Protein AF-A0AAV9MGZ1-F1 (afdb_monomer_lite)

Sequence (471 aa):
MAKCEGEHLNLMSNDDVPIAHFVPKQVRSRLLKRSENQWVLSWMNVTMMVTRSIKRCLEEGFNMMISKKPRCSKGKSSCHVTPIDIPDNFPEVGIPKKGQKKRSSPRLKKQVKGSTSKLRSKRKRMLHDNIGKIGVRNRVAGGIDNSRDKGSQEIVGEGDFNANIEDNLDSRTKRMLNFTQRSVIRGRVTTGFGGAEMGELLSILHAQGWTDLFLQGNTRRKMGKDETRYRSWPSLDGLHSALDIVSKFVNNPTLEDYTRVDKGAMHPLHKLLFDVVHKIILPRKQKRTEANYLDLTLMELLLSRHPINLRRLMLCHIHCIGVENKKRHSLGYGFSLGEIFEYFKIPVKEKQVQTVKDVLGIINQVVVPTPRRGDNASMQRLRAQLDLKDDEIAALRVSHYAAVDQLHVSYRLEHASLVQENSRLKDDLVKEEAALETEKSTNLANLKGIFDIFKTTPPVASPVVANSQLS

pLDDT: mean 70.0, std 22.32, range [30.36, 98.62]

Secondary structure (DSSP, 8-state):
-------------TT-EEGGGTS-HHHHHHHHHH---HHHHHHHT-EE---HHHHHHHHHHHHHHHSPPP-------------------------------------------------------------------------------------------SSSSGGGS-HHHHHHHHHHT-SEETTEE--S--HHHHHHHHHHHHHTT-HHHHH--SS--------TT--SPPP-TTPPPHHHHHHHHHT-TT--S--PEEGGGS-HHHHHHHHHIIIIIS--SS-TTEE-HHHHHHHHHHHTT----HHHHHHHHHHHHHHH--S-PPPTTHHHHHHHHHHTT----------HHHHH------PPPP--TTTHHHHHHHHHHHHHHHHHHHHHHHHHHHHHHHHHHHHHHHHHHHHHHHHHHHHHHHHHHHHHHHHHHHHHHHHHHHHHHHHHS--------------

Structure (mmCIF, N/CA/C/O backbone):
data_AF-A0AAV9MGZ1-F1
#
_entry.id   AF-A0AAV9MGZ1-F1
#
loop_
_atom_site.group_PDB
_atom_site.id
_atom_site.type_symbol
_atom_site.label_atom_id
_atom_site.label_alt_id
_atom_site.label_comp_id
_atom_site.label_asym_id
_atom_site.label_entity_id
_atom_site.label_seq_id
_atom_site.pdbx_PDB_ins_code
_atom_site.Cartn_x
_atom_site.Cartn_y
_atom_site.Cartn_z
_atom_site.occupancy
_atom_site.B_iso_or_equiv
_atom_site.auth_seq_id
_atom_site.auth_comp_id
_atom_site.auth_asym_id
_atom_site.auth_atom_id
_atom_site.pdbx_PDB_model_num
ATOM 1 N N . MET A 1 1 ? -28.073 -7.765 39.804 1.00 48.03 1 MET A N 1
ATOM 2 C CA . MET A 1 1 ? -27.230 -8.771 39.123 1.00 48.03 1 MET A CA 1
ATOM 3 C C . MET A 1 1 ? -27.863 -9.121 37.783 1.00 48.03 1 MET A C 1
ATOM 5 O O . MET A 1 1 ? -28.865 -9.814 37.791 1.00 48.03 1 MET A O 1
ATOM 9 N N . ALA A 1 2 ? -27.316 -8.613 36.675 1.00 36.00 2 ALA A N 1
ATOM 10 C CA . ALA A 1 2 ? -27.204 -9.275 35.366 1.00 36.00 2 ALA A CA 1
ATOM 11 C C . ALA A 1 2 ? -26.469 -8.318 34.402 1.00 36.00 2 ALA A C 1
ATOM 13 O O . ALA A 1 2 ? -26.665 -7.110 34.466 1.00 36.00 2 ALA A O 1
ATOM 14 N N . LYS A 1 3 ? -25.554 -8.889 33.616 1.00 37.34 3 LYS A N 1
ATOM 15 C CA . LYS A 1 3 ? -24.451 -8.294 32.837 1.00 37.34 3 LYS A CA 1
ATOM 16 C C . LYS A 1 3 ? -24.851 -7.184 31.848 1.00 37.34 3 LYS A C 1
ATOM 18 O O . LYS A 1 3 ? -25.719 -7.403 31.014 1.00 37.34 3 LYS A O 1
ATOM 23 N N . CYS A 1 4 ? -24.101 -6.077 31.858 1.00 32.69 4 CYS A N 1
ATOM 24 C CA . CYS A 1 4 ? -23.923 -5.213 30.686 1.00 32.69 4 CYS A CA 1
ATOM 25 C C . CYS A 1 4 ? -22.753 -5.748 29.849 1.00 32.69 4 CYS A C 1
ATOM 27 O O . CYS A 1 4 ? -21.625 -5.822 30.338 1.00 32.69 4 CYS A O 1
ATOM 29 N N . GLU A 1 5 ? -23.025 -6.110 28.600 1.00 38.84 5 GLU A N 1
ATOM 30 C CA . GLU A 1 5 ? -22.007 -6.348 27.578 1.00 38.84 5 GLU A CA 1
ATOM 31 C C . GLU A 1 5 ? -21.588 -4.992 26.997 1.00 38.84 5 GLU A C 1
ATOM 33 O O . GLU A 1 5 ? -22.389 -4.280 26.397 1.00 38.84 5 GLU A O 1
ATOM 38 N N . GLY A 1 6 ? -20.340 -4.596 27.253 1.00 32.06 6 GLY A N 1
ATOM 39 C CA . GLY A 1 6 ? -19.726 -3.415 26.656 1.00 32.06 6 GLY A CA 1
ATOM 40 C C . GLY A 1 6 ? -19.052 -3.789 25.342 1.00 32.06 6 GLY A C 1
ATOM 41 O O . GLY A 1 6 ? -17.969 -4.373 25.346 1.00 32.06 6 GLY A O 1
ATOM 42 N N . GLU A 1 7 ? -19.681 -3.449 24.221 1.00 35.41 7 GLU A N 1
ATOM 43 C CA . GLU A 1 7 ? -19.047 -3.504 22.907 1.00 35.41 7 GLU A CA 1
ATOM 44 C C . GLU A 1 7 ? -17.999 -2.385 22.792 1.00 35.41 7 GLU A C 1
ATOM 46 O O . GLU A 1 7 ? -18.315 -1.195 22.750 1.00 35.41 7 GLU A O 1
ATOM 51 N N . HIS A 1 8 ? -16.721 -2.766 22.729 1.00 32.97 8 HIS A N 1
ATOM 52 C CA . HIS A 1 8 ? -15.629 -1.873 22.347 1.00 32.97 8 HIS A CA 1
ATOM 53 C C . HIS A 1 8 ? -15.763 -1.505 20.859 1.00 32.97 8 HIS A C 1
ATOM 55 O O . HIS A 1 8 ? -15.248 -2.195 19.976 1.00 32.97 8 HIS A O 1
ATOM 61 N N . LEU A 1 9 ? -16.437 -0.392 20.567 1.00 36.25 9 LEU A N 1
ATOM 62 C CA . LEU A 1 9 ? -16.365 0.243 19.254 1.00 36.25 9 LEU A CA 1
ATOM 63 C C . LEU A 1 9 ? -14.954 0.813 19.054 1.00 36.25 9 LEU A C 1
ATOM 65 O O . LEU A 1 9 ? -14.539 1.763 19.716 1.00 36.25 9 LEU A O 1
ATOM 69 N N . ASN A 1 10 ? -14.212 0.211 18.123 1.00 37.25 10 ASN A N 1
ATOM 70 C CA . ASN A 1 10 ? -12.964 0.754 17.596 1.00 37.25 10 ASN A CA 1
ATOM 71 C C . ASN A 1 10 ? -13.219 2.164 17.038 1.00 37.25 10 ASN A C 1
ATOM 73 O O . ASN A 1 10 ? -13.816 2.317 15.971 1.00 37.25 10 ASN A O 1
ATOM 77 N N . LEU A 1 11 ? -12.738 3.184 17.750 1.00 38.19 11 LEU A N 1
ATOM 78 C CA . LEU A 1 11 ? -12.604 4.552 17.257 1.00 38.19 11 LEU A CA 1
ATOM 79 C C . LEU A 1 11 ? -11.698 4.541 16.017 1.00 38.19 11 LEU A C 1
ATOM 81 O O . LEU A 1 11 ? -10.473 4.493 16.120 1.00 38.19 11 LEU A O 1
ATOM 85 N N . MET A 1 12 ? -12.304 4.554 14.827 1.00 36.72 12 MET A N 1
ATOM 86 C CA . MET A 1 12 ? -11.578 4.830 13.591 1.00 36.72 12 MET A CA 1
ATOM 87 C C . MET A 1 12 ? -11.041 6.264 13.645 1.00 36.72 12 MET A C 1
ATOM 89 O O . MET A 1 12 ? -11.784 7.205 13.920 1.00 36.72 12 MET A O 1
ATOM 93 N N . SER A 1 13 ? -9.745 6.430 13.382 1.00 45.97 13 SER A N 1
ATOM 94 C CA . SER A 1 13 ? -9.125 7.744 13.211 1.00 45.97 13 SER A CA 1
ATOM 95 C C . SER A 1 13 ? -9.762 8.473 12.020 1.00 45.97 13 SER A C 1
ATOM 97 O O . SER A 1 13 ? -9.961 7.876 10.961 1.00 45.97 13 SER A O 1
ATOM 99 N N . ASN A 1 14 ? -10.048 9.772 12.167 1.00 49.03 14 ASN A N 1
ATOM 100 C CA . ASN A 1 14 ? -10.691 10.615 11.143 1.00 49.03 14 ASN A CA 1
ATOM 101 C C . ASN A 1 14 ? -9.900 10.743 9.819 1.00 49.03 14 ASN A C 1
ATOM 103 O O . ASN A 1 14 ? -10.417 11.303 8.853 1.00 49.03 14 ASN A O 1
ATOM 107 N N . ASP A 1 15 ? -8.673 10.221 9.748 1.00 52.34 15 ASP A N 1
ATOM 108 C CA . ASP A 1 15 ? -7.814 10.286 8.559 1.00 52.34 15 ASP A CA 1
ATOM 109 C C . ASP A 1 15 ? -7.904 9.047 7.640 1.00 52.34 15 ASP A C 1
ATOM 111 O O . ASP A 1 15 ? -7.325 9.031 6.546 1.00 52.34 15 ASP A O 1
ATOM 115 N N . ASP A 1 16 ? -8.668 8.020 8.026 1.00 51.91 16 ASP A N 1
ATOM 116 C CA . ASP A 1 16 ? -8.827 6.789 7.247 1.00 51.91 16 ASP A CA 1
ATOM 117 C C . ASP A 1 16 ? -10.008 6.874 6.267 1.00 51.91 16 ASP A C 1
ATOM 119 O O . ASP A 1 16 ? -11.120 6.416 6.531 1.00 51.91 16 ASP A O 1
ATOM 123 N N . VAL A 1 17 ? -9.760 7.425 5.075 1.00 67.31 17 VAL A N 1
ATOM 124 C CA . VAL A 1 17 ? -10.775 7.521 4.014 1.00 67.31 17 VAL A CA 1
ATOM 125 C C . VAL A 1 17 ? -10.644 6.346 3.023 1.00 67.31 17 VAL A C 1
ATOM 127 O O . VAL A 1 17 ? -9.566 6.124 2.461 1.00 67.31 17 VAL A O 1
ATOM 130 N N . PRO A 1 18 ? -11.719 5.574 2.752 1.00 71.75 18 PRO A N 1
ATOM 131 C CA . PRO A 1 18 ? -11.696 4.509 1.746 1.00 71.75 18 PRO A CA 1
ATOM 132 C C . PRO A 1 18 ? -11.372 5.044 0.346 1.00 71.75 18 PRO A C 1
ATOM 134 O O . PRO A 1 18 ? -11.913 6.075 -0.058 1.00 71.75 18 PRO A O 1
ATOM 137 N N . ILE A 1 19 ? -10.578 4.306 -0.445 1.00 62.72 19 ILE A N 1
ATOM 138 C CA . ILE A 1 19 ? -10.239 4.657 -1.841 1.00 62.72 19 ILE A CA 1
ATOM 139 C C . ILE A 1 19 ? -11.487 5.023 -2.656 1.00 62.72 19 ILE A C 1
ATOM 141 O O . ILE A 1 19 ? -11.464 5.930 -3.488 1.00 62.72 19 ILE A O 1
ATOM 145 N N . ALA A 1 20 ? -12.602 4.343 -2.389 1.00 71.75 20 ALA A N 1
ATOM 146 C CA . ALA A 1 20 ? -13.877 4.550 -3.054 1.00 71.75 20 ALA A CA 1
ATOM 147 C C . ALA A 1 20 ? -14.435 5.979 -2.943 1.00 71.75 20 ALA A C 1
ATOM 149 O O . ALA A 1 20 ? -15.252 6.361 -3.780 1.00 71.75 20 ALA A O 1
ATOM 150 N N . HIS A 1 21 ? -14.028 6.750 -1.930 1.00 71.69 21 HIS A N 1
ATOM 151 C CA . HIS A 1 21 ? -14.416 8.154 -1.771 1.00 71.69 21 HIS A CA 1
ATOM 152 C C . HIS A 1 21 ? -13.643 9.094 -2.700 1.00 71.69 21 HIS A C 1
ATOM 154 O O . HIS A 1 21 ? -14.134 10.178 -2.996 1.00 71.69 21 HIS A O 1
ATOM 160 N N . PHE A 1 22 ? -12.485 8.670 -3.215 1.00 66.44 22 PHE A N 1
ATOM 161 C CA . PHE A 1 22 ? -11.709 9.429 -4.202 1.00 66.44 22 PHE A CA 1
ATOM 162 C C . PHE A 1 22 ? -12.097 9.097 -5.647 1.00 66.44 22 PHE A C 1
ATOM 164 O O . PHE A 1 22 ? -11.653 9.760 -6.581 1.00 66.44 22 PHE A O 1
ATOM 171 N N . VAL A 1 23 ? -12.929 8.070 -5.853 1.00 64.94 23 VAL A N 1
ATOM 172 C CA . VAL A 1 23 ? -13.431 7.699 -7.177 1.00 64.94 23 VAL A CA 1
ATOM 173 C C . VAL A 1 23 ? -14.757 8.421 -7.425 1.00 64.94 23 VAL A C 1
ATOM 175 O O . VAL A 1 23 ? -15.722 8.168 -6.697 1.00 64.94 23 VAL A O 1
ATOM 178 N N . PRO A 1 24 ? -14.872 9.275 -8.462 1.00 74.62 24 PRO A N 1
ATOM 179 C CA . PRO A 1 24 ? -16.102 10.011 -8.731 1.00 74.62 24 PRO A CA 1
ATOM 180 C C . PRO A 1 24 ? -17.312 9.085 -8.829 1.00 74.62 24 PRO A C 1
ATOM 182 O O . PRO A 1 24 ? -17.236 8.019 -9.447 1.00 74.62 24 PRO A O 1
ATOM 185 N N . LYS A 1 25 ? -18.454 9.506 -8.267 1.00 72.31 25 LYS A N 1
ATOM 186 C CA . LYS A 1 25 ? -19.683 8.691 -8.174 1.00 72.31 25 LYS A CA 1
ATOM 187 C C . LYS A 1 25 ? -20.073 8.041 -9.510 1.00 72.31 25 LYS A C 1
ATOM 189 O O . LYS A 1 25 ? -20.492 6.889 -9.536 1.00 72.31 25 LYS A O 1
ATOM 194 N N . GLN A 1 26 ? -19.867 8.734 -10.632 1.00 66.69 26 GLN A N 1
ATOM 195 C CA . GLN A 1 26 ? -20.134 8.204 -11.973 1.00 66.69 26 GLN A CA 1
ATOM 196 C C . GLN A 1 26 ? -19.186 7.061 -12.365 1.00 66.69 26 GLN A C 1
ATOM 198 O O . GLN A 1 26 ? -19.647 6.044 -12.882 1.00 66.69 26 GLN A O 1
ATOM 203 N N . VAL A 1 27 ? -17.887 7.188 -12.077 1.00 65.38 27 VAL A N 1
ATOM 204 C CA . VAL A 1 27 ? -16.885 6.130 -12.293 1.00 65.38 27 VAL A CA 1
ATOM 205 C C . VAL A 1 27 ? -17.157 4.958 -11.355 1.00 65.38 27 VAL A C 1
ATOM 207 O O . VAL A 1 27 ? -17.171 3.818 -11.807 1.00 65.38 27 VAL A O 1
ATOM 210 N N . ARG A 1 28 ? -17.495 5.229 -10.088 1.00 72.00 28 ARG A N 1
ATOM 211 C CA . ARG A 1 28 ? -17.894 4.215 -9.104 1.00 72.00 28 ARG A CA 1
ATOM 212 C C . ARG A 1 28 ? -19.135 3.444 -9.556 1.00 72.00 28 ARG A C 1
ATOM 214 O O . ARG A 1 28 ? -19.106 2.221 -9.557 1.00 72.00 28 ARG A O 1
ATOM 221 N N . SER A 1 29 ? -20.175 4.130 -10.039 1.00 71.06 29 SER A N 1
ATOM 222 C CA . SER A 1 29 ? -21.392 3.489 -10.564 1.00 71.06 29 SER A CA 1
ATOM 223 C C . SER A 1 29 ? -21.124 2.650 -11.816 1.00 71.06 29 SER A C 1
ATOM 225 O O . SER A 1 29 ? -21.709 1.583 -11.974 1.00 71.06 29 SER A O 1
ATOM 227 N N . ARG A 1 30 ? -20.210 3.093 -12.694 1.00 68.06 30 ARG A N 1
ATOM 228 C CA . ARG A 1 30 ? -19.798 2.338 -13.885 1.00 68.06 30 ARG A CA 1
ATOM 229 C C . ARG A 1 30 ? -18.965 1.120 -13.515 1.00 68.06 30 ARG A C 1
ATOM 231 O O . ARG A 1 30 ? -19.157 0.080 -14.130 1.00 68.06 30 ARG A O 1
ATOM 238 N N . LEU A 1 31 ? -18.079 1.240 -12.527 1.00 63.84 31 LEU A N 1
ATOM 239 C CA . LEU A 1 31 ? -17.303 0.123 -11.992 1.00 63.84 31 LEU A CA 1
ATOM 240 C C . LEU A 1 31 ? -18.232 -0.903 -11.338 1.00 63.84 31 LEU A C 1
ATOM 242 O O . LEU A 1 31 ? -18.186 -2.057 -11.736 1.00 63.84 31 LEU A O 1
ATOM 246 N N . LEU A 1 32 ? -19.151 -0.476 -10.466 1.00 70.88 32 LEU A N 1
ATOM 247 C CA . LEU A 1 32 ? -20.171 -1.336 -9.852 1.00 70.88 32 LEU A CA 1
ATOM 248 C C . LEU A 1 32 ? -21.083 -2.013 -10.888 1.00 70.88 32 LEU A C 1
ATOM 250 O O . LEU A 1 32 ? -21.356 -3.199 -10.761 1.00 70.88 32 LEU A O 1
ATOM 254 N N . LYS A 1 33 ? -21.514 -1.299 -11.941 1.00 69.81 33 LYS A N 1
ATOM 255 C CA . LYS A 1 33 ? -22.376 -1.861 -13.001 1.00 69.81 33 LYS A CA 1
ATOM 256 C C . LYS A 1 33 ? -21.657 -2.799 -13.973 1.00 69.81 33 LYS A C 1
ATOM 258 O O . LYS A 1 33 ? -22.315 -3.629 -14.584 1.00 69.81 33 LYS A O 1
ATOM 263 N N . ARG A 1 34 ? -20.344 -2.643 -14.184 1.00 54.03 34 ARG A N 1
ATOM 264 C CA . ARG A 1 34 ? -19.562 -3.492 -15.109 1.00 54.03 34 ARG A CA 1
ATOM 265 C C . ARG A 1 34 ? -18.754 -4.580 -14.417 1.00 54.03 34 ARG A C 1
ATOM 267 O O . ARG A 1 34 ? -18.257 -5.470 -15.103 1.00 54.03 34 ARG A O 1
ATOM 274 N N . SER A 1 35 ? -18.538 -4.497 -13.108 1.00 46.78 35 SER A N 1
ATOM 275 C CA . SER A 1 35 ? -17.690 -5.459 -12.418 1.00 46.78 35 SER A CA 1
ATOM 276 C C . SER A 1 35 ? -18.515 -6.611 -11.847 1.00 46.78 35 SER A C 1
ATOM 278 O O . SER A 1 35 ? -18.979 -6.545 -10.718 1.00 46.78 35 SER A O 1
ATOM 280 N N . GLU A 1 36 ? -18.522 -7.743 -12.549 1.00 48.66 36 GLU A N 1
ATOM 281 C CA . GLU A 1 36 ? -18.621 -9.066 -11.895 1.00 48.66 36 GLU A CA 1
ATOM 282 C C . GLU A 1 36 ? -17.356 -9.368 -11.053 1.00 48.66 36 GLU A C 1
ATOM 284 O O . GLU A 1 36 ? -17.251 -10.342 -10.310 1.00 48.66 36 GLU A O 1
ATOM 289 N N . ASN A 1 37 ? -16.341 -8.507 -11.169 1.00 47.19 37 ASN A N 1
ATOM 290 C CA . ASN A 1 37 ? -15.034 -8.660 -10.558 1.00 47.19 37 ASN A CA 1
ATOM 291 C C . ASN A 1 37 ? -14.991 -8.041 -9.150 1.00 47.19 37 ASN A C 1
ATOM 293 O O . ASN A 1 37 ? -14.575 -6.899 -8.965 1.00 47.19 37 ASN A O 1
ATOM 297 N N . GLN A 1 38 ? -15.347 -8.848 -8.151 1.00 54.94 38 GLN A N 1
ATOM 298 C CA . GLN A 1 38 ? -15.349 -8.531 -6.711 1.00 54.94 38 GLN A CA 1
ATOM 299 C C . GLN A 1 38 ? -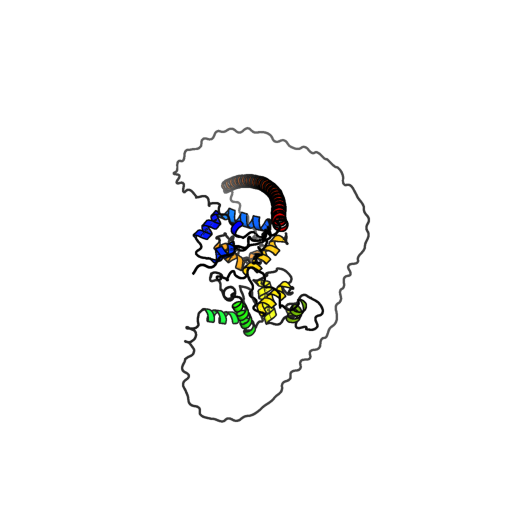14.035 -7.912 -6.174 1.00 54.94 38 GLN A C 1
ATOM 301 O O . GLN A 1 38 ? -14.054 -7.179 -5.187 1.00 54.94 38 GLN A O 1
ATOM 306 N N . TRP A 1 39 ? -12.892 -8.138 -6.839 1.00 57.19 39 TRP A N 1
ATOM 307 C CA . TRP A 1 39 ? -11.606 -7.549 -6.444 1.00 57.19 39 TRP A CA 1
ATOM 308 C C . TRP A 1 39 ? -11.543 -6.025 -6.652 1.00 57.19 39 TRP A C 1
ATOM 310 O O . TRP A 1 39 ? -10.832 -5.347 -5.920 1.00 57.19 39 TRP A O 1
ATOM 320 N N . VAL A 1 40 ? -12.301 -5.467 -7.604 1.00 55.28 40 VAL A N 1
ATOM 321 C CA . VAL A 1 40 ? -12.390 -4.008 -7.813 1.00 55.28 40 VAL A CA 1
ATOM 322 C C . VAL A 1 40 ? -13.093 -3.353 -6.628 1.00 55.28 40 VAL A C 1
ATOM 324 O O . VAL A 1 40 ? -12.645 -2.323 -6.133 1.00 55.28 40 VAL A O 1
ATOM 327 N N . LEU A 1 41 ? -14.157 -3.990 -6.133 1.00 59.94 41 LEU A N 1
ATOM 328 C CA . LEU A 1 41 ? -14.905 -3.543 -4.956 1.00 59.94 41 LEU A CA 1
ATOM 329 C C . LEU A 1 41 ? -14.056 -3.651 -3.685 1.00 59.94 41 LEU A C 1
ATOM 331 O O . LEU A 1 41 ? -14.019 -2.728 -2.878 1.00 59.94 41 LEU A O 1
ATOM 335 N N . SER A 1 42 ? -13.307 -4.746 -3.554 1.00 58.72 42 SER A N 1
ATOM 336 C CA . SER A 1 42 ? -12.291 -4.927 -2.516 1.00 58.72 42 SER A CA 1
ATOM 337 C C . SER A 1 42 ? -11.245 -3.808 -2.529 1.00 58.72 42 SER A C 1
ATOM 339 O O . SER A 1 42 ? -10.958 -3.235 -1.481 1.00 58.72 42 SER A O 1
ATOM 341 N N . TRP A 1 43 ? -10.711 -3.468 -3.705 1.00 60.59 43 TRP A N 1
ATOM 342 C CA . TRP A 1 43 ? -9.694 -2.429 -3.858 1.00 60.59 43 TRP A CA 1
ATOM 343 C C . TRP A 1 43 ? -10.243 -1.045 -3.507 1.00 60.59 43 TRP A C 1
ATOM 345 O O . TRP A 1 43 ? -9.583 -0.264 -2.832 1.00 60.59 43 TRP A O 1
ATOM 355 N N . MET A 1 44 ? -11.490 -0.764 -3.890 1.00 60.22 44 MET A N 1
ATOM 356 C CA . MET A 1 44 ? -12.191 0.465 -3.518 1.00 60.22 44 MET A CA 1
ATOM 357 C C . MET A 1 44 ? -12.419 0.582 -2.003 1.00 60.22 44 MET A C 1
ATOM 359 O O . MET A 1 44 ? -12.384 1.686 -1.466 1.00 60.22 44 MET A O 1
ATOM 363 N N . ASN A 1 45 ? -12.601 -0.534 -1.301 1.00 62.12 45 ASN A N 1
ATOM 364 C CA . ASN A 1 45 ? -12.830 -0.546 0.145 1.00 62.12 45 ASN A CA 1
ATOM 365 C C . ASN A 1 45 ? -11.541 -0.503 0.983 1.00 62.12 45 ASN A C 1
ATOM 367 O O . ASN A 1 45 ? -11.624 -0.517 2.210 1.00 62.12 45 ASN A O 1
ATOM 371 N N . VAL A 1 46 ? -10.359 -0.444 0.359 1.00 58.44 46 VAL A N 1
ATOM 372 C CA . VAL A 1 46 ? -9.106 -0.219 1.087 1.00 58.44 46 VAL A CA 1
ATOM 373 C C . VAL A 1 46 ? -9.108 1.215 1.614 1.00 58.44 46 VAL A C 1
ATOM 375 O O . VAL A 1 46 ? -9.128 2.168 0.837 1.00 58.44 46 VAL A O 1
ATOM 378 N N . THR A 1 47 ? -9.097 1.375 2.935 1.00 50.44 47 THR A N 1
ATOM 379 C CA . THR A 1 47 ? -8.796 2.645 3.600 1.00 50.44 47 THR A CA 1
ATOM 380 C C . THR A 1 47 ? -7.319 2.962 3.410 1.00 50.44 47 THR A C 1
ATOM 382 O O . THR A 1 47 ? -6.441 2.160 3.734 1.00 50.44 47 THR A O 1
ATOM 385 N N . MET A 1 48 ? -7.043 4.114 2.805 1.00 52.12 48 MET A N 1
ATOM 386 C CA . MET A 1 48 ? -5.692 4.639 2.653 1.00 52.12 48 MET A CA 1
ATOM 387 C C . MET A 1 48 ? -5.649 6.024 3.279 1.00 52.12 48 MET A C 1
ATOM 389 O O . MET A 1 48 ? -6.473 6.873 2.948 1.00 52.12 48 MET A O 1
ATOM 393 N N . MET A 1 49 ? -4.628 6.288 4.091 1.00 44.84 49 MET A N 1
ATOM 394 C CA . MET A 1 49 ? -4.264 7.662 4.414 1.00 44.84 49 MET A CA 1
ATOM 395 C C . MET A 1 49 ? -3.710 8.312 3.149 1.00 44.84 49 MET A C 1
ATOM 397 O O . MET A 1 49 ? -2.568 8.079 2.756 1.00 44.84 49 MET A O 1
ATOM 401 N N . VAL A 1 50 ? -4.530 9.092 2.453 1.00 46.06 50 VAL A N 1
ATOM 402 C CA . VAL A 1 50 ? -4.138 9.756 1.208 1.00 46.06 50 VAL A CA 1
ATOM 403 C C . VAL A 1 50 ? -3.780 11.202 1.521 1.00 46.06 50 VAL A C 1
ATOM 405 O O . VAL A 1 50 ? -4.623 11.987 1.946 1.00 46.06 50 VAL A O 1
ATOM 408 N N . THR A 1 51 ? -2.528 11.597 1.283 1.00 47.94 51 THR A N 1
ATOM 409 C CA . THR A 1 51 ? -2.168 13.013 1.419 1.00 47.94 51 THR A CA 1
ATOM 410 C C . THR A 1 51 ? -2.859 13.860 0.359 1.00 47.94 51 THR A C 1
ATOM 412 O O . THR A 1 51 ? -3.165 13.393 -0.741 1.00 47.94 51 THR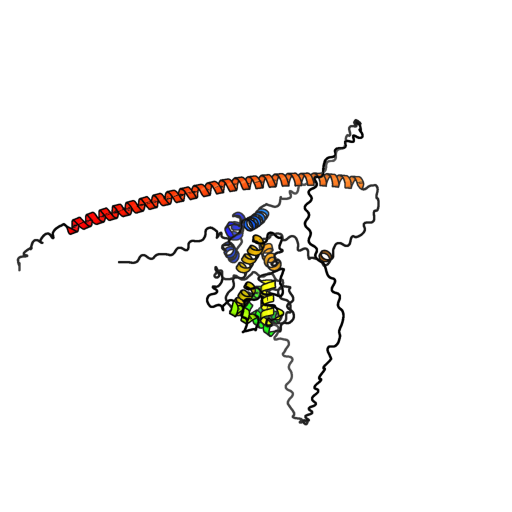 A O 1
ATOM 415 N N . ARG A 1 52 ? -3.039 15.154 0.650 1.00 50.16 52 ARG A N 1
ATOM 416 C CA . ARG A 1 52 ? -3.681 16.118 -0.265 1.00 50.16 52 ARG A CA 1
ATOM 417 C C . ARG A 1 52 ? -3.095 16.103 -1.688 1.00 50.16 52 ARG A C 1
ATOM 419 O O . ARG A 1 52 ? -3.830 16.333 -2.640 1.00 50.16 52 ARG A O 1
ATOM 426 N N . SER A 1 53 ? -1.801 15.806 -1.834 1.00 42.12 53 SER A N 1
ATOM 427 C CA . SER A 1 53 ? -1.100 15.672 -3.123 1.00 42.12 53 SER A CA 1
ATOM 428 C C . SER A 1 53 ? -1.597 14.476 -3.949 1.00 42.12 53 SER A C 1
ATOM 430 O O . SER A 1 53 ? -1.978 14.633 -5.108 1.00 42.12 53 SER A O 1
ATOM 432 N N . ILE A 1 54 ? -1.658 13.287 -3.341 1.00 47.59 54 ILE A N 1
ATOM 433 C CA . ILE A 1 54 ? -2.103 12.058 -4.016 1.00 47.59 54 ILE A CA 1
ATOM 434 C C . ILE A 1 54 ? -3.608 12.109 -4.273 1.00 47.59 54 ILE A C 1
ATOM 436 O O . ILE A 1 54 ? -4.048 11.712 -5.349 1.00 47.59 54 ILE A O 1
ATOM 440 N N . LYS A 1 55 ? -4.378 12.673 -3.333 1.00 60.31 55 LYS A N 1
ATOM 441 C CA . LYS A 1 55 ? -5.810 12.942 -3.505 1.00 60.31 55 LYS A CA 1
ATOM 442 C C . LYS A 1 55 ? -6.044 13.762 -4.774 1.00 60.31 55 LYS A C 1
ATOM 444 O O . LYS A 1 55 ? -6.787 13.327 -5.645 1.00 60.31 55 LYS A O 1
ATOM 449 N N . ARG A 1 56 ? -5.318 14.876 -4.923 1.00 52.88 56 ARG A N 1
ATOM 450 C CA . ARG A 1 56 ? -5.406 15.754 -6.096 1.00 52.88 56 ARG A CA 1
ATOM 451 C C . ARG A 1 56 ? -5.010 15.040 -7.393 1.00 52.88 56 ARG A C 1
ATOM 453 O O . ARG A 1 56 ? -5.731 15.136 -8.375 1.00 52.88 56 ARG A O 1
ATOM 460 N N . CYS A 1 57 ? -3.918 14.273 -7.391 1.00 49.09 57 CYS A N 1
ATOM 461 C CA . CYS A 1 57 ? -3.474 13.515 -8.569 1.00 49.09 57 CYS A CA 1
ATOM 462 C C . CYS A 1 57 ? -4.488 12.441 -9.010 1.00 49.09 57 CYS A C 1
ATOM 464 O O . CYS A 1 57 ? -4.710 12.248 -10.206 1.00 49.09 57 CYS A O 1
ATOM 466 N N . LEU A 1 58 ? -5.113 11.744 -8.055 1.00 53.88 58 LEU A N 1
ATOM 467 C CA . LEU A 1 58 ? -6.163 10.765 -8.339 1.00 53.88 58 LEU A CA 1
ATOM 468 C C . LEU A 1 58 ? -7.429 11.453 -8.861 1.00 53.88 58 LEU A C 1
ATOM 470 O O . LEU A 1 58 ? -7.967 11.025 -9.879 1.00 53.88 58 LEU A O 1
ATOM 474 N N . GLU A 1 59 ? -7.869 12.537 -8.222 1.00 59.25 59 GLU A N 1
ATOM 475 C CA . GLU A 1 59 ? -9.037 13.321 -8.643 1.00 59.25 59 GLU A CA 1
ATOM 476 C C . GLU A 1 59 ? -8.859 13.908 -10.051 1.00 59.25 59 GLU A C 1
ATOM 478 O O . GLU A 1 59 ? -9.752 13.768 -10.885 1.00 59.25 59 GLU A O 1
ATOM 483 N N . GLU A 1 60 ? -7.697 14.487 -10.364 1.00 56.16 60 GLU A N 1
ATOM 484 C CA . GLU A 1 60 ? -7.359 14.986 -11.705 1.00 56.16 60 GLU A CA 1
ATOM 485 C C . GLU A 1 60 ? -7.379 13.858 -12.747 1.00 56.16 60 GLU A C 1
ATOM 487 O O . GLU A 1 60 ? -8.003 13.996 -13.804 1.00 56.16 60 GLU A O 1
ATOM 492 N N . GLY A 1 61 ? -6.776 12.707 -12.428 1.00 51.59 61 GLY A N 1
ATOM 493 C CA . GLY A 1 61 ? -6.796 11.524 -13.289 1.00 51.59 61 GLY A CA 1
ATOM 494 C C . GLY A 1 61 ? -8.210 10.992 -13.542 1.00 51.59 61 GLY A C 1
ATOM 495 O O . GLY A 1 61 ? -8.546 10.646 -14.677 1.00 51.59 61 GLY A O 1
ATOM 496 N N . PHE A 1 62 ? -9.070 10.969 -12.518 1.00 55.91 62 PHE A N 1
ATOM 497 C CA . PHE A 1 62 ? -10.466 10.558 -12.669 1.00 55.91 62 PHE A CA 1
ATOM 498 C C . PHE A 1 62 ? -11.312 11.588 -13.428 1.00 55.91 62 PHE A C 1
ATOM 500 O O . PHE A 1 62 ? -12.128 11.196 -14.263 1.00 55.91 62 PHE A O 1
ATOM 507 N N . ASN A 1 63 ? -11.098 12.886 -13.213 1.00 55.56 63 ASN A N 1
ATOM 508 C CA . ASN A 1 63 ? -11.815 13.953 -13.912 1.00 55.56 63 ASN A CA 1
ATOM 509 C C . ASN A 1 63 ? -11.485 13.979 -15.412 1.00 55.56 63 ASN A C 1
ATOM 511 O O . ASN A 1 63 ? -12.387 14.133 -16.239 1.00 55.56 63 ASN A O 1
ATOM 515 N N . MET A 1 64 ? -10.229 13.706 -15.782 1.00 53.16 64 MET A N 1
ATOM 516 C CA . MET A 1 64 ? -9.827 13.523 -17.182 1.00 53.16 64 MET A CA 1
ATOM 517 C C . MET A 1 64 ? -10.518 12.333 -17.873 1.00 53.16 64 MET A C 1
ATOM 519 O O . MET A 1 64 ? -10.622 12.320 -19.096 1.00 53.16 64 MET A O 1
ATOM 523 N N . MET A 1 65 ? -11.007 11.338 -17.124 1.00 48.38 65 MET A N 1
ATOM 524 C CA . MET A 1 65 ? -11.742 10.189 -17.678 1.00 48.38 65 MET A CA 1
ATOM 525 C C . MET A 1 65 ? -13.244 10.451 -17.868 1.00 48.38 65 MET A C 1
ATOM 527 O O . MET A 1 65 ? -13.919 9.697 -18.576 1.00 48.38 65 MET A O 1
ATOM 531 N N . ILE A 1 66 ? -13.788 11.487 -17.227 1.00 49.81 66 ILE A N 1
ATOM 532 C CA . ILE A 1 66 ? -15.222 11.813 -17.265 1.00 49.81 66 ILE A CA 1
ATOM 533 C C . ILE A 1 66 ? -15.525 12.836 -18.364 1.00 49.81 66 ILE A C 1
ATOM 535 O O . ILE A 1 66 ? -16.644 12.846 -18.890 1.00 49.81 66 ILE A O 1
ATOM 539 N N . SER A 1 67 ? -14.542 13.646 -18.774 1.00 49.66 67 SER A N 1
ATOM 540 C CA . SER A 1 67 ? -14.706 14.554 -19.906 1.00 49.66 67 SER A CA 1
ATOM 541 C C . SER A 1 67 ? -14.934 13.747 -21.190 1.00 49.66 67 SER A C 1
ATOM 543 O O . SER A 1 67 ? -14.087 13.007 -21.693 1.00 49.66 67 SER A O 1
ATOM 545 N N . LYS A 1 68 ? -16.164 13.826 -21.709 1.00 44.28 68 LYS A N 1
ATOM 546 C CA . LYS A 1 68 ? -16.539 13.191 -22.974 1.00 44.28 68 LYS A CA 1
ATOM 547 C C . LYS A 1 68 ? -15.639 13.761 -24.074 1.00 44.28 68 LYS A C 1
ATOM 549 O O . LYS A 1 68 ? -15.598 14.975 -24.249 1.00 44.28 68 LYS A O 1
ATOM 554 N N . LYS A 1 69 ? -14.972 12.890 -24.845 1.00 46.50 69 LYS A N 1
ATOM 555 C CA . LYS A 1 69 ? -14.355 13.280 -26.124 1.00 46.50 69 LYS A CA 1
ATOM 556 C C . LYS A 1 69 ? -15.376 14.100 -26.929 1.00 46.50 69 LYS A C 1
ATOM 558 O O . LYS A 1 69 ? -16.519 13.638 -27.043 1.00 46.50 69 LYS A O 1
ATOM 563 N N . PRO A 1 70 ? -15.002 15.262 -27.493 1.00 36.16 70 PRO A N 1
ATOM 564 C CA . PRO A 1 70 ? -15.899 15.998 -28.367 1.00 36.16 70 PRO A CA 1
ATOM 565 C C . PRO A 1 70 ? -16.297 15.082 -29.524 1.00 36.16 70 PRO A C 1
ATOM 567 O O . PRO A 1 70 ? -15.451 14.466 -30.179 1.00 36.16 70 PRO A O 1
ATOM 570 N N . ARG A 1 71 ? -17.609 14.923 -29.724 1.00 35.91 71 ARG A N 1
ATOM 571 C CA . ARG A 1 71 ? -18.139 14.218 -30.890 1.00 35.91 71 ARG A CA 1
ATOM 572 C C . ARG A 1 71 ? -17.755 15.045 -32.109 1.00 35.91 71 ARG A C 1
ATOM 574 O O . ARG A 1 71 ? -18.238 16.158 -32.267 1.00 35.91 71 ARG A O 1
ATOM 581 N N . CYS A 1 72 ? -16.882 14.493 -32.942 1.00 37.19 72 CYS A N 1
ATOM 582 C CA . CYS A 1 72 ? -16.582 15.042 -34.254 1.00 37.19 72 CYS A CA 1
ATOM 583 C C . CYS A 1 72 ? -17.866 14.929 -35.091 1.00 37.19 72 CYS A C 1
ATOM 585 O O . CYS A 1 72 ? -18.253 13.831 -35.503 1.00 37.19 72 CYS A O 1
ATOM 587 N N . SER A 1 73 ? -18.593 16.036 -35.243 1.00 37.22 73 SER A N 1
ATOM 588 C CA . SER A 1 73 ? -19.729 16.121 -36.151 1.00 37.22 73 SER A CA 1
ATOM 589 C C . SER A 1 73 ? -19.197 16.014 -37.577 1.00 37.22 73 SER A C 1
ATOM 591 O O . SER A 1 73 ? -18.403 16.830 -38.036 1.00 37.22 73 SER A O 1
ATOM 593 N N . LYS A 1 74 ? -19.623 14.968 -38.288 1.00 47.12 74 LYS A N 1
ATOM 594 C CA . LYS A 1 74 ? -19.435 14.853 -39.735 1.00 47.12 74 LYS A CA 1
ATOM 595 C C . LYS A 1 74 ? -20.320 15.900 -40.416 1.00 47.12 74 LYS A C 1
ATOM 597 O O . LYS A 1 74 ? -21.474 15.621 -40.727 1.00 47.12 74 LYS A O 1
ATOM 602 N N . GLY A 1 75 ? -19.791 17.104 -40.608 1.00 36.06 75 GLY A N 1
ATOM 603 C CA . GLY A 1 75 ? -20.387 18.113 -41.476 1.00 36.06 75 GLY A CA 1
ATOM 604 C C . GLY A 1 75 ? -20.019 17.826 -42.929 1.00 36.06 75 GLY A C 1
ATOM 605 O O . GLY A 1 75 ? -18.855 17.927 -43.301 1.00 36.06 75 GLY A O 1
ATOM 606 N N . LYS A 1 76 ? -21.008 17.448 -43.743 1.00 47.72 76 LYS A N 1
ATOM 607 C CA . LYS A 1 76 ? -20.935 17.568 -45.203 1.00 47.72 76 LYS A CA 1
ATOM 608 C C . LYS A 1 76 ? -21.121 19.052 -45.532 1.00 47.72 76 LYS A C 1
ATOM 610 O O . LYS A 1 76 ? -22.186 19.580 -45.228 1.00 47.72 76 LYS A O 1
ATOM 615 N N . SER A 1 77 ? -20.145 19.716 -46.148 1.00 36.47 77 SER A N 1
ATOM 616 C CA . SER A 1 77 ? -20.369 21.029 -46.767 1.00 36.47 77 SER A CA 1
ATOM 617 C C . SER A 1 77 ? -19.966 20.987 -48.235 1.00 36.47 77 SER A C 1
ATOM 619 O O . SER A 1 77 ? -18.799 20.796 -48.573 1.00 36.47 77 SER A O 1
ATOM 621 N N . SER A 1 78 ? -20.992 21.131 -49.069 1.00 34.75 78 SER A N 1
ATOM 622 C CA . SER A 1 78 ? -20.950 21.336 -50.510 1.00 34.75 78 SER A CA 1
ATOM 623 C C . SER A 1 78 ? -20.318 22.683 -50.859 1.00 34.75 78 SER A C 1
ATOM 625 O O . SER A 1 78 ? -20.428 23.652 -50.112 1.00 34.75 78 SER A O 1
ATOM 627 N N . CYS A 1 79 ? -19.677 22.710 -52.019 1.00 41.19 79 CYS A N 1
ATOM 628 C CA . CYS A 1 79 ? -18.997 23.829 -52.647 1.00 41.19 79 CYS A CA 1
ATOM 629 C C . CYS A 1 79 ? -19.976 24.961 -53.005 1.00 41.19 79 CYS A C 1
ATOM 631 O O . CYS A 1 79 ? -21.034 24.686 -53.564 1.00 41.19 79 CYS A O 1
ATOM 633 N N . HIS A 1 80 ? -19.568 26.215 -52.807 1.00 30.36 80 HIS A N 1
ATOM 634 C CA . HIS A 1 80 ? -19.854 27.287 -53.761 1.00 30.36 80 HIS A CA 1
ATOM 635 C C . HIS A 1 80 ? -18.756 28.350 -53.667 1.00 30.36 80 HIS A C 1
ATOM 637 O O . HIS A 1 80 ? -18.511 28.929 -52.613 1.00 30.36 80 HIS A O 1
ATOM 643 N N . VAL A 1 81 ? -18.055 28.530 -54.784 1.00 40.22 81 VAL A N 1
ATOM 644 C CA . VAL A 1 81 ? -17.068 29.583 -55.023 1.00 40.22 81 VAL A CA 1
ATOM 645 C C . VAL A 1 81 ? -17.815 30.777 -55.608 1.00 40.22 81 VAL A C 1
ATOM 647 O O . VAL A 1 81 ? -18.552 30.606 -56.578 1.00 40.22 81 VAL A O 1
ATOM 650 N N . THR A 1 82 ? -17.589 31.968 -55.062 1.00 42.50 82 THR A N 1
ATOM 651 C CA . THR A 1 82 ? -17.849 33.244 -55.743 1.00 42.50 82 THR A CA 1
ATOM 652 C C . THR A 1 82 ? -16.642 34.174 -55.585 1.00 42.50 82 THR A C 1
ATOM 654 O O . THR A 1 82 ? -15.887 34.015 -54.621 1.00 42.50 82 THR A O 1
ATOM 657 N N . PRO A 1 83 ? -16.407 35.082 -56.550 1.00 38.50 83 PRO A N 1
ATOM 658 C CA . PRO A 1 83 ? -15.123 35.744 -56.741 1.00 38.50 83 PRO A CA 1
ATOM 659 C C . PRO A 1 83 ? -14.883 36.905 -55.776 1.00 38.50 83 PRO A C 1
ATOM 661 O O . PRO A 1 83 ? -15.800 37.472 -55.192 1.00 38.50 83 PRO A O 1
ATOM 664 N N . ILE A 1 84 ? -13.597 37.209 -55.651 1.00 35.94 84 ILE A N 1
ATOM 665 C CA . ILE A 1 84 ? -12.972 38.275 -54.874 1.00 35.94 84 ILE A CA 1
ATOM 666 C C . ILE A 1 84 ? -13.210 39.626 -55.558 1.00 35.94 84 ILE A C 1
ATOM 668 O O . ILE A 1 84 ? -12.876 39.750 -56.732 1.00 35.94 84 ILE A O 1
ATOM 672 N N . ASP A 1 85 ? -13.634 40.629 -54.788 1.00 36.38 85 ASP A N 1
ATOM 673 C CA . ASP A 1 85 ? -13.439 42.044 -55.114 1.00 36.38 85 ASP A CA 1
ATOM 674 C C . ASP A 1 85 ? -12.508 42.681 -54.073 1.00 36.38 85 ASP A C 1
ATOM 676 O O . ASP A 1 85 ? -12.738 42.619 -52.862 1.00 36.38 85 ASP A O 1
ATOM 680 N N . ILE A 1 86 ? -11.412 43.250 -54.576 1.00 43.00 86 ILE A N 1
ATOM 681 C CA . ILE A 1 86 ? -10.407 44.028 -53.848 1.00 43.00 86 ILE A CA 1
ATOM 682 C C . ILE A 1 86 ? -10.828 45.498 -53.914 1.00 43.00 86 ILE A C 1
ATOM 684 O O . ILE A 1 86 ? -11.063 45.990 -55.017 1.00 43.00 86 ILE A O 1
ATOM 688 N N . PRO A 1 87 ? -10.810 46.240 -52.797 1.00 48.19 87 PRO A N 1
ATOM 689 C CA . PRO A 1 87 ? -10.583 47.670 -52.858 1.00 48.19 87 PRO A CA 1
ATOM 690 C C . PRO A 1 87 ? -9.159 48.014 -52.412 1.00 48.19 87 PRO A C 1
ATOM 692 O O . PRO A 1 87 ? -8.734 47.720 -51.291 1.00 48.19 87 PRO A O 1
ATOM 695 N N . ASP A 1 88 ? -8.451 48.666 -53.332 1.00 45.81 88 ASP A N 1
ATOM 696 C CA . ASP A 1 88 ? -7.267 49.479 -53.091 1.00 45.81 88 ASP A CA 1
ATOM 697 C C . ASP A 1 88 ? -7.560 50.543 -52.029 1.00 45.81 88 ASP A C 1
ATOM 699 O O . ASP A 1 88 ? -8.557 51.256 -52.134 1.00 45.81 88 ASP A O 1
ATOM 703 N N . ASN A 1 89 ? -6.692 50.651 -51.017 1.00 41.00 89 ASN A N 1
ATOM 704 C CA . ASN A 1 89 ? -6.227 51.924 -50.451 1.00 41.00 89 ASN A CA 1
ATOM 705 C C . ASN A 1 89 ? -5.256 51.674 -49.287 1.00 41.00 89 ASN A C 1
ATOM 707 O O . ASN A 1 89 ? -5.645 51.318 -48.175 1.00 41.00 89 ASN A O 1
ATOM 711 N N . PHE A 1 90 ? -3.972 51.911 -49.551 1.00 42.47 90 PHE A N 1
ATOM 712 C CA . PHE A 1 90 ? -2.950 52.137 -48.530 1.00 42.47 90 PHE A CA 1
ATOM 713 C C . PHE A 1 90 ? -2.917 53.623 -48.157 1.00 42.47 90 PHE A C 1
ATOM 715 O O . PHE A 1 90 ? -2.960 54.467 -49.051 1.00 42.47 90 PHE A O 1
ATOM 722 N N . PRO A 1 91 ? -2.671 53.947 -46.879 1.00 50.66 91 PRO A N 1
ATOM 723 C CA . PRO A 1 91 ? -1.888 55.124 -46.550 1.00 50.66 91 PRO A CA 1
ATOM 724 C C . PRO A 1 91 ? -0.546 54.736 -45.918 1.00 50.66 91 PRO A C 1
ATOM 726 O O . PRO A 1 91 ? -0.466 54.000 -44.932 1.00 50.66 91 PRO A O 1
ATOM 729 N N . GLU A 1 92 ? 0.514 55.278 -46.515 1.00 44.41 92 GLU A N 1
ATOM 730 C CA . GLU A 1 92 ? 1.854 55.406 -45.949 1.00 44.41 92 GLU A CA 1
ATOM 731 C C . GLU A 1 92 ? 1.819 56.177 -44.626 1.00 44.41 92 GLU A C 1
ATOM 733 O O . GLU A 1 92 ? 1.304 57.291 -44.593 1.00 44.41 92 GLU A O 1
ATOM 738 N N . VAL A 1 93 ? 2.471 55.669 -43.572 1.00 39.34 93 VAL A N 1
ATOM 739 C CA . VAL A 1 93 ? 2.972 56.524 -42.481 1.00 39.34 93 VAL A CA 1
ATOM 740 C C . VAL A 1 93 ? 4.281 55.967 -41.903 1.00 39.34 93 VAL A C 1
ATOM 742 O O . VAL A 1 93 ? 4.303 54.985 -41.168 1.00 39.34 93 VAL A O 1
ATOM 745 N N . GLY A 1 94 ? 5.377 56.656 -42.229 1.00 35.25 94 GLY A N 1
ATOM 746 C CA . GLY A 1 94 ? 6.243 57.313 -41.242 1.00 35.25 94 GLY A CA 1
ATOM 747 C C . GLY A 1 94 ? 7.067 56.457 -40.274 1.00 35.25 94 GLY A C 1
ATOM 748 O O . GLY A 1 94 ? 6.645 56.148 -39.165 1.00 35.25 94 GLY A O 1
ATOM 749 N N . ILE A 1 95 ? 8.335 56.245 -40.626 1.00 45.44 95 ILE A N 1
ATOM 750 C CA . ILE A 1 95 ? 9.423 55.939 -39.682 1.00 45.44 95 ILE A CA 1
ATOM 751 C C . ILE A 1 95 ? 9.745 57.197 -38.852 1.00 45.44 95 ILE A C 1
ATOM 753 O O . ILE A 1 95 ? 9.899 58.270 -39.440 1.00 45.44 95 ILE A O 1
ATOM 757 N N . PRO A 1 96 ? 10.047 57.064 -37.543 1.00 50.28 96 PRO A N 1
ATOM 758 C CA . PRO A 1 96 ? 11.143 57.868 -37.004 1.00 50.28 96 PRO A CA 1
ATOM 759 C C . PRO A 1 96 ? 12.186 57.070 -36.209 1.00 50.28 96 PRO A C 1
ATOM 761 O O . PRO A 1 96 ? 11.915 56.133 -35.459 1.00 50.28 96 PRO A O 1
ATOM 764 N N . LYS A 1 97 ? 13.436 57.504 -36.400 1.00 44.56 97 LYS A N 1
ATOM 765 C CA . LYS A 1 97 ? 14.666 57.032 -35.762 1.00 44.56 97 LYS A CA 1
ATOM 766 C C . LYS A 1 97 ? 14.901 57.710 -34.402 1.00 44.56 97 LYS A C 1
ATOM 768 O O . LYS A 1 97 ? 14.721 58.911 -34.275 1.00 44.56 97 LYS A O 1
ATOM 773 N N . LYS A 1 98 ? 15.519 56.928 -33.505 1.00 42.81 98 LYS A N 1
ATOM 774 C CA . LYS A 1 98 ? 16.529 57.274 -32.475 1.00 42.81 98 LYS A CA 1
ATOM 775 C C . LYS A 1 98 ? 16.171 58.283 -31.368 1.00 42.81 98 LYS A C 1
ATOM 777 O O . LYS A 1 98 ? 16.058 59.478 -31.591 1.00 42.81 98 LYS A O 1
ATOM 782 N N . GLY A 1 99 ? 16.295 57.803 -30.127 1.00 36.75 99 GLY A N 1
ATOM 783 C CA . GLY A 1 99 ? 16.562 58.620 -28.943 1.00 36.75 99 GLY A CA 1
ATOM 784 C C . GLY A 1 99 ? 17.399 57.851 -27.918 1.00 36.75 99 GLY A C 1
ATOM 785 O O . GLY A 1 99 ? 16.902 56.949 -27.254 1.00 36.75 99 GLY A O 1
ATOM 786 N N . GLN A 1 100 ? 18.683 58.196 -27.805 1.00 41.88 100 GLN A N 1
ATOM 787 C CA . GLN A 1 100 ? 19.569 57.783 -26.714 1.00 41.88 100 GLN A CA 1
ATOM 788 C C . GLN A 1 100 ? 19.074 58.369 -25.384 1.00 41.88 100 GLN A C 1
ATOM 790 O O . GLN A 1 100 ? 18.765 59.556 -25.330 1.00 41.88 100 GLN A O 1
ATOM 795 N N . LYS A 1 101 ? 19.131 57.605 -24.285 1.00 39.44 101 LYS A N 1
ATOM 796 C CA . LYS A 1 101 ? 19.287 58.185 -22.941 1.00 39.44 101 LYS A CA 1
ATOM 797 C C . LYS A 1 101 ? 20.022 57.232 -21.997 1.00 39.44 101 LYS A C 1
ATOM 799 O O . LYS A 1 101 ? 19.541 56.164 -21.637 1.00 39.44 101 LYS A O 1
ATOM 804 N N . LYS A 1 102 ? 21.221 57.678 -21.618 1.00 42.88 102 LYS A N 1
ATOM 805 C CA . LYS A 1 102 ? 22.040 57.215 -20.494 1.00 42.88 102 LYS A CA 1
ATOM 806 C C . LYS A 1 102 ? 21.223 57.258 -19.200 1.00 42.88 102 LYS A C 1
ATOM 808 O O . LYS A 1 102 ? 20.579 58.273 -18.946 1.00 42.88 102 LYS A O 1
ATOM 813 N N . ARG A 1 103 ? 21.361 56.250 -18.335 1.00 37.81 103 ARG A N 1
ATOM 814 C CA . ARG A 1 103 ? 21.231 56.427 -16.881 1.00 37.81 103 ARG A CA 1
ATOM 815 C C . ARG A 1 103 ? 22.035 55.368 -16.127 1.00 37.81 103 ARG A C 1
ATOM 817 O O . ARG A 1 103 ? 21.725 54.185 -16.127 1.00 37.81 103 ARG A O 1
ATOM 824 N N . SER A 1 104 ? 23.112 55.858 -15.533 1.00 39.97 104 SER A N 1
ATOM 825 C CA . SER A 1 104 ? 23.952 55.267 -14.499 1.00 39.97 104 SER A CA 1
ATOM 826 C C . SER A 1 104 ? 23.258 55.299 -13.134 1.00 39.97 104 SER A C 1
ATOM 828 O O . SER A 1 104 ? 22.514 56.246 -12.878 1.00 39.97 104 SER A O 1
ATOM 830 N N . SER A 1 105 ? 23.565 54.327 -12.258 1.00 36.03 105 SER A N 1
ATOM 831 C CA . SER A 1 105 ? 23.852 54.428 -10.796 1.00 36.03 105 SER A CA 1
ATOM 832 C C . SER A 1 105 ? 23.653 53.048 -10.108 1.00 36.03 105 SER A C 1
ATOM 834 O O . SER A 1 105 ? 23.206 52.116 -10.770 1.00 36.03 105 SER A O 1
ATOM 836 N N . PRO A 1 106 ? 24.065 52.827 -8.842 1.00 50.25 106 PRO A N 1
ATOM 837 C CA . PRO A 1 106 ? 25.441 52.490 -8.494 1.00 50.25 106 PRO A CA 1
ATOM 838 C C . PRO A 1 106 ? 25.568 51.158 -7.724 1.00 50.25 106 PRO A C 1
ATOM 840 O O . PRO A 1 106 ? 24.665 50.688 -7.035 1.00 50.25 106 PRO A O 1
ATOM 843 N N . ARG A 1 107 ? 26.760 50.565 -7.815 1.00 35.03 107 ARG A N 1
ATOM 844 C CA . ARG A 1 107 ? 27.150 49.304 -7.175 1.00 35.03 107 ARG A CA 1
ATOM 845 C C . ARG A 1 107 ? 27.709 49.589 -5.775 1.00 35.03 107 ARG A C 1
ATOM 847 O O . ARG A 1 107 ? 28.820 50.103 -5.650 1.00 35.03 107 ARG A O 1
ATOM 854 N N . LEU A 1 108 ? 26.953 49.251 -4.731 1.00 41.72 108 LEU A N 1
ATOM 855 C CA . LEU A 1 108 ? 27.413 49.307 -3.340 1.00 41.72 108 LEU A CA 1
ATOM 856 C C . LEU A 1 108 ? 28.398 48.165 -3.052 1.00 41.72 108 LEU A C 1
ATOM 858 O O . LEU A 1 108 ? 28.081 46.982 -3.178 1.00 41.72 108 LEU A O 1
ATOM 862 N N . LYS A 1 109 ? 29.613 48.558 -2.665 1.00 37.34 109 LYS A N 1
ATOM 863 C CA . LYS A 1 109 ? 30.661 47.707 -2.099 1.00 37.34 109 LYS A CA 1
ATOM 864 C C . LYS A 1 109 ? 30.281 47.345 -0.659 1.00 37.34 109 LYS A C 1
ATOM 866 O O . LYS A 1 109 ? 30.021 48.238 0.140 1.00 37.34 109 LYS A O 1
ATOM 871 N N . LYS A 1 110 ? 30.363 46.064 -0.295 1.00 42.41 110 LYS A N 1
ATOM 872 C CA . LYS A 1 110 ? 30.597 45.654 1.097 1.00 42.41 110 LYS A CA 1
ATOM 873 C C . LYS A 1 110 ? 31.714 44.616 1.122 1.00 42.41 110 LYS A C 1
ATOM 875 O O . LYS A 1 110 ? 31.554 43.492 0.660 1.00 42.41 110 LYS A O 1
ATOM 880 N N . GLN A 1 111 ? 32.870 45.068 1.603 1.00 36.66 111 GLN A N 1
ATOM 881 C CA . GLN A 1 111 ? 33.984 44.240 2.047 1.00 36.66 111 GLN A CA 1
ATOM 882 C C . GLN A 1 111 ? 33.566 43.507 3.322 1.00 36.66 111 GLN A C 1
ATOM 884 O O . GLN A 1 111 ? 33.169 44.154 4.286 1.00 36.66 111 GLN A O 1
ATOM 889 N N . VAL A 1 112 ? 33.747 42.189 3.360 1.00 41.53 112 VAL A N 1
ATOM 890 C CA . VAL A 1 112 ? 34.036 41.471 4.605 1.00 41.53 112 VAL A CA 1
ATOM 891 C C . VAL A 1 112 ? 35.212 40.549 4.310 1.00 41.53 112 VAL A C 1
ATOM 893 O O . VAL A 1 112 ? 35.140 39.670 3.453 1.00 41.53 112 VAL A O 1
ATOM 896 N N . LYS A 1 113 ? 36.330 40.840 4.978 1.00 38.19 113 LYS A N 1
ATOM 897 C CA . LYS A 1 113 ? 37.546 40.029 5.017 1.00 38.19 113 LYS A CA 1
ATOM 898 C C . LYS A 1 113 ? 37.252 38.770 5.835 1.00 38.19 113 LYS A C 1
ATOM 900 O O . LYS A 1 113 ? 36.695 38.866 6.921 1.00 38.19 113 LYS A O 1
ATOM 905 N N . GLY A 1 114 ? 37.655 37.614 5.322 1.00 34.41 114 GLY A N 1
ATOM 906 C CA . GLY A 1 114 ? 37.504 36.324 5.990 1.00 34.41 114 GLY A CA 1
ATOM 907 C C . GLY A 1 114 ? 38.446 35.302 5.374 1.00 34.41 114 GLY A C 1
ATOM 908 O O . GLY A 1 114 ? 38.055 34.483 4.552 1.00 34.41 114 GLY A O 1
ATOM 909 N N . SER A 1 115 ? 39.716 35.426 5.731 1.00 38.09 115 SER A N 1
ATOM 910 C CA . SER A 1 115 ? 40.808 34.499 5.463 1.00 38.09 115 SER A CA 1
ATOM 911 C C . SER A 1 115 ? 40.534 33.111 6.042 1.00 38.09 115 SER A C 1
ATOM 913 O O . SER A 1 115 ? 40.374 32.997 7.249 1.00 38.09 115 SER A O 1
ATOM 915 N N . THR A 1 116 ? 40.593 32.060 5.224 1.00 38.66 116 THR A N 1
ATOM 916 C CA . THR A 1 116 ? 41.201 30.778 5.621 1.00 38.66 116 THR A CA 1
ATOM 917 C C . THR A 1 116 ? 41.726 30.046 4.388 1.00 38.66 116 THR A C 1
ATOM 919 O O . THR A 1 116 ? 41.016 29.738 3.434 1.00 38.66 116 THR A O 1
ATOM 922 N N . SER A 1 117 ? 43.029 29.809 4.418 1.00 40.88 117 SER A N 1
ATOM 923 C CA . SER A 1 117 ? 43.789 28.933 3.545 1.00 40.88 117 SER A CA 1
ATOM 924 C C . SER A 1 117 ? 43.392 27.474 3.786 1.00 40.88 117 SER A C 1
ATOM 926 O O . SER A 1 117 ? 43.276 27.039 4.929 1.00 40.88 117 SER A O 1
ATOM 928 N N . LYS A 1 118 ? 43.250 26.679 2.720 1.00 41.62 118 LYS A N 1
ATOM 929 C CA . LYS A 1 118 ? 43.439 25.224 2.812 1.00 41.62 118 LYS A CA 1
ATOM 930 C C . LYS A 1 118 ? 43.999 24.663 1.510 1.00 41.62 118 LYS A C 1
ATOM 932 O O . LYS A 1 118 ? 43.337 24.613 0.477 1.00 41.62 118 LYS A O 1
ATOM 937 N N . LEU A 1 119 ? 45.270 24.276 1.622 1.00 37.28 119 LEU A N 1
ATOM 938 C CA . LEU A 1 119 ? 46.058 23.482 0.693 1.00 37.28 119 LEU A CA 1
ATOM 939 C C . LEU A 1 119 ? 45.249 22.298 0.152 1.00 37.28 119 LEU A C 1
ATOM 941 O O . LEU A 1 119 ? 44.746 21.479 0.921 1.00 37.28 119 LEU A O 1
ATOM 945 N N . ARG A 1 120 ? 45.218 22.143 -1.172 1.00 36.97 120 ARG A N 1
ATOM 946 C CA . ARG A 1 120 ? 44.808 20.894 -1.817 1.00 36.97 120 ARG A CA 1
ATOM 947 C C . ARG A 1 120 ? 46.062 20.183 -2.318 1.00 36.97 120 ARG A C 1
ATOM 949 O O . ARG A 1 120 ? 46.523 20.407 -3.434 1.00 36.97 120 ARG A O 1
ATOM 956 N N . SER A 1 121 ? 46.637 19.358 -1.447 1.00 39.94 121 SER A N 1
ATOM 957 C CA . SER A 1 121 ? 47.787 18.511 -1.758 1.00 39.94 121 SER A CA 1
ATOM 958 C C . SER A 1 121 ? 47.428 17.479 -2.826 1.00 39.94 121 SER A C 1
ATOM 960 O O . SER A 1 121 ? 46.616 16.581 -2.607 1.00 39.94 121 SER A O 1
ATOM 962 N N . LYS A 1 122 ? 48.093 17.593 -3.979 1.00 45.91 122 LYS A N 1
ATOM 963 C CA . LYS A 1 122 ? 48.336 16.491 -4.914 1.00 45.91 122 LYS A CA 1
ATOM 964 C C . LYS A 1 122 ? 49.077 15.384 -4.161 1.00 45.91 122 LYS A C 1
ATOM 966 O O . LYS A 1 122 ? 50.223 15.583 -3.768 1.00 45.91 122 LYS A O 1
ATOM 971 N N . ARG A 1 123 ? 48.469 14.206 -4.002 1.00 39.78 123 ARG A N 1
ATOM 972 C CA . ARG A 1 123 ? 49.200 12.985 -3.640 1.00 39.78 123 ARG A CA 1
ATOM 973 C C . ARG A 1 123 ? 49.236 12.057 -4.846 1.00 39.78 123 ARG A C 1
ATOM 975 O O . ARG A 1 123 ? 48.293 11.339 -5.146 1.00 39.78 123 ARG A O 1
ATOM 982 N N . LYS A 1 124 ? 50.362 12.157 -5.546 1.00 44.66 124 LYS A N 1
ATOM 983 C CA . LYS A 1 124 ? 50.905 11.198 -6.501 1.00 44.66 124 LYS A CA 1
ATOM 984 C C . LYS A 1 124 ? 51.764 10.243 -5.665 1.00 44.66 124 LYS A C 1
ATOM 986 O O . LYS A 1 124 ? 52.682 10.720 -5.002 1.00 44.66 124 LYS A O 1
ATOM 991 N N . ARG A 1 125 ? 51.471 8.943 -5.652 1.00 41.91 125 ARG A N 1
ATOM 992 C CA . ARG A 1 125 ? 52.454 7.903 -5.312 1.00 41.91 125 ARG A CA 1
ATOM 993 C C . ARG A 1 125 ? 52.221 6.693 -6.204 1.00 41.91 125 ARG A C 1
ATOM 995 O O . ARG A 1 125 ? 51.135 6.128 -6.216 1.00 41.91 125 ARG A O 1
ATOM 1002 N N . MET A 1 126 ? 53.261 6.401 -6.972 1.00 41.91 126 MET A N 1
ATOM 1003 C CA . MET A 1 126 ? 53.530 5.130 -7.627 1.00 41.91 126 MET A CA 1
ATOM 1004 C C . MET A 1 126 ? 54.385 4.256 -6.694 1.00 41.91 126 MET A C 1
ATOM 1006 O O . MET A 1 126 ? 55.002 4.807 -5.778 1.00 41.91 126 MET A O 1
ATOM 1010 N N . LEU A 1 127 ? 54.469 2.965 -7.057 1.00 42.16 127 LEU A N 1
ATOM 1011 C CA . LEU A 1 127 ? 55.396 1.899 -6.616 1.00 42.16 127 LEU A CA 1
ATOM 1012 C C . LEU A 1 127 ? 55.079 1.288 -5.228 1.00 42.16 127 LEU A C 1
ATOM 1014 O O . LEU A 1 127 ? 54.791 2.024 -4.293 1.00 42.16 127 LEU A O 1
ATOM 1018 N N . HIS A 1 128 ? 55.043 -0.038 -5.019 1.00 38.34 128 HIS A N 1
ATOM 1019 C CA . HIS A 1 128 ? 55.788 -1.143 -5.648 1.00 38.34 128 HIS A CA 1
ATOM 1020 C C . HIS A 1 128 ? 54.998 -2.471 -5.755 1.00 38.34 128 HIS A C 1
ATOM 1022 O O . HIS A 1 128 ? 54.198 -2.806 -4.888 1.00 38.34 128 HIS A O 1
ATOM 1028 N N . ASP A 1 129 ? 55.293 -3.183 -6.844 1.00 37.94 129 ASP A N 1
ATOM 1029 C CA . ASP A 1 129 ? 55.529 -4.619 -7.086 1.00 37.94 129 ASP A CA 1
ATOM 1030 C C . ASP A 1 129 ? 55.234 -5.738 -6.060 1.00 37.94 129 ASP A C 1
ATOM 1032 O O . ASP A 1 129 ? 55.457 -5.634 -4.858 1.00 37.94 129 ASP A O 1
ATOM 1036 N N . ASN A 1 130 ? 54.955 -6.898 -6.679 1.00 37.59 130 ASN A N 1
ATOM 1037 C CA . ASN A 1 130 ? 55.249 -8.280 -6.272 1.00 37.59 130 ASN A CA 1
ATOM 1038 C C . ASN A 1 130 ? 54.328 -8.973 -5.256 1.00 37.59 130 ASN A C 1
ATOM 1040 O O . ASN A 1 130 ? 54.673 -9.170 -4.095 1.00 37.59 130 ASN A O 1
ATOM 1044 N N . ILE A 1 131 ? 53.219 -9.527 -5.765 1.00 40.75 131 ILE A N 1
ATOM 1045 C CA . ILE A 1 131 ? 52.593 -10.723 -5.181 1.00 40.75 131 ILE A CA 1
ATOM 1046 C C . ILE A 1 131 ? 52.967 -11.925 -6.050 1.00 40.75 131 ILE A C 1
ATOM 1048 O O . ILE A 1 131 ? 52.603 -12.017 -7.225 1.00 40.75 131 ILE A O 1
ATOM 1052 N N . GLY A 1 132 ? 53.748 -12.818 -5.445 1.00 37.97 132 GLY A N 1
ATOM 1053 C CA . GLY A 1 132 ? 54.222 -14.059 -6.031 1.00 37.97 132 GLY A CA 1
ATOM 1054 C C . GLY A 1 132 ? 53.084 -15.008 -6.400 1.00 37.97 132 GLY A C 1
ATOM 1055 O O . GLY A 1 132 ? 52.132 -15.221 -5.652 1.00 37.97 132 GLY A O 1
ATOM 1056 N N . LYS A 1 133 ? 53.235 -15.610 -7.579 1.00 43.84 133 LYS A N 1
ATOM 1057 C CA . LYS A 1 133 ? 52.526 -16.810 -8.012 1.00 43.84 133 LYS A CA 1
ATOM 1058 C C . LYS A 1 133 ? 52.938 -17.978 -7.114 1.00 43.84 133 LYS A C 1
ATOM 1060 O O . LYS A 1 133 ? 54.071 -18.437 -7.206 1.00 43.84 133 LYS A O 1
ATOM 1065 N N . ILE A 1 134 ? 52.006 -18.511 -6.333 1.00 37.34 134 ILE A N 1
ATOM 1066 C CA . ILE A 1 134 ? 52.092 -19.881 -5.816 1.00 37.34 134 ILE A CA 1
ATOM 1067 C C . ILE A 1 134 ? 50.989 -20.674 -6.510 1.00 37.34 134 ILE A C 1
ATOM 1069 O O . ILE A 1 134 ? 49.827 -20.656 -6.118 1.00 37.34 134 ILE A O 1
ATOM 1073 N N . GLY A 1 135 ? 51.362 -21.311 -7.618 1.00 35.19 135 GLY A N 1
ATOM 1074 C CA . GLY A 1 135 ? 50.568 -22.346 -8.261 1.00 35.19 135 GLY A CA 1
ATOM 1075 C C . GLY A 1 135 ? 51.044 -23.701 -7.761 1.00 35.19 135 GLY A C 1
ATOM 1076 O O . GLY A 1 135 ? 52.046 -24.208 -8.255 1.00 35.19 135 GLY A O 1
ATOM 1077 N N . VAL A 1 136 ? 50.329 -24.290 -6.805 1.00 37.12 136 VAL A N 1
ATOM 1078 C CA . VAL A 1 136 ? 50.517 -25.697 -6.432 1.00 37.12 136 VAL A CA 1
ATOM 1079 C C . VAL A 1 136 ? 49.501 -26.519 -7.216 1.00 37.12 136 VAL A C 1
ATOM 1081 O O . VAL A 1 136 ? 48.314 -26.562 -6.904 1.00 37.12 136 VAL A O 1
ATOM 1084 N N . ARG A 1 137 ? 49.986 -27.139 -8.295 1.00 36.81 137 ARG A N 1
ATOM 1085 C CA . ARG A 1 137 ? 49.325 -28.252 -8.979 1.00 36.81 137 ARG A CA 1
ATOM 1086 C C . ARG A 1 137 ? 49.598 -29.517 -8.171 1.00 36.81 137 ARG A C 1
ATOM 1088 O O . ARG A 1 137 ? 50.700 -30.046 -8.261 1.00 36.81 137 ARG A O 1
ATOM 1095 N N . ASN A 1 138 ? 48.594 -30.045 -7.480 1.00 35.72 138 ASN A N 1
ATOM 1096 C CA . ASN A 1 138 ? 48.610 -31.444 -7.060 1.00 35.72 138 ASN A CA 1
ATOM 1097 C C . ASN A 1 138 ? 47.964 -32.290 -8.160 1.00 35.72 138 ASN A C 1
ATOM 1099 O O . ASN A 1 138 ? 46.746 -32.375 -8.278 1.00 35.72 138 ASN A O 1
ATOM 1103 N N . ARG A 1 139 ? 48.821 -32.883 -8.998 1.00 39.09 139 ARG A N 1
ATOM 1104 C CA . ARG A 1 139 ? 48.510 -34.087 -9.773 1.00 39.09 139 ARG A CA 1
ATOM 1105 C C . ARG A 1 139 ? 48.871 -35.268 -8.878 1.00 39.09 139 ARG A C 1
ATOM 1107 O O . ARG A 1 139 ? 50.053 -35.528 -8.685 1.00 39.09 139 ARG A O 1
ATOM 1114 N N . VAL A 1 140 ? 47.870 -35.954 -8.335 1.00 40.81 140 VAL A N 1
ATOM 1115 C CA . VAL A 1 140 ? 48.062 -37.285 -7.754 1.00 40.81 140 VAL A CA 1
ATOM 1116 C C . VAL A 1 140 ? 47.685 -38.289 -8.830 1.00 40.81 140 VAL A C 1
ATOM 1118 O O . VAL A 1 140 ? 46.539 -38.359 -9.269 1.00 40.81 140 VAL A O 1
ATOM 1121 N N . ALA A 1 141 ? 48.709 -38.996 -9.295 1.00 42.56 141 ALA A N 1
ATOM 1122 C CA . ALA A 1 141 ? 48.586 -40.228 -10.041 1.00 42.56 141 ALA A CA 1
ATOM 1123 C C . ALA A 1 141 ? 48.063 -41.316 -9.095 1.00 42.56 141 ALA A C 1
ATOM 1125 O O . ALA A 1 141 ? 48.594 -41.499 -8.002 1.00 42.56 141 ALA A O 1
ATOM 1126 N N . GLY A 1 142 ? 47.030 -42.023 -9.530 1.00 36.44 142 GLY A N 1
ATOM 1127 C CA . GLY A 1 142 ? 46.506 -43.209 -8.872 1.00 36.44 142 GLY A CA 1
ATOM 1128 C C . GLY A 1 142 ? 45.952 -44.120 -9.949 1.00 36.44 142 GLY A C 1
ATOM 1129 O O . GLY A 1 142 ? 44.778 -44.031 -10.290 1.00 36.44 142 GLY A O 1
ATOM 1130 N N . GLY A 1 143 ? 46.841 -44.912 -10.548 1.00 41.19 143 GLY A N 1
ATOM 1131 C CA . GLY A 1 143 ? 46.454 -46.047 -11.369 1.00 41.19 143 GLY A CA 1
ATOM 1132 C C . GLY A 1 143 ? 45.907 -47.143 -10.465 1.00 41.19 143 GLY A C 1
ATOM 1133 O O . GLY A 1 143 ? 46.546 -47.502 -9.479 1.00 41.19 143 GLY A O 1
ATOM 1134 N N . ILE A 1 144 ? 44.723 -47.642 -10.803 1.00 44.50 144 ILE A N 1
ATOM 1135 C CA . ILE A 1 144 ? 44.232 -48.937 -10.349 1.00 44.50 144 ILE A CA 1
ATOM 1136 C C . ILE A 1 144 ? 43.707 -49.635 -11.598 1.00 44.50 144 ILE A C 1
ATOM 1138 O O . ILE A 1 144 ? 42.678 -49.257 -12.161 1.00 44.50 144 ILE A O 1
ATOM 1142 N N . ASP A 1 145 ? 44.491 -50.613 -12.039 1.00 45.88 145 ASP A N 1
ATOM 1143 C CA . ASP A 1 145 ? 44.087 -51.672 -12.946 1.00 45.88 145 ASP A CA 1
ATOM 1144 C C . ASP A 1 145 ? 42.894 -52.418 -12.350 1.00 45.88 145 ASP A C 1
ATOM 1146 O O . ASP A 1 145 ? 42.936 -52.799 -11.185 1.00 45.88 145 ASP A O 1
ATOM 1150 N N . ASN A 1 146 ? 41.859 -52.668 -13.153 1.00 42.41 146 ASN A N 1
ATOM 1151 C CA . ASN A 1 146 ? 40.970 -53.807 -12.950 1.00 42.41 146 ASN A CA 1
ATOM 1152 C C . ASN A 1 146 ? 40.444 -54.301 -14.300 1.00 42.41 146 ASN A C 1
ATOM 1154 O O . ASN A 1 146 ? 39.599 -53.693 -14.954 1.00 42.41 146 ASN A O 1
ATOM 1158 N N . SER A 1 147 ? 41.077 -55.399 -14.711 1.00 44.78 147 SER A N 1
ATOM 1159 C CA . SER A 1 147 ? 40.549 -56.557 -15.429 1.00 44.78 147 SER A CA 1
ATOM 1160 C C . SER A 1 147 ? 39.144 -56.462 -16.027 1.00 44.78 147 SER A C 1
ATOM 1162 O O . SER A 1 147 ? 38.132 -56.390 -15.335 1.00 44.78 147 SER A O 1
ATOM 1164 N N . ARG A 1 148 ? 39.137 -56.642 -17.353 1.00 45.03 148 ARG A N 1
ATOM 1165 C CA . ARG A 1 148 ? 38.074 -57.270 -18.141 1.00 45.03 148 ARG A CA 1
ATOM 1166 C C . ARG A 1 148 ? 37.462 -58.452 -17.390 1.00 45.03 148 ARG A C 1
ATOM 1168 O O . ARG A 1 148 ? 38.165 -59.431 -17.154 1.00 45.03 148 ARG A O 1
ATOM 1175 N N . ASP A 1 149 ? 36.152 -58.411 -17.203 1.00 46.78 149 ASP A N 1
ATOM 1176 C CA . ASP A 1 149 ? 35.350 -59.623 -17.246 1.00 46.78 149 ASP A CA 1
ATOM 1177 C C . ASP A 1 149 ? 34.138 -59.399 -18.154 1.00 46.78 149 ASP A C 1
ATOM 1179 O O . ASP A 1 149 ? 33.453 -58.376 -18.092 1.00 46.78 149 ASP A O 1
ATOM 1183 N N . LYS A 1 150 ? 33.968 -60.326 -19.095 1.00 46.06 150 LYS A N 1
ATOM 1184 C CA . LYS A 1 150 ? 32.923 -60.328 -20.116 1.00 46.06 150 LYS A CA 1
ATOM 1185 C C . LYS A 1 150 ? 31.781 -61.181 -19.575 1.00 46.06 150 LYS A C 1
ATOM 1187 O O . LYS A 1 150 ? 31.762 -62.386 -19.790 1.00 46.06 150 LYS A O 1
ATOM 1192 N N . GLY A 1 151 ? 30.832 -60.545 -18.899 1.00 39.84 151 GLY A N 1
ATOM 1193 C CA . GLY A 1 151 ? 29.554 -61.150 -18.539 1.00 39.84 151 GLY A CA 1
ATOM 1194 C C . GLY A 1 151 ? 28.472 -60.705 -19.513 1.00 39.84 151 GLY A C 1
ATOM 1195 O O . GLY A 1 151 ? 28.085 -59.540 -19.516 1.00 39.84 151 GLY A O 1
ATOM 1196 N N . SER A 1 152 ? 28.019 -61.627 -20.357 1.00 49.09 152 SER A N 1
ATOM 1197 C CA . SER A 1 152 ? 26.860 -61.486 -21.235 1.00 49.09 152 SER A CA 1
ATOM 1198 C C . SER A 1 152 ? 25.635 -61.021 -20.446 1.00 49.09 152 SER A C 1
ATOM 1200 O O . SER A 1 152 ? 25.184 -61.725 -19.545 1.00 49.09 152 SER A O 1
ATOM 1202 N N . GLN A 1 153 ? 25.081 -59.866 -20.809 1.00 41.59 153 GLN A N 1
ATOM 1203 C CA . GLN A 1 153 ? 23.771 -59.432 -20.343 1.00 41.59 153 GLN A CA 1
ATOM 1204 C C . GLN A 1 153 ? 22.880 -59.186 -21.558 1.00 41.59 153 GLN A C 1
ATOM 1206 O O . GLN A 1 153 ? 23.289 -58.552 -22.532 1.00 41.59 153 GLN A O 1
ATOM 1211 N N . GLU A 1 154 ? 21.704 -59.804 -21.504 1.00 42.34 154 GLU A N 1
ATOM 1212 C CA . GLU A 1 154 ? 20.670 -59.816 -22.526 1.00 42.34 154 GLU A CA 1
ATOM 1213 C C . GLU A 1 154 ? 20.338 -58.420 -23.049 1.00 42.34 154 GLU A C 1
ATOM 1215 O O . GLU A 1 154 ? 20.134 -57.465 -22.301 1.00 42.34 154 GLU A O 1
ATOM 1220 N N . ILE A 1 155 ? 20.212 -58.355 -24.370 1.00 45.41 155 ILE A N 1
ATOM 1221 C CA . ILE A 1 155 ? 19.589 -57.266 -25.106 1.00 45.41 155 ILE A CA 1
ATOM 1222 C C . ILE A 1 155 ? 18.099 -57.273 -24.736 1.00 45.41 155 ILE A C 1
ATOM 1224 O O . ILE A 1 155 ? 17.297 -57.972 -25.351 1.00 45.41 155 ILE A O 1
ATOM 1228 N N . VAL A 1 156 ? 17.726 -56.499 -23.719 1.00 44.69 156 VAL A N 1
ATOM 1229 C CA . VAL A 1 156 ? 16.355 -56.006 -23.568 1.00 44.69 156 VAL A CA 1
ATOM 1230 C C . VAL A 1 156 ? 16.299 -54.700 -24.344 1.00 44.69 156 VAL A C 1
ATOM 1232 O O . VAL A 1 156 ? 17.020 -53.756 -24.030 1.00 44.69 156 VAL A O 1
ATOM 1235 N N . GLY A 1 157 ? 15.502 -54.690 -25.412 1.00 43.97 157 GLY A N 1
ATOM 1236 C CA . GLY A 1 157 ? 15.398 -53.570 -26.337 1.00 43.97 157 GLY A CA 1
ATOM 1237 C C . GLY A 1 157 ? 15.124 -52.248 -25.624 1.00 43.97 157 GLY A C 1
ATOM 1238 O O . GLY A 1 157 ? 14.121 -52.104 -24.923 1.00 43.97 157 GLY A O 1
ATOM 1239 N N . GLU A 1 158 ? 16.005 -51.276 -25.857 1.00 45.34 158 GLU A N 1
ATOM 1240 C CA . GLU A 1 158 ? 15.709 -49.858 -25.689 1.00 45.34 158 GLU A CA 1
ATOM 1241 C C . GLU A 1 158 ? 14.569 -49.507 -26.649 1.00 45.34 158 GLU A C 1
ATOM 1243 O O . GLU A 1 158 ? 14.765 -49.220 -27.827 1.00 45.34 158 GLU A O 1
ATOM 1248 N N . GLY A 1 159 ? 13.342 -49.612 -26.145 1.00 43.97 159 GLY A N 1
ATOM 1249 C CA . GLY A 1 159 ? 12.191 -48.975 -26.755 1.00 43.97 159 GLY A CA 1
ATOM 1250 C C . GLY A 1 159 ? 12.300 -47.468 -26.559 1.00 43.97 159 GLY A C 1
ATOM 1251 O O . GLY A 1 159 ? 12.473 -47.000 -25.432 1.00 43.97 159 GLY A O 1
ATOM 1252 N N . ASP A 1 160 ? 12.158 -46.733 -27.659 1.00 49.56 160 ASP A N 1
ATOM 1253 C CA . ASP A 1 160 ? 12.021 -45.279 -27.779 1.00 49.56 160 ASP A CA 1
ATOM 1254 C C . ASP A 1 160 ? 10.837 -44.713 -26.956 1.00 49.56 160 ASP A C 1
ATOM 1256 O O . ASP A 1 160 ? 9.856 -44.196 -27.491 1.00 49.56 160 ASP A O 1
ATOM 1260 N N . PHE A 1 161 ? 10.892 -44.809 -25.626 1.00 52.00 161 PHE A N 1
ATOM 1261 C CA . PHE A 1 161 ? 9.775 -44.491 -24.728 1.00 52.00 161 PHE A CA 1
ATOM 1262 C C . PHE A 1 161 ? 9.897 -43.148 -24.003 1.00 52.00 161 PHE A C 1
ATOM 1264 O O . PHE A 1 161 ? 9.168 -42.909 -23.041 1.00 52.00 161 PHE A O 1
ATOM 1271 N N . ASN A 1 162 ? 10.773 -42.241 -24.451 1.00 51.81 162 ASN A N 1
ATOM 1272 C CA . ASN A 1 162 ? 11.032 -40.995 -23.717 1.00 51.81 162 ASN A CA 1
ATOM 1273 C C . ASN A 1 162 ? 10.757 -39.689 -24.480 1.00 51.81 162 ASN A C 1
ATOM 1275 O O . ASN A 1 162 ? 11.280 -38.644 -24.108 1.00 51.81 162 ASN A O 1
ATOM 1279 N N . ALA A 1 163 ? 9.907 -39.724 -25.513 1.00 53.19 163 ALA A N 1
ATOM 1280 C CA . ALA A 1 163 ? 9.458 -38.512 -26.215 1.00 53.19 163 ALA A CA 1
ATOM 1281 C C . ALA A 1 163 ? 7.993 -38.111 -25.933 1.00 53.19 163 ALA A C 1
ATOM 1283 O O . ALA A 1 163 ? 7.615 -36.987 -26.238 1.00 53.19 163 ALA A O 1
ATOM 1284 N N . ASN A 1 164 ? 7.172 -38.971 -25.310 1.00 53.00 164 ASN A N 1
ATOM 1285 C CA . ASN A 1 164 ? 5.724 -38.722 -25.148 1.00 53.00 164 ASN A CA 1
ATOM 1286 C C . ASN A 1 164 ? 5.264 -38.348 -23.724 1.00 53.00 164 ASN A C 1
ATOM 1288 O O . ASN A 1 1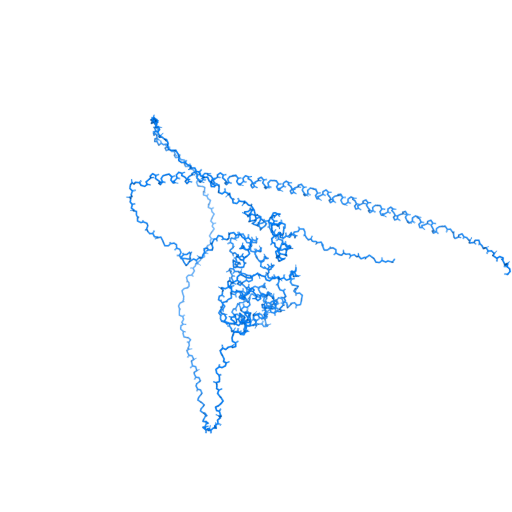64 ? 4.076 -38.111 -23.512 1.00 53.00 164 ASN A O 1
ATOM 1292 N N . ILE A 1 165 ? 6.162 -38.267 -22.732 1.00 57.50 165 ILE A N 1
ATOM 1293 C CA . ILE A 1 165 ? 5.780 -37.893 -21.351 1.00 57.50 165 ILE A CA 1
ATOM 1294 C C . ILE A 1 165 ? 5.681 -36.361 -21.173 1.00 57.50 165 ILE A C 1
ATOM 1296 O O . ILE A 1 165 ? 4.999 -35.880 -20.266 1.00 57.50 165 ILE A O 1
ATOM 1300 N N . GLU A 1 166 ? 6.281 -35.560 -22.062 1.00 57.59 166 GLU A N 1
ATOM 1301 C CA . GLU A 1 166 ? 6.252 -34.091 -21.947 1.00 57.59 166 GLU A CA 1
ATOM 1302 C C . GLU A 1 166 ? 4.909 -33.436 -22.316 1.00 57.59 166 GLU A C 1
ATOM 1304 O O . GLU A 1 166 ? 4.664 -32.290 -21.915 1.00 57.59 166 GLU A O 1
ATOM 1309 N N . ASP A 1 167 ? 4.025 -34.145 -23.022 1.00 62.75 167 ASP A N 1
ATOM 1310 C CA . ASP A 1 167 ? 2.783 -33.568 -23.553 1.00 62.75 167 ASP A CA 1
ATOM 1311 C C . ASP A 1 167 ? 1.601 -33.598 -22.572 1.00 62.75 167 ASP A C 1
ATOM 1313 O O . ASP A 1 167 ? 0.591 -32.936 -22.813 1.00 62.75 167 ASP A O 1
ATOM 1317 N N . ASN A 1 168 ? 1.730 -34.280 -21.425 1.00 60.31 168 ASN A N 1
ATOM 1318 C CA . ASN A 1 168 ? 0.657 -34.374 -20.420 1.00 60.31 168 ASN A CA 1
ATOM 1319 C C . ASN A 1 168 ? 0.974 -33.687 -19.076 1.00 60.31 168 ASN A C 1
ATOM 1321 O O . ASN A 1 168 ? 0.215 -33.783 -18.111 1.00 60.31 168 ASN A O 1
ATOM 1325 N N . LEU A 1 169 ? 2.096 -32.972 -18.972 1.00 74.12 169 LEU A N 1
ATOM 1326 C CA . LEU A 1 169 ? 2.358 -32.146 -17.795 1.00 74.12 169 LEU A CA 1
ATOM 1327 C C . LEU A 1 169 ? 1.437 -30.926 -17.809 1.00 74.12 169 LEU A C 1
ATOM 1329 O O . LEU A 1 169 ? 1.436 -30.155 -18.771 1.00 74.12 169 LEU A O 1
ATOM 1333 N N . ASP A 1 170 ? 0.698 -30.716 -16.711 1.00 83.81 170 ASP A N 1
ATOM 1334 C CA . ASP A 1 170 ? -0.131 -29.522 -16.546 1.00 83.81 170 ASP A CA 1
ATOM 1335 C C . ASP A 1 170 ? 0.691 -28.274 -16.907 1.00 83.81 170 ASP A C 1
ATOM 1337 O O . ASP A 1 170 ? 1.826 -28.066 -16.458 1.00 83.81 170 ASP A O 1
ATOM 1341 N N . SER A 1 171 ? 0.089 -27.420 -17.733 1.00 83.56 171 SER A N 1
ATOM 1342 C CA . SER A 1 171 ? 0.611 -26.127 -18.168 1.00 83.56 171 SER A CA 1
ATOM 1343 C C . SER A 1 171 ? 1.219 -25.299 -17.027 1.00 83.56 171 SER A C 1
ATOM 1345 O O . SER A 1 171 ? 2.082 -24.446 -17.257 1.00 83.56 171 SER A O 1
ATOM 1347 N N . ARG A 1 172 ? 0.756 -25.491 -15.783 1.00 81.44 172 ARG A N 1
ATOM 1348 C CA . ARG A 1 172 ? 1.317 -24.870 -14.580 1.00 81.44 172 ARG A CA 1
ATOM 1349 C C . ARG A 1 172 ? 2.670 -25.468 -14.191 1.00 81.44 172 ARG A C 1
ATOM 1351 O O . ARG A 1 172 ? 3.614 -24.702 -14.015 1.00 81.44 172 ARG A O 1
ATOM 1358 N N . THR A 1 173 ? 2.796 -26.789 -14.119 1.00 85.44 173 THR A N 1
ATOM 1359 C CA . THR A 1 173 ? 4.045 -27.486 -13.773 1.00 85.44 173 THR A CA 1
ATOM 1360 C C . THR A 1 173 ? 5.140 -27.195 -14.795 1.00 85.44 173 THR A C 1
ATOM 1362 O O . THR A 1 173 ? 6.251 -26.825 -14.415 1.00 85.44 173 THR A O 1
ATOM 1365 N N . LYS A 1 174 ? 4.806 -27.202 -16.094 1.00 86.12 174 LYS A N 1
ATOM 1366 C CA . LYS A 1 174 ? 5.742 -26.806 -17.163 1.00 86.12 174 LYS A CA 1
ATOM 1367 C C . LYS A 1 174 ? 6.227 -25.360 -16.993 1.00 86.12 174 LYS A C 1
ATOM 1369 O O . LYS A 1 174 ? 7.399 -25.059 -17.203 1.00 86.12 174 LYS A O 1
ATOM 1374 N N . ARG A 1 175 ? 5.353 -24.442 -16.555 1.00 82.62 175 ARG A N 1
ATOM 1375 C CA . ARG A 1 175 ? 5.734 -23.049 -16.246 1.00 82.62 175 ARG A CA 1
ATOM 1376 C C . ARG A 1 175 ? 6.628 -22.933 -15.013 1.00 82.62 175 ARG A C 1
ATOM 1378 O O . ARG A 1 175 ? 7.528 -22.099 -15.029 1.00 82.62 175 ARG A O 1
ATOM 1385 N N . MET A 1 176 ? 6.392 -23.738 -13.981 1.00 84.00 176 MET A N 1
ATOM 1386 C CA . MET A 1 176 ? 7.230 -23.777 -12.780 1.00 84.00 176 MET A CA 1
ATOM 1387 C C . MET A 1 176 ? 8.637 -24.290 -13.099 1.00 84.00 176 MET A C 1
ATOM 1389 O O . MET A 1 176 ? 9.612 -23.640 -12.736 1.00 84.00 176 MET A O 1
ATOM 1393 N N . LEU A 1 177 ? 8.743 -25.383 -13.858 1.00 85.12 177 LEU A N 1
ATOM 1394 C CA . LEU A 1 177 ? 10.022 -25.971 -14.265 1.00 85.12 177 LEU A CA 1
ATOM 1395 C C . LEU A 1 177 ? 10.803 -25.035 -15.202 1.00 85.12 177 LEU A C 1
ATOM 1397 O O . LEU A 1 177 ? 11.990 -24.791 -15.017 1.00 85.12 177 LEU A O 1
ATOM 1401 N N . ASN A 1 178 ? 10.108 -24.375 -16.130 1.00 84.19 178 ASN A N 1
ATOM 1402 C CA . ASN A 1 178 ? 10.716 -23.321 -16.939 1.00 84.19 178 ASN A CA 1
ATOM 1403 C C . ASN A 1 178 ? 11.166 -22.114 -16.106 1.00 84.19 178 ASN A C 1
ATOM 1405 O O . ASN A 1 178 ? 12.042 -21.379 -16.544 1.00 84.19 178 ASN A O 1
ATOM 1409 N N . PHE A 1 179 ? 10.553 -21.843 -14.952 1.00 83.00 179 PHE A N 1
ATOM 1410 C CA . PHE A 1 179 ? 10.953 -20.728 -14.096 1.00 83.00 179 PHE A CA 1
ATOM 1411 C C . PHE A 1 179 ? 12.209 -21.039 -13.289 1.00 83.00 179 PHE A C 1
ATOM 1413 O O . PHE A 1 179 ? 13.055 -20.160 -13.160 1.00 83.00 179 PHE A O 1
ATOM 1420 N N . THR A 1 180 ? 12.374 -22.271 -12.804 1.00 84.88 180 THR A N 1
ATOM 1421 C CA . THR A 1 180 ? 13.589 -22.665 -12.074 1.00 84.88 180 THR A CA 1
ATOM 1422 C C . THR A 1 180 ? 14.839 -22.620 -12.952 1.00 84.88 180 THR A C 1
ATOM 1424 O O . THR A 1 180 ? 15.930 -22.380 -12.447 1.00 84.88 180 THR A O 1
ATOM 1427 N N . GLN A 1 181 ? 14.675 -22.762 -14.270 1.00 83.38 181 GLN A N 1
ATOM 1428 C CA . GLN A 1 181 ? 15.753 -22.644 -15.257 1.00 83.38 181 GLN A CA 1
ATOM 1429 C C . GLN A 1 181 ? 16.010 -21.202 -15.737 1.00 83.38 181 GLN A C 1
ATOM 1431 O O . GLN A 1 181 ? 16.977 -20.948 -16.457 1.00 83.38 181 GLN A O 1
ATOM 1436 N N . ARG A 1 182 ? 15.154 -20.230 -15.386 1.00 78.62 182 ARG A N 1
ATOM 1437 C CA . ARG A 1 182 ? 15.289 -18.847 -15.872 1.00 78.62 182 ARG A CA 1
ATOM 1438 C C . ARG A 1 182 ? 16.312 -18.063 -15.064 1.00 78.62 182 ARG A C 1
ATOM 1440 O O . ARG A 1 182 ? 16.251 -17.992 -13.845 1.00 78.62 182 ARG A O 1
ATOM 1447 N N . SER A 1 183 ? 17.138 -17.306 -15.780 1.00 77.25 183 SER A N 1
ATOM 1448 C CA . SER A 1 183 ? 17.995 -16.259 -15.218 1.00 77.25 183 SER A CA 1
ATOM 1449 C C . SER A 1 183 ? 17.311 -14.887 -15.152 1.00 77.25 183 SER A C 1
ATOM 1451 O O . SER A 1 183 ? 17.969 -13.897 -14.852 1.00 77.25 183 SER A O 1
ATOM 1453 N N . VAL A 1 184 ? 16.013 -14.780 -15.473 1.00 75.62 184 VAL A N 1
ATOM 1454 C CA . VAL A 1 184 ? 15.287 -13.501 -15.562 1.00 75.62 184 VAL A CA 1
ATOM 1455 C C . VAL A 1 184 ? 13.944 -13.574 -14.839 1.00 75.62 184 VAL A C 1
ATOM 1457 O O . VAL A 1 184 ? 13.078 -14.370 -15.198 1.00 75.62 184 VAL A O 1
ATOM 1460 N N . ILE A 1 185 ? 13.728 -12.658 -13.891 1.00 76.44 185 ILE A N 1
ATOM 1461 C CA . ILE A 1 185 ? 12.478 -12.502 -13.139 1.00 76.44 185 ILE A CA 1
ATOM 1462 C C . ILE A 1 185 ? 11.865 -11.136 -13.473 1.00 76.44 185 ILE A C 1
ATOM 1464 O O . ILE A 1 185 ? 12.489 -10.096 -13.250 1.00 76.44 185 ILE A O 1
ATOM 1468 N N . ARG A 1 186 ? 10.644 -11.123 -14.040 1.00 71.06 186 ARG A N 1
ATOM 1469 C CA . ARG A 1 186 ? 9.892 -9.900 -14.423 1.00 71.06 186 ARG A CA 1
ATOM 1470 C C . ARG A 1 186 ? 10.748 -8.887 -15.223 1.00 71.06 186 ARG A C 1
ATOM 1472 O O . ARG A 1 186 ? 10.720 -7.683 -14.980 1.00 71.06 186 ARG A O 1
ATOM 1479 N N . GLY A 1 187 ? 11.535 -9.385 -16.180 1.00 70.69 187 GLY A N 1
ATOM 1480 C CA . GLY A 1 187 ? 12.391 -8.563 -17.047 1.00 70.69 187 GLY A CA 1
ATOM 1481 C C . GLY A 1 187 ? 13.699 -8.087 -16.406 1.00 70.69 187 GLY A C 1
ATOM 1482 O O . GLY A 1 187 ? 14.397 -7.265 -16.994 1.00 70.69 187 GLY A O 1
ATOM 1483 N N . ARG A 1 188 ? 14.053 -8.585 -15.214 1.00 71.44 188 ARG A N 1
ATOM 1484 C CA . ARG A 1 188 ? 15.350 -8.322 -14.585 1.00 71.44 188 ARG A CA 1
ATOM 1485 C C . ARG A 1 188 ? 16.171 -9.590 -14.485 1.00 71.44 188 ARG A C 1
ATOM 1487 O O . ARG A 1 188 ? 15.701 -10.591 -13.959 1.00 71.44 188 ARG A O 1
ATOM 1494 N N . VAL A 1 189 ? 17.403 -9.515 -14.972 1.00 71.94 189 VAL A N 1
ATOM 1495 C CA . VAL A 1 189 ? 18.348 -10.625 -14.902 1.00 71.94 189 VAL A CA 1
ATOM 1496 C C . VAL A 1 189 ? 18.788 -10.829 -13.447 1.00 71.94 189 VAL A C 1
ATOM 1498 O O . VAL A 1 189 ? 19.259 -9.896 -12.786 1.00 71.94 189 VAL A O 1
ATOM 1501 N N . THR A 1 190 ? 18.607 -12.046 -12.954 1.00 75.06 190 THR A N 1
ATOM 1502 C CA . THR A 1 190 ? 19.133 -12.604 -11.711 1.00 75.06 190 THR A CA 1
ATOM 1503 C C . THR A 1 190 ? 20.190 -13.638 -12.099 1.00 75.06 190 THR A C 1
ATOM 1505 O O . THR A 1 190 ? 19.888 -14.805 -12.330 1.00 75.06 190 THR A O 1
ATOM 1508 N N . THR A 1 191 ? 21.437 -13.199 -12.266 1.00 74.00 191 THR A N 1
ATOM 1509 C CA . THR A 1 191 ? 22.567 -14.093 -12.568 1.00 74.00 191 THR A CA 1
ATOM 1510 C C . THR A 1 191 ? 23.131 -14.710 -11.290 1.00 74.00 191 THR A C 1
ATOM 1512 O O . THR A 1 191 ? 23.227 -14.011 -10.282 1.00 74.00 191 THR A O 1
ATOM 1515 N N . GLY A 1 192 ? 23.609 -15.955 -11.370 1.00 76.75 192 GLY A N 1
ATOM 1516 C CA . GLY A 1 192 ? 24.432 -16.568 -10.319 1.00 76.75 192 GLY A CA 1
ATOM 1517 C C . GLY A 1 192 ? 23.668 -17.326 -9.232 1.00 76.75 192 GLY A C 1
ATOM 1518 O O . GLY A 1 192 ? 24.188 -17.455 -8.130 1.00 76.75 192 GLY A O 1
ATOM 1519 N N . PHE A 1 193 ? 22.460 -17.809 -9.528 1.00 81.75 193 PHE A N 1
ATOM 1520 C CA . PHE A 1 193 ? 21.673 -18.652 -8.622 1.00 81.75 193 PHE A CA 1
ATOM 1521 C C . PHE A 1 193 ? 21.484 -20.039 -9.234 1.00 81.75 193 PHE A C 1
ATOM 1523 O O . PHE A 1 193 ? 21.307 -20.148 -10.450 1.00 81.75 193 PHE A O 1
ATOM 1530 N N . GLY A 1 194 ? 21.555 -21.082 -8.409 1.00 87.31 194 GLY A N 1
ATOM 1531 C CA . GLY A 1 194 ? 21.288 -22.448 -8.831 1.00 87.31 194 GLY A CA 1
ATOM 1532 C C . GLY A 1 194 ? 19.791 -22.726 -8.964 1.00 87.31 194 GLY A C 1
ATOM 1533 O O . GLY A 1 194 ? 18.929 -21.937 -8.562 1.00 87.31 194 GLY A O 1
ATOM 1534 N N . GLY A 1 195 ? 19.471 -23.889 -9.537 1.00 88.50 195 GLY A N 1
ATOM 1535 C CA . GLY A 1 195 ? 18.087 -24.361 -9.637 1.00 88.50 195 GLY A CA 1
ATOM 1536 C C . GLY A 1 195 ? 17.443 -24.607 -8.267 1.00 88.50 195 GLY A C 1
ATOM 1537 O O . GLY A 1 195 ? 16.230 -24.449 -8.133 1.00 88.50 195 GLY A O 1
ATOM 1538 N N . ALA A 1 196 ? 18.246 -24.931 -7.246 1.00 92.00 196 ALA A N 1
ATOM 1539 C CA . ALA A 1 196 ? 17.781 -25.173 -5.882 1.00 92.00 196 ALA A CA 1
ATOM 1540 C C . ALA A 1 196 ? 17.220 -23.896 -5.236 1.00 92.00 196 ALA A C 1
ATOM 1542 O O . ALA A 1 196 ? 16.073 -23.888 -4.792 1.00 92.00 196 ALA A O 1
ATOM 1543 N N . GLU A 1 197 ? 17.969 -22.789 -5.267 1.00 93.50 197 GLU A N 1
ATOM 1544 C CA . GLU A 1 197 ? 17.535 -21.515 -4.684 1.00 93.50 197 GLU A CA 1
ATOM 1545 C C . GLU A 1 197 ? 16.321 -20.940 -5.416 1.00 93.50 197 GLU A C 1
ATOM 1547 O O . GLU A 1 197 ? 15.434 -20.349 -4.799 1.00 93.50 197 GLU A O 1
ATOM 1552 N N . MET A 1 198 ? 16.246 -21.131 -6.737 1.00 91.81 198 MET A N 1
ATOM 1553 C CA . MET A 1 198 ? 15.065 -20.747 -7.510 1.00 91.81 198 MET A CA 1
ATOM 1554 C C . MET A 1 198 ? 13.842 -21.601 -7.164 1.00 91.81 198 MET A C 1
ATOM 1556 O O . MET A 1 198 ? 12.732 -21.069 -7.100 1.00 91.81 198 MET A O 1
ATOM 1560 N N . GLY A 1 199 ? 14.026 -22.903 -6.924 1.00 92.75 199 GLY A N 1
ATOM 1561 C CA . GLY A 1 199 ? 12.967 -23.792 -6.444 1.00 92.75 199 GLY A CA 1
ATOM 1562 C C . GLY A 1 199 ? 12.441 -23.367 -5.072 1.00 92.75 199 GLY A C 1
ATOM 1563 O O . GLY A 1 199 ? 11.229 -23.274 -4.871 1.00 92.75 199 GLY A O 1
ATOM 1564 N N . GLU A 1 200 ? 13.342 -23.014 -4.157 1.00 95.25 200 GLU A N 1
ATOM 1565 C CA . GLU A 1 200 ? 12.980 -22.515 -2.831 1.00 95.25 200 GLU A CA 1
ATOM 1566 C C . GLU A 1 200 ? 12.275 -21.154 -2.897 1.00 95.25 200 GLU A C 1
ATOM 1568 O O . GLU A 1 200 ? 11.210 -20.983 -2.297 1.00 95.25 200 GLU A O 1
ATOM 1573 N N . LEU A 1 201 ? 12.779 -20.212 -3.705 1.00 94.81 201 LEU A N 1
ATOM 1574 C CA . LEU A 1 201 ? 12.088 -18.948 -3.971 1.00 94.81 201 LEU A CA 1
ATOM 1575 C C . LEU A 1 201 ? 10.669 -19.203 -4.489 1.00 94.81 201 LEU A C 1
ATOM 1577 O O . LEU A 1 201 ? 9.722 -18.549 -4.055 1.00 94.81 201 LEU A O 1
ATOM 1581 N N . LEU A 1 202 ? 10.503 -20.144 -5.416 1.00 93.56 202 LEU A N 1
ATOM 1582 C CA . LEU A 1 202 ? 9.198 -20.461 -5.980 1.00 93.56 202 LEU A CA 1
ATOM 1583 C C . LEU A 1 202 ? 8.246 -21.028 -4.919 1.00 93.56 202 LEU A C 1
ATOM 1585 O O . LEU A 1 202 ? 7.075 -20.647 -4.895 1.00 93.56 202 LEU A O 1
ATOM 1589 N N . SER A 1 203 ? 8.753 -21.868 -4.013 1.00 94.88 203 SER A N 1
ATOM 1590 C CA . SER A 1 203 ? 8.000 -22.357 -2.854 1.00 94.88 203 SER A CA 1
ATOM 1591 C C . SER A 1 203 ? 7.573 -21.212 -1.930 1.00 94.88 203 SER A C 1
ATOM 1593 O O . SER A 1 203 ? 6.425 -21.180 -1.486 1.00 94.88 203 SER A O 1
ATOM 1595 N N . ILE A 1 204 ? 8.459 -20.246 -1.667 1.00 95.50 204 ILE A N 1
ATOM 1596 C CA . ILE A 1 204 ? 8.153 -19.051 -0.866 1.00 95.50 204 ILE A CA 1
ATOM 1597 C C . ILE A 1 204 ? 7.055 -18.224 -1.543 1.00 95.50 204 ILE A C 1
ATOM 1599 O O . ILE A 1 204 ? 6.044 -17.898 -0.925 1.00 95.50 204 ILE A O 1
ATOM 1603 N N . LEU A 1 205 ? 7.200 -17.933 -2.838 1.00 93.38 205 LEU A N 1
ATOM 1604 C CA . LEU A 1 205 ? 6.207 -17.178 -3.605 1.00 93.38 205 LEU A CA 1
ATOM 1605 C C . LEU A 1 205 ? 4.864 -17.911 -3.691 1.00 93.38 205 LEU A C 1
ATOM 1607 O O . LEU A 1 205 ? 3.816 -17.270 -3.724 1.00 93.38 205 LEU A O 1
ATOM 1611 N N . HIS A 1 206 ? 4.877 -19.243 -3.723 1.00 92.19 206 HIS A N 1
ATOM 1612 C CA . HIS A 1 206 ? 3.672 -20.059 -3.660 1.00 92.19 206 HIS A CA 1
ATOM 1613 C C . HIS A 1 206 ? 2.958 -19.966 -2.319 1.00 92.19 206 HIS A C 1
ATOM 1615 O O . HIS A 1 206 ? 1.750 -19.743 -2.310 1.00 92.19 206 HIS A O 1
ATOM 1621 N N . ALA A 1 207 ? 3.689 -20.039 -1.206 1.00 93.06 207 ALA A N 1
ATOM 1622 C CA . ALA A 1 207 ? 3.112 -19.849 0.123 1.00 93.06 207 ALA A CA 1
ATOM 1623 C C . ALA A 1 207 ? 2.432 -18.475 0.276 1.00 93.06 207 ALA A C 1
ATOM 1625 O O . ALA A 1 207 ? 1.425 -18.358 0.964 1.00 93.06 207 ALA A O 1
ATOM 1626 N N . GLN A 1 208 ? 2.937 -17.453 -0.421 1.00 92.12 208 GLN A N 1
ATOM 1627 C CA . GLN A 1 208 ? 2.352 -16.108 -0.430 1.00 92.12 208 GLN A CA 1
ATOM 1628 C C . GLN A 1 208 ? 1.167 -15.939 -1.400 1.00 92.12 208 GLN A C 1
ATOM 1630 O O . GLN A 1 208 ? 0.557 -14.873 -1.443 1.00 92.12 208 GLN A O 1
ATOM 1635 N N . GLY A 1 209 ? 0.862 -16.936 -2.239 1.00 90.81 209 GLY A N 1
ATOM 1636 C CA . GLY A 1 209 ? -0.098 -16.786 -3.341 1.00 90.81 209 GLY A CA 1
ATOM 1637 C C . GLY A 1 209 ? 0.403 -15.876 -4.473 1.00 90.81 209 GLY A C 1
ATOM 1638 O O . GLY A 1 209 ? -0.368 -15.434 -5.321 1.00 90.81 209 GLY A O 1
ATOM 1639 N N . TRP A 1 210 ? 1.705 -15.582 -4.517 1.00 90.44 210 TRP A N 1
ATOM 1640 C CA . TRP A 1 210 ? 2.313 -14.676 -5.495 1.00 90.44 210 TRP A CA 1
ATOM 1641 C C . TRP A 1 210 ? 2.853 -15.399 -6.726 1.00 90.44 210 TRP A C 1
ATOM 1643 O O . TRP A 1 210 ? 3.356 -14.748 -7.640 1.00 90.44 210 TRP A O 1
ATOM 1653 N N . THR A 1 211 ? 2.766 -16.729 -6.795 1.00 88.38 211 THR A N 1
ATOM 1654 C CA . THR A 1 211 ? 3.359 -17.505 -7.897 1.00 88.38 211 THR A CA 1
ATOM 1655 C C . THR A 1 211 ? 2.882 -17.009 -9.251 1.00 88.38 211 THR A C 1
ATOM 1657 O O . THR A 1 211 ? 3.695 -16.811 -10.144 1.00 88.38 211 THR A O 1
ATOM 1660 N N . ASP A 1 212 ? 1.589 -16.723 -9.396 1.00 84.31 212 ASP A N 1
ATOM 1661 C CA . ASP A 1 212 ? 1.047 -16.211 -10.652 1.00 84.31 212 ASP A CA 1
ATOM 1662 C C . ASP A 1 212 ? 1.628 -14.842 -11.007 1.00 84.31 212 ASP A C 1
ATOM 1664 O O . ASP A 1 212 ? 1.962 -14.606 -12.165 1.00 84.31 212 ASP A O 1
ATOM 1668 N N . LEU A 1 213 ? 1.856 -13.964 -10.028 1.00 81.06 213 LEU A N 1
ATOM 1669 C CA . LEU A 1 213 ? 2.529 -12.695 -10.284 1.00 81.06 213 LEU A CA 1
ATOM 1670 C C . LEU A 1 213 ? 3.944 -12.934 -10.835 1.00 81.06 213 LEU A C 1
ATOM 1672 O O . LEU A 1 213 ? 4.361 -12.262 -11.767 1.00 81.06 213 LEU A O 1
ATOM 1676 N N . PHE A 1 214 ? 4.709 -13.894 -10.337 1.00 82.31 214 PHE A N 1
ATOM 1677 C CA . PHE A 1 214 ? 6.099 -14.055 -10.784 1.00 82.31 214 PHE A CA 1
ATOM 1678 C C . PHE A 1 214 ? 6.267 -14.975 -12.004 1.00 82.31 214 PHE A C 1
ATOM 1680 O O . PHE A 1 214 ? 7.188 -14.770 -12.795 1.00 82.31 214 PHE A O 1
ATOM 1687 N N . LEU A 1 215 ? 5.357 -15.932 -12.201 1.00 80.38 215 LEU A N 1
ATOM 1688 C CA . LEU A 1 215 ? 5.363 -16.886 -13.315 1.00 80.38 215 LEU A CA 1
ATOM 1689 C C . LEU A 1 215 ? 4.697 -16.354 -14.586 1.00 80.38 215 LEU A C 1
ATOM 1691 O O . LEU A 1 215 ? 4.916 -16.908 -15.668 1.00 80.38 215 LEU A O 1
ATOM 1695 N N . GLN A 1 216 ? 3.871 -15.311 -14.482 1.00 72.00 216 GLN A N 1
ATOM 1696 C CA . GLN A 1 216 ? 3.225 -14.710 -15.644 1.00 72.00 216 GLN A CA 1
ATOM 1697 C C . GLN A 1 216 ? 4.281 -14.165 -16.616 1.00 72.00 216 GLN A C 1
ATOM 1699 O O . GLN A 1 216 ? 5.005 -13.211 -16.326 1.00 72.00 216 GLN A O 1
ATOM 1704 N N . GLY A 1 217 ? 4.348 -14.773 -17.805 1.00 60.22 217 GLY A N 1
ATOM 1705 C CA . GLY A 1 217 ? 4.892 -14.105 -18.987 1.00 60.22 217 GLY A CA 1
ATOM 1706 C C . GLY A 1 217 ? 4.010 -12.913 -19.385 1.00 60.22 217 GLY A C 1
ATOM 1707 O O . GLY A 1 217 ? 3.050 -12.587 -18.694 1.00 60.22 217 GLY A O 1
ATOM 1708 N N . ASN A 1 218 ? 4.268 -12.289 -20.539 1.00 54.53 218 ASN A N 1
ATOM 1709 C CA . ASN A 1 218 ? 3.475 -11.156 -21.064 1.00 54.53 218 ASN A CA 1
ATOM 1710 C C . ASN A 1 218 ? 1.955 -11.423 -21.225 1.00 54.53 218 ASN A C 1
ATOM 1712 O O . ASN A 1 218 ? 1.199 -10.536 -21.622 1.00 54.53 218 ASN A O 1
ATOM 1716 N N . THR A 1 219 ? 1.484 -12.639 -20.957 1.00 55.97 219 THR A N 1
ATOM 1717 C CA . THR A 1 219 ? 0.078 -13.020 -21.026 1.00 55.97 219 THR A CA 1
ATOM 1718 C C . THR A 1 219 ? -0.707 -12.463 -19.839 1.00 55.97 219 THR A C 1
ATOM 1720 O O . THR A 1 219 ? -0.620 -12.966 -18.719 1.00 55.97 219 THR A O 1
ATOM 1723 N N . ARG A 1 220 ? -1.516 -11.446 -20.146 1.00 55.84 220 ARG A N 1
ATOM 1724 C CA . ARG A 1 220 ? -2.524 -10.778 -19.312 1.00 55.84 220 ARG A CA 1
ATOM 1725 C C . ARG A 1 220 ? -3.394 -11.784 -18.546 1.00 55.84 220 ARG A C 1
ATOM 1727 O O . ARG A 1 220 ? -4.360 -12.306 -19.102 1.00 55.84 220 ARG A O 1
ATOM 1734 N N . ARG A 1 221 ? -3.121 -12.038 -17.267 1.00 56.41 221 ARG A N 1
ATOM 1735 C CA . ARG A 1 221 ? -4.100 -12.688 -16.382 1.00 56.41 221 ARG A CA 1
ATOM 1736 C C . ARG A 1 221 ? -4.311 -11.850 -15.134 1.00 56.41 221 ARG A C 1
ATOM 1738 O O . ARG A 1 221 ? -3.405 -11.183 -14.654 1.00 56.41 221 ARG A O 1
ATOM 1745 N N . LYS A 1 222 ? -5.559 -11.856 -14.666 1.00 58.19 222 LYS A N 1
ATOM 1746 C CA . LYS A 1 222 ? -6.009 -11.104 -13.496 1.00 58.19 222 LYS A CA 1
ATOM 1747 C C . LYS A 1 222 ? -5.152 -11.523 -12.299 1.00 58.19 222 LYS A C 1
ATOM 1749 O O . LYS A 1 222 ? -4.999 -12.719 -12.064 1.00 58.19 222 LYS A O 1
ATOM 1754 N N . MET A 1 223 ? -4.633 -10.551 -11.547 1.00 55.38 223 MET A N 1
ATOM 1755 C CA . MET A 1 223 ? -4.208 -10.778 -10.164 1.00 55.38 223 MET A CA 1
ATOM 1756 C C . MET A 1 223 ? -5.311 -11.589 -9.478 1.00 55.38 223 MET A C 1
ATOM 1758 O O . MET A 1 223 ? -6.482 -11.202 -9.578 1.00 55.38 223 MET A O 1
ATOM 1762 N N . GLY A 1 224 ? -4.961 -12.726 -8.870 1.00 57.97 224 GLY A N 1
ATOM 1763 C CA . GLY A 1 224 ? -5.923 -13.604 -8.206 1.00 57.97 224 GLY A CA 1
ATOM 1764 C C . GLY A 1 224 ? -6.825 -12.817 -7.252 1.00 57.97 224 GLY A C 1
ATOM 1765 O O . GLY A 1 224 ? -6.505 -11.692 -6.844 1.00 57.97 224 GLY A O 1
ATOM 1766 N N . LYS A 1 225 ? -7.994 -13.368 -6.914 1.00 59.66 225 LYS A N 1
ATOM 1767 C CA . LYS A 1 225 ? -8.774 -12.841 -5.790 1.00 59.66 225 LYS A CA 1
ATOM 1768 C C . LYS A 1 225 ? -7.956 -13.108 -4.521 1.00 59.66 225 LYS A C 1
ATOM 1770 O O . LYS A 1 225 ? -8.169 -14.120 -3.870 1.00 59.66 225 LYS A O 1
ATOM 1775 N N . ASP A 1 226 ? -6.995 -12.238 -4.216 1.00 56.28 226 ASP A N 1
ATOM 1776 C CA . ASP A 1 226 ? -6.332 -12.251 -2.919 1.00 56.28 226 ASP A CA 1
ATOM 1777 C C . ASP A 1 226 ? -7.435 -12.027 -1.896 1.00 56.28 226 ASP A C 1
ATOM 1779 O O . ASP A 1 226 ? -8.176 -11.037 -1.969 1.00 56.28 226 ASP A O 1
ATOM 1783 N N . GLU A 1 227 ? -7.586 -12.981 -0.987 1.00 55.94 227 GLU A N 1
ATOM 1784 C CA . GLU A 1 227 ? -8.501 -12.831 0.122 1.00 55.94 227 GLU A CA 1
ATOM 1785 C C . GLU A 1 227 ? -8.130 -11.560 0.881 1.00 55.94 227 GLU A C 1
ATOM 1787 O O . GLU A 1 227 ? -7.038 -11.394 1.421 1.00 55.94 227 GLU A O 1
ATOM 1792 N N . THR A 1 228 ? -9.077 -10.635 0.931 1.00 55.38 228 THR A N 1
ATOM 1793 C CA . THR A 1 228 ? -8.969 -9.318 1.564 1.00 55.38 228 THR A CA 1
ATOM 1794 C C . THR A 1 228 ? -8.822 -9.365 3.081 1.00 55.38 228 THR A C 1
ATOM 1796 O O . THR A 1 228 ? -9.060 -8.359 3.749 1.00 55.38 228 THR A O 1
ATOM 1799 N N . ARG A 1 229 ? -8.496 -10.527 3.649 1.00 59.53 229 ARG A N 1
ATOM 1800 C CA . ARG A 1 229 ? -8.449 -10.737 5.095 1.00 59.53 229 ARG A CA 1
ATOM 1801 C C . ARG A 1 229 ? -7.284 -9.993 5.748 1.00 59.53 229 ARG A C 1
ATOM 1803 O O . ARG A 1 229 ? -7.381 -9.636 6.914 1.00 59.53 229 ARG A O 1
ATOM 1810 N N . TYR A 1 230 ? -6.231 -9.657 5.003 1.00 64.75 230 TYR A N 1
ATOM 1811 C CA . TYR A 1 230 ? -5.053 -8.981 5.557 1.00 64.75 230 TYR A CA 1
ATOM 1812 C C . TYR A 1 230 ? -5.222 -7.456 5.559 1.00 64.75 230 TYR A C 1
ATOM 1814 O O . TYR A 1 230 ? -4.658 -6.732 4.729 1.00 64.75 230 TYR A O 1
ATOM 1822 N N . ARG A 1 231 ? -6.059 -6.974 6.488 1.00 66.12 231 ARG A N 1
ATOM 1823 C CA . ARG A 1 231 ? -6.328 -5.546 6.734 1.00 66.12 231 ARG A CA 1
ATOM 1824 C C . ARG A 1 231 ? -5.304 -4.856 7.628 1.00 66.12 231 ARG A C 1
ATOM 1826 O O . ARG A 1 231 ? -5.388 -3.641 7.777 1.00 66.12 231 ARG A O 1
ATOM 1833 N N . SER A 1 232 ? -4.323 -5.559 8.174 1.00 76.94 232 SER A N 1
ATOM 1834 C CA . SER A 1 232 ? -3.234 -4.993 8.976 1.00 76.94 232 SER A CA 1
ATOM 1835 C C . SER A 1 232 ? -1.888 -5.516 8.481 1.00 76.94 232 SER A C 1
ATOM 1837 O O . SER A 1 232 ? -1.823 -6.504 7.748 1.00 76.94 232 SER A O 1
ATOM 1839 N N . TRP A 1 233 ? -0.816 -4.796 8.815 1.00 77.06 233 TRP A N 1
ATOM 1840 C CA . TRP A 1 233 ? 0.531 -5.351 8.712 1.00 77.06 233 TRP A CA 1
ATOM 1841 C C . TRP A 1 233 ? 0.592 -6.600 9.605 1.00 77.06 233 TRP A C 1
ATOM 1843 O O . TRP A 1 233 ? -0.012 -6.551 10.683 1.00 77.06 233 TRP A O 1
ATOM 1853 N N . PRO A 1 234 ? 1.227 -7.711 9.180 1.00 78.81 234 PRO A N 1
ATOM 1854 C CA . PRO A 1 234 ? 1.398 -8.854 10.068 1.00 78.81 234 PRO A CA 1
ATOM 1855 C C . PRO A 1 234 ? 2.048 -8.363 11.359 1.00 78.81 234 PRO A C 1
ATOM 1857 O O . PRO A 1 234 ? 2.984 -7.556 11.306 1.00 78.81 234 PRO A O 1
ATOM 1860 N N . SER A 1 235 ? 1.503 -8.797 12.500 1.00 79.31 235 SER A N 1
ATOM 1861 C CA . SER A 1 235 ? 2.142 -8.471 13.765 1.00 79.31 235 SER A CA 1
ATOM 1862 C C . SER A 1 235 ? 3.561 -9.012 13.720 1.00 79.31 235 SER A C 1
ATOM 1864 O O . SER A 1 235 ? 3.796 -10.113 13.221 1.00 79.31 235 SER A O 1
ATOM 1866 N N . LEU A 1 236 ? 4.500 -8.205 14.199 1.00 78.56 236 LEU A N 1
ATOM 1867 C CA . LEU A 1 236 ? 5.877 -8.645 14.354 1.00 78.56 236 LEU A CA 1
ATOM 1868 C C . LEU A 1 236 ? 6.051 -9.441 15.661 1.00 78.56 236 LEU A C 1
ATOM 1870 O O . LEU A 1 236 ? 7.173 -9.784 16.016 1.00 78.56 236 LEU A O 1
ATOM 1874 N N . ASP A 1 237 ? 4.956 -9.736 16.370 1.00 80.75 237 ASP A N 1
ATOM 1875 C CA . ASP A 1 237 ? 4.960 -10.563 17.573 1.00 80.75 237 ASP A CA 1
ATOM 1876 C C . ASP A 1 237 ? 5.472 -11.968 17.237 1.00 80.75 237 ASP A C 1
ATOM 1878 O O . ASP A 1 237 ? 4.910 -12.676 16.401 1.00 80.75 237 ASP A O 1
ATOM 1882 N N . GLY A 1 238 ? 6.571 -12.361 17.878 1.00 79.19 238 GLY A N 1
ATOM 1883 C CA . GLY A 1 238 ? 7.251 -13.628 17.610 1.00 79.19 238 GLY A CA 1
ATOM 1884 C C . GLY A 1 238 ? 8.294 -13.566 16.492 1.00 79.19 238 GLY A C 1
ATOM 1885 O O . GLY A 1 238 ? 8.964 -14.569 16.252 1.00 79.19 238 GLY A O 1
ATOM 1886 N N . LEU A 1 239 ? 8.491 -12.414 15.839 1.00 78.06 239 LEU A N 1
ATOM 1887 C CA . LEU A 1 239 ? 9.689 -12.213 15.032 1.00 78.06 239 LEU A CA 1
ATOM 1888 C C . LEU A 1 239 ? 10.896 -11.977 15.933 1.00 78.06 239 LEU A C 1
ATOM 1890 O O . LEU A 1 239 ? 10.834 -11.334 16.980 1.00 78.06 239 LEU A O 1
ATOM 1894 N N . HIS A 1 240 ? 12.009 -12.506 15.454 1.00 82.38 240 HIS A N 1
ATOM 1895 C CA . HIS A 1 240 ? 13.351 -12.255 15.937 1.00 82.38 240 HIS A CA 1
ATOM 1896 C C . HIS A 1 240 ? 13.609 -10.754 16.157 1.00 82.38 240 HIS A C 1
ATOM 1898 O O . HIS A 1 240 ? 13.084 -9.909 15.424 1.00 82.38 240 HIS A O 1
ATOM 1904 N N . SER A 1 241 ? 14.419 -10.415 17.165 1.00 90.94 241 SER A N 1
ATOM 1905 C CA . SER A 1 241 ? 14.794 -9.021 17.414 1.00 90.94 241 SER A CA 1
ATOM 1906 C C . SER A 1 241 ? 15.452 -8.407 16.170 1.00 90.94 241 SER A C 1
ATOM 1908 O O . SER A 1 241 ? 15.945 -9.113 15.287 1.00 90.94 241 SER A O 1
ATOM 1910 N N . ALA A 1 242 ? 15.498 -7.075 16.077 1.00 89.50 242 ALA A N 1
ATOM 1911 C CA . ALA A 1 242 ? 16.118 -6.420 14.923 1.00 89.50 242 ALA A CA 1
ATOM 1912 C C . ALA A 1 242 ? 17.571 -6.885 14.690 1.00 89.50 242 ALA A C 1
ATOM 1914 O O . ALA A 1 242 ? 17.993 -7.019 13.541 1.00 89.50 242 ALA A O 1
ATOM 1915 N N . LEU A 1 243 ? 18.312 -7.164 15.769 1.00 91.31 243 LEU A N 1
ATOM 1916 C CA . LEU A 1 243 ? 19.671 -7.707 15.717 1.00 91.31 243 LEU A CA 1
ATOM 1917 C C . LEU A 1 243 ? 19.695 -9.151 15.218 1.00 91.31 243 LEU A C 1
ATOM 1919 O O . LEU A 1 243 ? 20.499 -9.469 14.346 1.00 91.31 243 LEU A O 1
ATOM 1923 N N . ASP A 1 244 ? 18.784 -9.997 15.692 1.00 91.62 244 ASP A N 1
ATOM 1924 C CA . ASP A 1 244 ? 18.676 -11.391 15.251 1.00 91.62 244 ASP A CA 1
ATOM 1925 C C . ASP A 1 244 ? 18.379 -11.487 13.746 1.00 91.62 244 ASP A C 1
ATOM 1927 O O . ASP A 1 244 ? 18.998 -12.281 13.035 1.00 91.62 244 ASP A O 1
ATOM 1931 N N . ILE A 1 245 ? 17.481 -10.630 13.237 1.00 93.69 245 ILE A N 1
ATOM 1932 C CA . ILE A 1 245 ? 17.180 -10.545 11.801 1.00 93.69 245 ILE A CA 1
ATOM 1933 C C . ILE A 1 245 ? 18.454 -10.188 11.026 1.00 93.69 245 ILE A C 1
ATOM 1935 O O . ILE A 1 245 ? 18.787 -10.852 10.047 1.00 93.69 245 ILE A O 1
ATOM 1939 N N . VAL A 1 246 ? 19.196 -9.159 11.446 1.00 94.19 246 VAL A N 1
ATOM 1940 C CA . VAL A 1 246 ? 20.438 -8.767 10.759 1.00 94.19 246 VAL A CA 1
ATOM 1941 C C . VAL A 1 246 ? 21.484 -9.878 10.824 1.00 94.19 246 VAL A C 1
ATOM 1943 O O . VAL A 1 246 ? 22.052 -10.229 9.790 1.00 94.19 246 VAL A O 1
ATOM 1946 N N . SER A 1 247 ? 21.706 -10.459 12.004 1.00 92.06 247 SER A N 1
ATOM 1947 C CA . SER A 1 247 ? 22.670 -11.539 12.238 1.00 92.06 247 SER A CA 1
ATOM 1948 C C . SER A 1 247 ? 22.421 -12.728 11.302 1.00 92.06 247 SER A C 1
ATOM 1950 O O . SER A 1 247 ? 23.344 -13.195 10.624 1.00 92.06 247 SER A O 1
ATOM 1952 N N . LYS A 1 248 ? 21.147 -13.114 11.132 1.00 93.44 248 LYS A N 1
ATOM 1953 C CA . LYS A 1 248 ? 20.709 -14.168 10.203 1.00 93.44 248 LYS A CA 1
ATOM 1954 C C . LYS A 1 248 ? 21.086 -13.896 8.742 1.00 93.44 248 LYS A C 1
ATOM 1956 O O . LYS A 1 248 ? 21.364 -14.834 7.998 1.00 93.44 248 LYS A O 1
ATOM 1961 N N . PHE A 1 249 ? 21.099 -12.635 8.304 1.00 94.75 249 PHE A N 1
ATOM 1962 C CA . PHE A 1 249 ? 21.415 -12.276 6.915 1.00 94.75 249 PHE A CA 1
ATOM 1963 C C . PHE A 1 249 ? 22.895 -11.942 6.669 1.00 94.75 249 PHE A C 1
ATOM 1965 O O . PHE A 1 249 ? 23.335 -12.022 5.520 1.00 94.75 249 PHE A O 1
ATOM 1972 N N . VAL A 1 250 ? 23.655 -11.581 7.710 1.00 91.50 250 VAL A N 1
ATOM 1973 C CA . VAL A 1 250 ? 25.102 -11.282 7.635 1.00 91.50 250 VAL A CA 1
ATOM 1974 C C . VAL A 1 250 ? 25.958 -12.548 7.749 1.00 91.50 250 VAL A C 1
ATOM 1976 O O . VAL A 1 250 ? 27.122 -12.525 7.357 1.00 91.50 250 VAL A O 1
ATOM 1979 N N . ASN A 1 251 ? 25.395 -13.652 8.252 1.00 86.19 251 ASN A N 1
ATOM 1980 C CA . ASN A 1 251 ? 26.131 -14.869 8.619 1.00 86.19 251 ASN A CA 1
ATOM 1981 C C . ASN A 1 251 ? 27.227 -14.606 9.659 1.00 86.19 251 ASN A C 1
ATOM 1983 O O . ASN A 1 251 ? 28.257 -15.280 9.669 1.00 86.19 251 ASN A O 1
ATOM 1987 N N . ASN A 1 252 ? 27.020 -13.606 10.516 1.00 86.31 252 ASN A N 1
ATOM 1988 C CA . ASN A 1 252 ? 27.947 -13.279 11.584 1.00 86.31 252 ASN A CA 1
ATOM 1989 C C . ASN A 1 252 ? 27.199 -13.247 12.923 1.00 86.31 252 ASN A C 1
ATOM 1991 O O . ASN A 1 252 ? 26.519 -12.257 13.200 1.00 86.31 252 ASN A O 1
ATOM 1995 N N . PRO A 1 253 ? 27.333 -14.295 13.757 1.00 84.56 253 PRO A N 1
ATOM 1996 C CA . PRO A 1 253 ? 26.655 -14.355 15.045 1.00 84.56 253 PRO A CA 1
ATOM 1997 C C . PRO A 1 253 ? 27.211 -13.348 16.060 1.00 84.56 253 PRO A C 1
ATOM 1999 O O . PRO A 1 253 ? 26.539 -13.065 17.043 1.00 84.56 253 PRO A O 1
ATOM 2002 N N . THR A 1 254 ? 28.406 -12.788 15.838 1.00 89.00 254 THR A N 1
ATOM 2003 C CA . THR A 1 254 ? 29.053 -11.848 16.769 1.00 89.00 254 THR A CA 1
ATOM 2004 C C . THR A 1 254 ? 28.757 -10.385 16.434 1.00 89.00 254 THR A C 1
ATOM 2006 O O . THR A 1 254 ? 29.547 -9.502 16.766 1.00 89.00 254 THR A O 1
ATOM 2009 N N . LEU A 1 255 ? 27.682 -10.105 15.694 1.00 87.88 255 LEU A N 1
ATOM 2010 C CA . LEU A 1 255 ? 27.341 -8.741 15.310 1.00 87.88 255 LEU A CA 1
ATOM 2011 C C . LEU A 1 255 ? 26.711 -7.997 16.496 1.00 87.88 255 LEU A C 1
ATOM 2013 O O . LEU A 1 255 ? 25.574 -8.268 16.867 1.00 87.88 255 LEU A O 1
ATOM 2017 N N . GLU A 1 256 ? 27.449 -7.042 17.058 1.00 87.00 256 GLU A N 1
ATOM 2018 C CA . GLU A 1 256 ? 26.994 -6.252 18.212 1.00 87.00 256 GLU A CA 1
ATOM 2019 C C . GLU A 1 256 ? 26.026 -5.121 17.821 1.00 87.00 256 GLU A C 1
ATOM 2021 O O . GLU A 1 256 ? 25.170 -4.747 18.618 1.00 87.00 256 GLU A O 1
ATOM 2026 N N . ASP A 1 257 ? 26.104 -4.624 16.578 1.00 85.94 257 ASP A N 1
ATOM 2027 C CA . ASP A 1 257 ? 25.359 -3.445 16.126 1.00 85.94 257 ASP A CA 1
ATOM 2028 C C . ASP A 1 257 ? 24.495 -3.678 14.882 1.00 85.94 257 ASP A C 1
ATOM 2030 O O . ASP A 1 257 ? 24.871 -4.353 13.916 1.00 85.94 257 ASP A O 1
ATOM 2034 N N . TYR A 1 258 ? 23.351 -2.987 14.858 1.00 79.62 258 TYR A N 1
ATOM 2035 C CA . TYR A 1 258 ? 22.470 -2.908 13.699 1.00 79.62 258 TYR A CA 1
ATOM 2036 C C . TYR A 1 258 ? 23.160 -2.125 12.567 1.00 79.62 258 TYR A C 1
ATOM 2038 O O . TYR A 1 258 ? 23.118 -0.894 12.489 1.00 79.62 258 TYR A O 1
ATOM 2046 N N . THR A 1 259 ? 23.799 -2.851 11.654 1.00 82.69 259 THR A N 1
ATOM 2047 C CA . THR A 1 259 ? 24.413 -2.290 10.448 1.00 82.69 259 THR A CA 1
ATOM 2048 C C . THR A 1 259 ? 23.658 -2.732 9.199 1.00 82.69 259 THR A C 1
ATOM 2050 O O . THR A 1 259 ? 22.937 -3.729 9.181 1.00 82.69 259 THR A O 1
ATOM 2053 N N . ARG A 1 260 ? 23.760 -1.941 8.124 1.00 90.94 260 ARG A N 1
ATOM 2054 C CA . ARG A 1 260 ? 23.206 -2.352 6.829 1.00 90.94 260 ARG A CA 1
ATOM 2055 C C . ARG A 1 260 ? 23.958 -3.567 6.317 1.00 90.94 260 ARG A C 1
ATOM 2057 O O . ARG A 1 260 ? 25.182 -3.605 6.388 1.00 90.94 260 ARG A O 1
ATOM 2064 N N . VAL A 1 261 ? 23.222 -4.500 5.728 1.00 95.19 261 VAL A N 1
ATOM 2065 C CA . VAL A 1 261 ? 23.800 -5.743 5.221 1.00 95.19 261 VAL A CA 1
ATOM 2066 C C . VAL A 1 261 ? 24.142 -5.571 3.753 1.00 95.19 261 VAL A C 1
ATOM 2068 O O . VAL A 1 261 ? 23.259 -5.288 2.940 1.00 95.19 261 VAL A O 1
ATOM 2071 N N . ASP A 1 262 ? 25.416 -5.729 3.402 1.00 95.50 262 ASP A N 1
ATOM 2072 C CA . ASP A 1 262 ? 25.815 -5.746 2.000 1.00 95.50 262 ASP A CA 1
ATOM 2073 C C . ASP A 1 262 ? 25.379 -7.058 1.335 1.00 95.50 262 ASP A C 1
ATOM 2075 O O . ASP A 1 262 ? 25.552 -8.156 1.867 1.00 95.50 262 ASP A O 1
ATOM 2079 N N . LYS A 1 263 ? 24.840 -6.944 0.124 1.00 95.38 263 LYS A N 1
ATOM 2080 C CA . LYS A 1 263 ? 24.373 -8.055 -0.695 1.00 95.38 263 LYS A CA 1
ATOM 2081 C C . LYS A 1 263 ? 25.501 -9.052 -0.920 1.00 95.38 263 LYS A C 1
ATOM 2083 O O . LYS A 1 263 ? 25.213 -10.237 -0.993 1.00 95.38 263 LYS A O 1
ATOM 2088 N N . GLY A 1 264 ? 26.759 -8.619 -1.035 1.00 94.25 264 GLY A N 1
ATOM 2089 C CA . GLY A 1 264 ? 27.911 -9.504 -1.209 1.00 94.25 264 GLY A CA 1
ATOM 2090 C C . GLY A 1 264 ? 28.075 -10.515 -0.072 1.00 94.25 264 GLY A C 1
ATOM 2091 O O . GLY A 1 264 ? 28.394 -11.673 -0.353 1.00 94.25 264 GLY A O 1
ATOM 2092 N N . ALA A 1 265 ? 27.764 -10.107 1.163 1.00 93.56 265 ALA A N 1
ATOM 2093 C CA . ALA A 1 265 ? 27.887 -10.921 2.374 1.00 93.56 265 ALA A CA 1
ATOM 2094 C C . ALA A 1 265 ? 26.743 -11.936 2.564 1.00 93.56 265 ALA A C 1
ATOM 2096 O O . ALA A 1 265 ? 26.898 -12.911 3.291 1.00 93.56 265 ALA A O 1
ATOM 2097 N N . MET A 1 266 ? 25.610 -11.748 1.884 1.00 95.38 266 MET A N 1
ATOM 2098 C CA . MET A 1 266 ? 24.439 -12.618 2.020 1.00 95.38 266 MET A CA 1
ATOM 2099 C C . MET A 1 266 ? 24.632 -14.005 1.374 1.00 95.38 266 MET A C 1
ATOM 2101 O O . MET A 1 266 ? 25.307 -14.153 0.345 1.00 95.38 266 MET A O 1
ATOM 2105 N N . HIS A 1 267 ? 23.945 -15.021 1.907 1.00 94.19 267 HIS A N 1
ATOM 2106 C CA . HIS A 1 267 ? 23.795 -16.325 1.247 1.00 94.19 267 HIS A CA 1
ATOM 2107 C C . HIS A 1 267 ? 23.111 -16.215 -0.132 1.00 94.19 267 HIS A C 1
ATOM 2109 O O . HIS A 1 267 ? 22.355 -15.268 -0.365 1.00 94.19 267 HIS A O 1
ATOM 2115 N N . PRO A 1 268 ? 23.323 -17.175 -1.057 1.00 94.50 268 PRO A N 1
ATOM 2116 C CA . PRO A 1 268 ? 22.718 -17.152 -2.394 1.00 94.50 268 PRO A CA 1
ATOM 2117 C C . PRO A 1 268 ? 21.192 -16.970 -2.395 1.00 94.50 268 PRO A C 1
ATOM 2119 O O . PRO A 1 268 ? 20.689 -16.065 -3.061 1.00 94.50 268 PRO A O 1
ATOM 2122 N N . LEU A 1 269 ? 20.449 -17.726 -1.581 1.00 95.00 269 LEU A N 1
ATOM 2123 C CA . LEU A 1 269 ? 18.996 -17.552 -1.453 1.00 95.00 269 LEU A CA 1
ATOM 2124 C C . LEU A 1 269 ? 18.624 -16.142 -0.963 1.00 95.00 269 LEU A C 1
ATOM 2126 O O . LEU A 1 269 ? 17.732 -15.494 -1.509 1.00 95.00 269 LEU A O 1
ATOM 2130 N N . HIS A 1 270 ? 19.341 -15.627 0.037 1.00 95.94 270 HIS A N 1
ATOM 2131 C CA . HIS A 1 270 ? 19.110 -14.291 0.588 1.00 95.94 270 HIS A CA 1
ATOM 2132 C C . HIS A 1 270 ? 19.418 -13.191 -0.437 1.00 95.94 270 HIS A C 1
ATOM 2134 O O . HIS A 1 270 ? 18.661 -12.234 -0.555 1.00 95.94 270 HIS A O 1
ATOM 2140 N N . LYS A 1 271 ? 20.467 -13.348 -1.255 1.00 95.56 271 LYS A N 1
ATOM 2141 C CA . LYS A 1 271 ? 20.779 -12.454 -2.385 1.00 95.56 271 LYS A CA 1
ATOM 2142 C C . LYS A 1 271 ? 19.643 -12.410 -3.408 1.00 95.56 271 LYS A C 1
ATOM 2144 O O . LYS A 1 271 ? 19.364 -11.341 -3.960 1.00 95.56 271 LYS A O 1
ATOM 2149 N N . LEU A 1 272 ? 19.012 -13.555 -3.668 1.00 94.56 272 LEU A N 1
ATOM 2150 C CA . LEU A 1 272 ? 17.880 -13.680 -4.581 1.00 94.56 272 LEU A CA 1
ATOM 2151 C C . LEU A 1 272 ? 16.616 -13.030 -3.996 1.00 94.56 272 LEU A C 1
ATOM 2153 O O . LEU A 1 272 ? 15.976 -12.221 -4.670 1.00 94.56 272 LEU A O 1
ATOM 2157 N N . LEU A 1 273 ? 16.300 -13.306 -2.728 1.00 96.00 273 LEU A N 1
ATOM 2158 C CA . LEU A 1 273 ? 15.198 -12.663 -2.006 1.00 96.00 273 LEU A CA 1
ATOM 2159 C C . LEU A 1 273 ? 15.384 -11.149 -1.922 1.00 96.00 273 LEU A C 1
ATOM 2161 O O . LEU A 1 273 ? 14.447 -10.402 -2.198 1.00 96.00 273 LEU A O 1
ATOM 2165 N N . PHE A 1 274 ? 16.598 -10.687 -1.627 1.00 95.88 274 PHE A N 1
ATOM 2166 C CA . PHE A 1 274 ? 16.938 -9.271 -1.645 1.00 95.88 274 PHE A CA 1
ATOM 2167 C C . PHE A 1 274 ? 16.687 -8.658 -3.021 1.00 95.88 274 PHE A C 1
ATOM 2169 O O . PHE A 1 274 ? 16.113 -7.577 -3.110 1.00 95.88 274 PHE A O 1
ATOM 2176 N N . ASP A 1 275 ? 17.050 -9.340 -4.109 1.00 93.56 275 ASP A N 1
ATOM 2177 C CA . ASP A 1 275 ? 16.751 -8.854 -5.455 1.00 93.56 275 ASP A CA 1
ATOM 2178 C C . ASP A 1 275 ? 15.244 -8.764 -5.712 1.00 93.56 275 ASP A C 1
ATOM 2180 O O . ASP A 1 275 ? 14.792 -7.765 -6.271 1.00 93.56 275 ASP A O 1
ATOM 2184 N N . VAL A 1 276 ? 14.454 -9.746 -5.278 1.00 92.88 276 VAL A N 1
ATOM 2185 C CA . VAL A 1 276 ? 12.988 -9.696 -5.384 1.00 92.88 276 VAL A CA 1
ATOM 2186 C C . VAL A 1 276 ? 12.426 -8.524 -4.575 1.00 92.88 276 VAL A C 1
ATOM 2188 O O . VAL A 1 276 ? 11.686 -7.696 -5.115 1.00 92.88 276 VAL A O 1
ATOM 2191 N N . VAL A 1 277 ? 12.827 -8.388 -3.311 1.00 94.75 277 VAL A N 1
ATOM 2192 C CA . VAL A 1 277 ? 12.366 -7.314 -2.426 1.00 94.75 277 VAL A CA 1
ATOM 2193 C C . VAL A 1 277 ? 12.798 -5.948 -2.961 1.00 94.75 277 VAL A C 1
ATOM 2195 O O . VAL A 1 277 ? 11.955 -5.105 -3.240 1.00 94.75 277 VAL A O 1
ATOM 2198 N N . HIS A 1 278 ? 14.086 -5.727 -3.207 1.00 92.69 278 HIS A N 1
ATOM 2199 C CA . HIS A 1 278 ? 14.636 -4.431 -3.608 1.00 92.69 278 HIS A CA 1
ATOM 2200 C C . HIS A 1 278 ? 14.270 -4.017 -5.037 1.00 92.69 278 HIS A C 1
ATOM 2202 O O . HIS A 1 278 ? 14.191 -2.823 -5.326 1.00 92.69 278 HIS A O 1
ATOM 2208 N N . LYS A 1 279 ? 14.115 -4.957 -5.979 1.00 90.06 279 LYS A N 1
ATOM 2209 C CA . LYS A 1 279 ? 13.899 -4.616 -7.398 1.00 90.06 279 LYS A CA 1
ATOM 2210 C C . LYS A 1 279 ? 12.437 -4.664 -7.817 1.00 90.06 279 LYS A C 1
ATOM 2212 O O . LYS A 1 279 ? 12.093 -3.965 -8.773 1.00 90.06 279 LYS A O 1
ATOM 2217 N N . ILE A 1 280 ? 11.623 -5.487 -7.158 1.00 88.69 280 ILE A N 1
ATOM 2218 C CA . ILE A 1 280 ? 10.246 -5.772 -7.576 1.00 88.69 280 ILE A CA 1
ATOM 2219 C C . ILE A 1 280 ? 9.258 -5.242 -6.536 1.00 88.69 280 ILE A C 1
ATOM 2221 O O . ILE A 1 280 ? 8.382 -4.456 -6.895 1.00 88.69 280 ILE A O 1
ATOM 2225 N N . ILE A 1 281 ? 9.419 -5.612 -5.262 1.00 91.75 281 ILE A N 1
ATOM 2226 C CA . ILE A 1 281 ? 8.454 -5.265 -4.205 1.00 91.75 281 ILE A CA 1
ATOM 2227 C C . ILE A 1 281 ? 8.615 -3.817 -3.741 1.00 91.75 281 ILE A C 1
ATOM 2229 O O . ILE A 1 281 ? 7.634 -3.085 -3.704 1.00 91.75 281 ILE A O 1
ATOM 2233 N N . LEU A 1 282 ? 9.839 -3.392 -3.427 1.00 93.12 282 LEU A N 1
ATOM 2234 C CA . LEU A 1 282 ? 10.229 -2.061 -2.954 1.00 93.12 282 LEU A CA 1
ATOM 2235 C C . LEU A 1 282 ? 11.322 -1.461 -3.856 1.00 93.12 282 LEU A C 1
ATOM 2237 O O . LEU A 1 282 ? 12.451 -1.225 -3.409 1.00 93.12 282 LEU A O 1
ATOM 2241 N N . PRO A 1 283 ? 11.016 -1.191 -5.138 1.00 91.19 283 PRO A N 1
ATOM 2242 C CA . PRO A 1 283 ? 11.975 -0.634 -6.073 1.00 91.19 283 PRO A CA 1
ATOM 2243 C C . PRO A 1 283 ? 12.564 0.678 -5.547 1.00 91.19 283 PRO A C 1
ATOM 2245 O O . PRO A 1 283 ? 11.852 1.665 -5.333 1.00 91.19 283 PRO A O 1
ATOM 2248 N N . ARG A 1 284 ? 13.890 0.697 -5.376 1.00 87.69 284 ARG A N 1
ATOM 2249 C CA . ARG A 1 284 ? 14.670 1.875 -4.966 1.00 87.69 284 ARG A CA 1
ATOM 2250 C C . ARG A 1 284 ? 15.719 2.237 -6.016 1.00 87.69 284 ARG A C 1
ATOM 2252 O O . ARG A 1 284 ? 16.198 1.401 -6.779 1.00 87.69 284 ARG A O 1
ATOM 2259 N N . LYS A 1 285 ? 16.053 3.531 -6.099 1.00 82.00 285 LYS A N 1
ATOM 2260 C CA . LYS A 1 285 ? 17.051 4.036 -7.064 1.00 82.00 285 LYS A CA 1
ATOM 2261 C C . LYS A 1 285 ? 18.488 3.929 -6.555 1.00 82.00 285 LYS A C 1
ATOM 2263 O O . LYS A 1 285 ? 19.381 3.679 -7.361 1.00 82.00 285 LYS A O 1
ATOM 2268 N N . GLN A 1 286 ? 18.697 4.151 -5.260 1.00 83.31 286 GLN A N 1
ATOM 2269 C CA . GLN A 1 286 ? 20.009 4.235 -4.612 1.00 83.31 286 GLN A CA 1
ATOM 2270 C C . GLN A 1 286 ? 20.275 3.002 -3.740 1.00 83.31 286 GLN A C 1
ATOM 2272 O O . GLN A 1 286 ? 19.329 2.308 -3.375 1.00 83.31 286 GLN A O 1
ATOM 2277 N N . LYS A 1 287 ? 21.552 2.773 -3.393 1.00 84.00 287 LYS A N 1
ATOM 2278 C CA . LYS A 1 287 ? 22.006 1.717 -2.465 1.00 84.00 287 LYS A CA 1
ATOM 2279 C C . LYS A 1 287 ? 21.529 0.319 -2.872 1.00 84.00 287 LYS A C 1
ATOM 2281 O O . LYS A 1 287 ? 20.910 -0.398 -2.103 1.00 84.00 287 LYS A O 1
ATOM 2286 N N . ARG A 1 288 ? 21.813 -0.052 -4.124 1.00 85.62 288 ARG A N 1
ATOM 2287 C CA . ARG A 1 288 ? 21.370 -1.325 -4.724 1.00 85.62 288 ARG A CA 1
ATOM 2288 C C . ARG A 1 288 ? 22.079 -2.561 -4.175 1.00 85.62 288 ARG A C 1
ATOM 2290 O O . ARG A 1 288 ? 21.689 -3.668 -4.526 1.00 85.62 288 ARG A O 1
ATOM 2297 N N . THR A 1 289 ? 23.135 -2.369 -3.395 1.00 93.44 289 THR A N 1
ATOM 2298 C CA . THR A 1 289 ? 23.902 -3.447 -2.772 1.00 93.44 289 THR A CA 1
ATOM 2299 C C . THR A 1 289 ? 23.662 -3.522 -1.273 1.00 93.44 289 THR A C 1
ATOM 2301 O O . THR A 1 289 ? 23.981 -4.540 -0.699 1.00 93.44 289 THR A O 1
ATOM 2304 N N . GLU A 1 290 ? 23.054 -2.521 -0.634 1.00 95.12 290 GLU A N 1
ATOM 2305 C CA . GLU A 1 290 ? 22.823 -2.534 0.814 1.00 95.12 290 GLU A CA 1
ATOM 2306 C C . GLU A 1 290 ? 21.347 -2.805 1.118 1.00 95.12 290 GLU A C 1
ATOM 2308 O O . GLU A 1 290 ? 20.462 -2.089 0.639 1.00 95.12 290 GLU A O 1
ATOM 2313 N N . ALA A 1 291 ? 21.084 -3.790 1.971 1.00 95.62 291 ALA A N 1
ATOM 2314 C CA . ALA A 1 291 ? 19.774 -4.013 2.557 1.00 95.62 291 ALA A CA 1
ATOM 2315 C C . ALA A 1 291 ? 19.572 -3.127 3.789 1.00 95.62 291 ALA A C 1
ATOM 2317 O O . ALA A 1 291 ? 20.422 -3.044 4.680 1.00 95.62 291 ALA A O 1
ATOM 2318 N N . ASN A 1 292 ? 18.437 -2.429 3.823 1.00 94.19 292 ASN A N 1
ATOM 2319 C CA . ASN A 1 292 ? 17.971 -1.714 5.004 1.00 94.19 292 ASN A CA 1
ATOM 2320 C C . ASN A 1 292 ? 17.083 -2.624 5.867 1.00 94.19 292 ASN A C 1
ATOM 2322 O O . ASN A 1 292 ? 16.726 -3.725 5.460 1.00 94.19 292 ASN A O 1
ATOM 2326 N N . TYR A 1 293 ? 16.668 -2.124 7.030 1.00 93.12 293 TYR A N 1
ATOM 2327 C CA . TYR A 1 293 ? 15.882 -2.916 7.979 1.00 93.12 293 TYR A CA 1
ATOM 2328 C C . TYR A 1 293 ? 14.583 -3.435 7.373 1.00 93.12 293 TYR A C 1
ATOM 2330 O O . TYR A 1 293 ? 14.204 -4.583 7.579 1.00 93.12 293 TYR A O 1
ATOM 2338 N N . LEU A 1 294 ? 13.920 -2.585 6.588 1.00 93.06 294 LEU A N 1
ATOM 2339 C CA . LEU A 1 294 ? 12.665 -2.917 5.930 1.00 93.06 294 LEU A CA 1
ATOM 2340 C C . LEU A 1 294 ? 12.846 -4.056 4.919 1.00 93.06 294 LEU A C 1
ATOM 2342 O O . LEU A 1 294 ? 11.987 -4.926 4.834 1.00 93.06 294 LEU A O 1
ATOM 2346 N N . ASP A 1 295 ? 13.963 -4.083 4.187 1.00 95.25 295 ASP A N 1
ATOM 2347 C CA . ASP A 1 295 ? 14.274 -5.186 3.278 1.00 95.25 295 ASP A CA 1
ATOM 2348 C C . ASP A 1 295 ? 14.463 -6.484 4.039 1.00 95.25 295 ASP A C 1
ATOM 2350 O O . ASP A 1 295 ? 13.869 -7.489 3.672 1.00 95.25 295 ASP A O 1
ATOM 2354 N N . LEU A 1 296 ? 15.264 -6.444 5.105 1.00 95.94 296 LEU A N 1
ATOM 2355 C CA . LEU A 1 296 ? 15.580 -7.617 5.912 1.00 95.94 296 LEU A CA 1
ATOM 2356 C C . LEU A 1 296 ? 14.326 -8.159 6.600 1.00 95.94 296 LEU A C 1
ATOM 2358 O O . LEU A 1 296 ? 14.083 -9.358 6.566 1.00 95.94 296 LEU A O 1
ATOM 2362 N N . THR A 1 297 ? 13.478 -7.274 7.126 1.00 95.06 297 THR A N 1
ATOM 2363 C CA . THR A 1 297 ? 12.186 -7.640 7.722 1.00 95.06 297 THR A CA 1
ATOM 2364 C C . THR A 1 297 ? 11.271 -8.288 6.685 1.00 95.06 297 THR A C 1
ATOM 2366 O O . THR A 1 297 ? 10.642 -9.302 6.960 1.00 95.06 297 THR A O 1
ATOM 2369 N N . LEU A 1 298 ? 11.203 -7.745 5.465 1.00 95.94 298 LEU A N 1
ATOM 2370 C CA . LEU A 1 298 ? 10.412 -8.350 4.390 1.00 95.94 298 LEU A CA 1
ATOM 2371 C C . LEU A 1 298 ? 10.967 -9.696 3.941 1.00 95.94 298 LEU A C 1
ATOM 2373 O O . LEU A 1 298 ? 10.194 -10.613 3.687 1.00 95.94 298 LEU A O 1
ATOM 2377 N N . MET A 1 299 ? 12.287 -9.819 3.834 1.00 97.12 299 MET A N 1
ATOM 2378 C CA . MET A 1 299 ? 12.942 -11.086 3.525 1.00 97.12 299 MET A CA 1
ATOM 2379 C C . MET A 1 299 ? 12.653 -12.125 4.613 1.00 97.12 299 MET A C 1
ATOM 2381 O O . MET A 1 299 ? 12.338 -13.262 4.278 1.00 97.12 299 MET A O 1
ATOM 2385 N N . GLU A 1 300 ? 12.675 -11.730 5.888 1.00 96.38 300 GLU A N 1
ATOM 2386 C CA . GLU A 1 300 ? 12.335 -12.603 7.012 1.00 96.38 300 GLU A CA 1
ATOM 2387 C C . GLU A 1 300 ? 10.869 -13.034 6.980 1.00 96.38 300 GLU A C 1
ATOM 2389 O O . GLU A 1 300 ? 10.578 -14.221 7.070 1.00 96.38 300 GLU A O 1
ATOM 2394 N N . LEU A 1 301 ? 9.938 -12.101 6.760 1.00 95.44 301 LEU A N 1
ATOM 2395 C CA . LEU A 1 301 ? 8.514 -12.420 6.612 1.00 95.44 301 LEU A CA 1
ATOM 2396 C C . LEU A 1 301 ? 8.266 -13.402 5.454 1.00 95.44 301 LEU A C 1
ATOM 2398 O O . LEU A 1 301 ? 7.423 -14.294 5.566 1.00 95.44 301 LEU A O 1
ATOM 2402 N N . LEU A 1 302 ? 9.018 -13.267 4.356 1.00 96.00 302 LEU A N 1
ATOM 2403 C CA . LEU A 1 302 ? 8.957 -14.185 3.219 1.00 96.00 302 LEU A CA 1
ATOM 2404 C C . LEU A 1 302 ? 9.483 -15.581 3.576 1.00 96.00 302 LEU A C 1
ATOM 2406 O O . LEU A 1 302 ? 8.801 -16.566 3.288 1.00 96.00 302 LEU A O 1
ATOM 2410 N N . LEU A 1 303 ? 10.650 -15.673 4.221 1.00 96.19 303 LEU A N 1
ATOM 2411 C CA . LEU A 1 303 ? 11.235 -16.945 4.667 1.00 96.19 303 LEU A CA 1
ATOM 2412 C C . LEU A 1 303 ? 10.335 -17.658 5.680 1.00 96.19 303 LEU A C 1
ATOM 2414 O O . LEU A 1 303 ? 10.061 -18.848 5.537 1.00 96.19 303 LEU A O 1
ATOM 2418 N N . SER A 1 304 ? 9.799 -16.909 6.639 1.00 95.19 304 SER A N 1
ATOM 2419 C CA . SER A 1 304 ? 8.896 -17.397 7.685 1.00 95.19 304 SER A CA 1
ATOM 2420 C C . SER A 1 304 ? 7.468 -17.631 7.187 1.00 95.19 304 SER A C 1
ATOM 2422 O O . SER A 1 304 ? 6.578 -17.901 7.990 1.00 95.19 304 SER A O 1
ATOM 2424 N N . ARG A 1 305 ? 7.226 -17.505 5.871 1.00 94.44 305 ARG A N 1
ATOM 2425 C CA . ARG A 1 305 ? 5.933 -17.728 5.199 1.00 94.44 305 ARG A CA 1
ATOM 2426 C C . ARG A 1 305 ? 4.769 -16.964 5.837 1.00 94.44 305 ARG A C 1
ATOM 2428 O O . ARG A 1 305 ? 3.618 -17.383 5.735 1.00 94.44 305 ARG A O 1
ATOM 2435 N N . HIS A 1 306 ? 5.059 -15.832 6.472 1.00 92.88 306 HIS A N 1
ATOM 2436 C CA . HIS A 1 306 ? 4.023 -14.971 7.018 1.00 92.88 306 HIS A CA 1
ATOM 2437 C C . HIS A 1 306 ? 3.295 -14.300 5.855 1.00 92.88 306 HIS A C 1
ATOM 2439 O O . HIS A 1 306 ? 3.962 -13.785 4.957 1.00 92.88 306 HIS A O 1
ATOM 2445 N N . PRO A 1 307 ? 1.956 -14.301 5.825 1.00 91.00 307 PRO A N 1
ATOM 2446 C CA . PRO A 1 307 ? 1.213 -13.745 4.705 1.00 91.00 307 PRO A CA 1
ATOM 2447 C C . PRO A 1 307 ? 1.434 -12.231 4.606 1.00 91.00 307 PRO A C 1
ATOM 2449 O O . PRO A 1 307 ? 1.142 -11.480 5.538 1.00 91.00 307 PRO A O 1
ATOM 2452 N N . ILE A 1 308 ? 1.925 -11.769 3.454 1.00 92.69 308 ILE A N 1
ATOM 2453 C CA . ILE A 1 308 ? 2.164 -10.346 3.187 1.00 92.69 308 ILE A CA 1
ATOM 2454 C C . ILE A 1 308 ? 1.123 -9.826 2.192 1.00 92.69 308 ILE A C 1
ATOM 2456 O O . ILE A 1 308 ? 0.970 -10.329 1.077 1.00 92.69 308 ILE A O 1
ATOM 2460 N N . ASN A 1 309 ? 0.447 -8.728 2.542 1.00 89.62 309 ASN A N 1
ATOM 2461 C CA . ASN A 1 309 ? -0.413 -8.017 1.598 1.00 89.62 309 ASN A CA 1
ATOM 2462 C C . ASN A 1 309 ? 0.434 -7.170 0.630 1.00 89.62 309 ASN A C 1
ATOM 2464 O O . ASN A 1 309 ? 0.672 -5.979 0.857 1.00 89.62 309 ASN A O 1
ATOM 2468 N N . LEU A 1 310 ? 0.880 -7.789 -0.468 1.00 88.62 310 LEU A N 1
ATOM 2469 C CA . LEU A 1 310 ? 1.755 -7.157 -1.460 1.00 88.62 310 LEU A CA 1
ATOM 2470 C C . LEU A 1 310 ? 1.174 -5.862 -2.032 1.00 88.62 310 LEU A C 1
ATOM 2472 O O . LEU A 1 310 ? 1.885 -4.869 -2.171 1.00 88.62 310 LEU A O 1
ATOM 2476 N N . ARG A 1 311 ? -0.125 -5.851 -2.352 1.00 83.19 311 ARG A N 1
ATOM 2477 C CA . ARG A 1 311 ? -0.785 -4.680 -2.951 1.00 83.19 311 ARG A CA 1
ATOM 2478 C C . ARG A 1 311 ? -0.729 -3.490 -2.008 1.00 83.19 311 ARG A C 1
ATOM 2480 O O . ARG A 1 311 ? -0.391 -2.388 -2.436 1.00 83.19 311 ARG A O 1
ATOM 2487 N N . ARG A 1 312 ? -1.034 -3.717 -0.729 1.00 85.56 312 ARG A N 1
ATOM 2488 C CA . ARG A 1 312 ? -0.964 -2.670 0.288 1.00 85.56 312 ARG A CA 1
ATOM 2489 C C . ARG A 1 312 ? 0.465 -2.182 0.477 1.00 85.56 312 ARG A C 1
ATOM 2491 O O . ARG A 1 312 ? 0.676 -0.978 0.473 1.00 85.56 312 ARG A O 1
ATOM 2498 N N . LEU A 1 313 ? 1.433 -3.093 0.567 1.00 89.69 313 LEU A N 1
ATOM 2499 C CA . LEU A 1 313 ? 2.847 -2.739 0.687 1.00 89.69 313 LEU A CA 1
ATOM 2500 C C . LEU A 1 313 ? 3.318 -1.856 -0.479 1.00 89.69 313 LEU A C 1
ATOM 2502 O O . LEU A 1 313 ? 3.938 -0.818 -0.258 1.00 89.69 313 LEU A O 1
ATOM 2506 N N . MET A 1 314 ? 2.965 -2.222 -1.714 1.00 88.38 314 MET A N 1
ATOM 2507 C CA . MET A 1 314 ? 3.279 -1.424 -2.901 1.00 88.38 314 MET A CA 1
ATOM 2508 C C . MET A 1 314 ? 2.618 -0.042 -2.858 1.00 88.38 314 MET A C 1
ATOM 2510 O O . MET A 1 314 ? 3.263 0.954 -3.177 1.00 88.38 314 MET A O 1
ATOM 2514 N N . LEU A 1 315 ? 1.348 0.039 -2.447 1.00 86.81 315 LEU A N 1
ATOM 2515 C CA . LEU A 1 315 ? 0.628 1.309 -2.307 1.00 86.81 315 LEU A CA 1
ATOM 2516 C C . LEU A 1 315 ? 1.242 2.204 -1.226 1.00 86.81 315 LEU A C 1
ATOM 2518 O O . LEU A 1 315 ? 1.426 3.396 -1.469 1.00 86.81 315 LEU A O 1
ATOM 2522 N N . CYS A 1 316 ? 1.611 1.635 -0.077 1.00 87.25 316 CYS A N 1
ATOM 2523 C CA . CYS A 1 316 ? 2.330 2.338 0.982 1.00 87.25 316 CYS A CA 1
ATOM 2524 C C . CYS A 1 316 ? 3.679 2.859 0.474 1.00 87.25 316 CYS A C 1
ATOM 2526 O O . CYS A 1 316 ? 3.982 4.029 0.670 1.00 87.25 316 CYS A O 1
ATOM 2528 N N . HIS A 1 317 ? 4.451 2.055 -0.265 1.00 88.62 317 HIS A N 1
ATOM 2529 C CA . HIS A 1 317 ? 5.728 2.511 -0.829 1.00 88.62 317 HIS A CA 1
ATOM 2530 C C . HIS A 1 317 ? 5.556 3.634 -1.858 1.00 88.62 317 HIS A C 1
ATOM 2532 O O . HIS A 1 317 ? 6.296 4.617 -1.837 1.00 88.62 317 HIS A O 1
ATOM 2538 N N . ILE A 1 318 ? 4.567 3.521 -2.755 1.00 88.06 318 ILE A N 1
ATOM 2539 C CA . ILE A 1 318 ? 4.232 4.584 -3.721 1.00 88.06 318 ILE A CA 1
ATOM 2540 C C . ILE A 1 318 ? 3.872 5.871 -2.982 1.00 88.06 318 ILE A C 1
ATOM 2542 O O . ILE A 1 318 ? 4.329 6.946 -3.375 1.00 88.06 318 ILE A O 1
ATOM 2546 N N . HIS A 1 319 ? 3.072 5.759 -1.922 1.00 86.12 319 HIS A N 1
ATOM 2547 C CA . HIS A 1 319 ? 2.680 6.890 -1.097 1.00 86.12 319 HIS A CA 1
ATOM 2548 C C . HIS A 1 319 ? 3.892 7.533 -0.418 1.00 86.12 319 HIS A C 1
ATOM 2550 O O . HIS A 1 319 ? 4.136 8.712 -0.661 1.00 86.12 319 HIS A O 1
ATOM 2556 N N . CYS A 1 320 ? 4.722 6.769 0.298 1.00 84.81 320 CYS A N 1
ATOM 2557 C CA . CYS A 1 320 ? 5.938 7.284 0.934 1.00 84.81 320 CYS A CA 1
ATOM 2558 C C . CYS A 1 320 ? 6.850 7.999 -0.078 1.00 84.81 320 CYS A C 1
ATOM 2560 O O . CYS A 1 320 ? 7.290 9.124 0.158 1.00 84.81 320 CYS A O 1
ATOM 2562 N N . ILE A 1 321 ? 7.072 7.408 -1.261 1.00 83.62 321 ILE A N 1
ATOM 2563 C CA . ILE A 1 321 ? 7.872 8.046 -2.318 1.00 83.62 321 ILE A CA 1
ATOM 2564 C C . ILE A 1 321 ? 7.223 9.344 -2.815 1.00 83.62 321 ILE A C 1
ATOM 2566 O O . ILE A 1 321 ? 7.933 10.328 -3.025 1.00 83.62 321 ILE A O 1
ATOM 2570 N N . GLY A 1 322 ? 5.910 9.344 -3.049 1.00 81.50 322 GLY A N 1
ATOM 2571 C CA . GLY A 1 322 ? 5.192 10.480 -3.630 1.00 81.50 322 GLY A CA 1
ATOM 2572 C C . GLY A 1 322 ? 4.978 11.648 -2.666 1.00 81.50 322 GLY A C 1
ATOM 2573 O O . GLY A 1 322 ? 4.860 12.790 -3.108 1.00 81.50 322 GLY A O 1
ATOM 2574 N N . VAL A 1 323 ? 4.922 11.373 -1.364 1.00 79.94 323 VAL A N 1
ATOM 2575 C CA . VAL A 1 323 ? 4.625 12.365 -0.324 1.00 79.94 323 VAL A CA 1
ATOM 2576 C C . VAL A 1 323 ? 5.883 12.979 0.255 1.00 79.94 323 VAL A C 1
ATOM 2578 O O . VAL A 1 323 ? 5.999 14.202 0.320 1.00 79.94 323 VAL A O 1
ATOM 2581 N N . GLU A 1 324 ? 6.817 12.143 0.695 1.00 72.25 324 GLU A N 1
ATOM 2582 C CA . GLU A 1 324 ? 7.944 12.605 1.506 1.00 72.25 324 GLU A CA 1
ATOM 2583 C C . GLU A 1 324 ? 9.020 13.258 0.641 1.00 72.25 324 GLU A C 1
ATOM 2585 O O . GLU A 1 324 ? 9.707 14.191 1.061 1.00 72.25 324 GLU A O 1
ATOM 2590 N N . ASN A 1 325 ? 9.138 12.824 -0.613 1.00 68.81 325 ASN A N 1
ATOM 2591 C CA . ASN A 1 325 ? 10.151 13.333 -1.513 1.00 68.81 325 ASN A CA 1
ATOM 2592 C C . ASN A 1 325 ? 9.552 14.290 -2.548 1.00 68.81 325 ASN A C 1
ATOM 2594 O O . ASN A 1 325 ? 9.058 13.880 -3.592 1.00 68.81 325 ASN A O 1
ATOM 2598 N N . LYS A 1 326 ? 9.726 15.600 -2.326 1.00 71.56 326 LYS A N 1
ATOM 2599 C CA . LYS A 1 326 ? 9.365 16.668 -3.290 1.00 71.56 326 LYS A CA 1
ATOM 2600 C C . LYS A 1 326 ? 10.083 16.565 -4.649 1.00 71.56 326 LYS A C 1
ATOM 2602 O O . LYS A 1 326 ? 9.809 17.341 -5.563 1.00 71.56 326 LYS A O 1
ATOM 2607 N N . LYS A 1 327 ? 11.054 15.660 -4.789 1.00 76.38 327 LYS A N 1
ATOM 2608 C CA . LYS A 1 327 ? 11.794 15.439 -6.034 1.00 76.38 327 LYS A CA 1
ATOM 2609 C C . LYS A 1 327 ? 10.972 14.546 -6.963 1.00 76.38 327 LYS A C 1
ATOM 2611 O O . LYS A 1 327 ? 10.309 13.614 -6.525 1.00 76.38 327 LYS A O 1
ATOM 2616 N N . ARG A 1 328 ? 11.061 14.794 -8.273 1.00 71.25 328 ARG A N 1
ATOM 2617 C CA . ARG A 1 328 ? 10.428 13.960 -9.309 1.00 71.25 328 ARG A CA 1
ATOM 2618 C C . ARG A 1 328 ? 11.076 12.570 -9.332 1.00 71.25 328 ARG A C 1
ATOM 2620 O O . ARG A 1 328 ? 12.023 12.319 -10.079 1.00 71.25 328 ARG A O 1
ATOM 2627 N N . HIS A 1 329 ? 10.603 11.667 -8.483 1.00 68.44 329 HIS A N 1
ATOM 2628 C CA . HIS A 1 329 ? 11.029 10.276 -8.485 1.00 68.44 329 HIS A CA 1
ATOM 2629 C C . HIS A 1 329 ? 10.218 9.493 -9.514 1.00 68.44 329 HIS A C 1
ATOM 2631 O O . HIS A 1 329 ? 8.995 9.560 -9.548 1.00 68.44 329 HIS A O 1
ATOM 2637 N N . SER A 1 330 ? 10.905 8.726 -10.362 1.00 72.62 330 SER A N 1
ATOM 2638 C CA . SER A 1 330 ? 10.220 7.742 -11.197 1.00 72.62 330 SER A CA 1
ATOM 2639 C C . SER A 1 330 ? 9.793 6.580 -10.307 1.00 72.62 330 SER A C 1
ATOM 2641 O O . SER A 1 330 ? 10.635 5.993 -9.619 1.00 72.62 330 SER A O 1
ATOM 2643 N N . LEU A 1 331 ? 8.509 6.240 -10.341 1.00 78.44 331 LEU A N 1
ATOM 2644 C CA . LEU A 1 331 ? 7.984 5.065 -9.661 1.00 78.44 331 LEU A CA 1
ATOM 2645 C C . LEU A 1 331 ? 8.554 3.817 -10.339 1.00 78.44 331 LEU A C 1
ATOM 2647 O O . LEU A 1 331 ? 8.339 3.589 -11.528 1.00 78.44 331 LEU A O 1
ATOM 2651 N N . GLY A 1 332 ? 9.291 2.996 -9.592 1.00 80.50 332 GLY A N 1
ATOM 2652 C CA . GLY A 1 332 ? 9.874 1.758 -10.121 1.00 80.50 332 GLY A CA 1
ATOM 2653 C C . GLY A 1 332 ? 8.851 0.652 -10.407 1.00 80.50 332 GLY A C 1
ATOM 2654 O O . GLY A 1 332 ? 9.234 -0.434 -10.824 1.00 80.50 332 GLY A O 1
ATOM 2655 N N . TYR A 1 333 ? 7.564 0.940 -10.216 1.00 84.50 333 TYR A N 1
ATOM 2656 C CA . TYR A 1 333 ? 6.441 0.032 -10.422 1.00 84.50 333 TYR A CA 1
ATOM 2657 C C . TYR A 1 333 ? 5.818 0.114 -11.815 1.00 84.50 333 TYR A C 1
ATOM 2659 O O . TYR A 1 333 ? 4.707 -0.364 -12.004 1.00 84.50 333 TYR A O 1
ATOM 2667 N N . GLY A 1 334 ? 6.491 0.721 -12.797 1.00 77.69 334 GLY A N 1
ATOM 2668 C CA . GLY A 1 334 ? 5.919 0.927 -14.134 1.00 7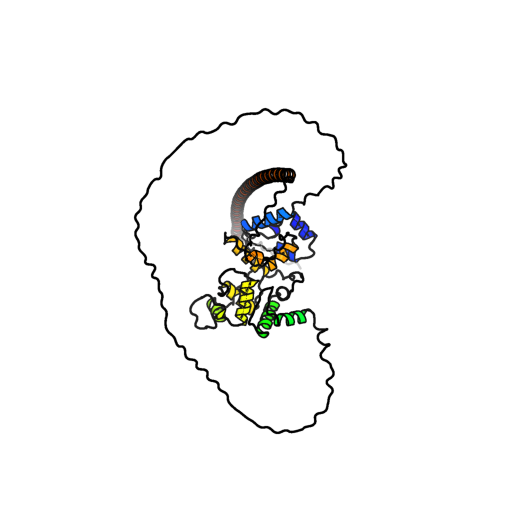7.69 334 GLY A CA 1
ATOM 2669 C C . GLY A 1 334 ? 5.366 -0.347 -14.787 1.00 77.69 334 GLY A C 1
ATOM 2670 O O . GLY A 1 334 ? 4.371 -0.273 -15.500 1.00 77.69 334 GLY A O 1
ATOM 2671 N N . PHE A 1 335 ? 5.951 -1.516 -14.500 1.00 72.75 335 PHE A N 1
ATOM 2672 C CA . PHE A 1 335 ? 5.432 -2.794 -14.992 1.00 72.75 335 PHE A CA 1
ATOM 2673 C C . PHE A 1 335 ? 4.094 -3.164 -14.337 1.00 72.75 335 PHE A C 1
ATOM 2675 O O . PHE A 1 335 ? 3.099 -3.332 -15.034 1.00 72.75 335 PHE A O 1
ATOM 2682 N N . SER A 1 336 ? 4.047 -3.204 -13.003 1.00 73.88 336 SER A N 1
ATOM 2683 C CA . SER A 1 336 ? 2.846 -3.583 -12.248 1.00 73.88 336 SER A CA 1
ATOM 2684 C C . SER A 1 336 ? 1.723 -2.543 -12.347 1.00 73.88 336 SER A C 1
ATOM 2686 O O . SER A 1 336 ? 0.552 -2.895 -12.442 1.00 73.88 336 SER A O 1
ATOM 2688 N N . LEU A 1 337 ? 2.061 -1.249 -12.360 1.00 79.31 337 LEU A N 1
ATOM 2689 C CA . LEU A 1 337 ? 1.087 -0.166 -12.532 1.00 79.31 337 LEU A CA 1
ATOM 2690 C C . LEU A 1 337 ? 0.559 -0.087 -13.965 1.00 79.31 337 LEU A C 1
ATOM 2692 O O . LEU A 1 337 ? -0.563 0.366 -14.163 1.00 79.31 337 LEU A O 1
ATOM 2696 N N . GLY A 1 338 ? 1.333 -0.538 -14.957 1.00 79.94 338 GLY A N 1
ATOM 2697 C CA . GLY A 1 338 ? 0.903 -0.556 -16.353 1.00 79.94 338 GLY A CA 1
ATOM 2698 C C . GLY A 1 338 ? -0.359 -1.394 -16.558 1.00 79.94 338 GLY A C 1
ATOM 2699 O O . GLY A 1 338 ? -1.291 -0.933 -17.212 1.00 79.94 338 GLY A O 1
ATOM 2700 N N . GLU A 1 339 ? -0.426 -2.573 -15.933 1.00 74.38 339 GLU A N 1
ATOM 2701 C CA . GLU A 1 339 ? -1.615 -3.437 -15.970 1.00 74.38 339 GLU A CA 1
ATOM 2702 C C . GLU A 1 339 ? -2.836 -2.752 -15.331 1.00 74.38 339 GLU A C 1
ATOM 2704 O O . GLU A 1 339 ? -3.948 -2.824 -15.857 1.00 74.38 339 GLU A O 1
ATOM 2709 N N . ILE A 1 340 ? -2.624 -2.032 -14.226 1.00 74.50 340 ILE A N 1
ATOM 2710 C CA . ILE A 1 340 ? -3.675 -1.286 -13.522 1.00 74.50 340 ILE A CA 1
ATOM 2711 C C . ILE A 1 340 ? -4.181 -0.123 -14.384 1.00 74.50 340 ILE A C 1
ATOM 2713 O O . ILE A 1 340 ? -5.388 0.030 -14.574 1.00 74.50 340 ILE A O 1
ATOM 2717 N N . PHE A 1 341 ? -3.284 0.686 -14.945 1.00 80.06 341 PHE A N 1
ATOM 2718 C CA . PHE A 1 341 ? -3.659 1.802 -15.816 1.00 80.06 341 PHE A CA 1
ATOM 2719 C C . PHE A 1 341 ? -4.391 1.324 -17.068 1.00 80.06 341 PHE A C 1
ATOM 2721 O O . PHE A 1 341 ? -5.409 1.907 -17.444 1.00 80.06 341 PHE A O 1
ATOM 2728 N N . GLU A 1 342 ? -3.941 0.221 -17.665 1.00 79.94 342 GLU A N 1
ATOM 2729 C CA . GLU A 1 342 ? -4.627 -0.393 -18.795 1.00 79.94 342 GLU A CA 1
ATOM 2730 C C . GLU A 1 342 ? -6.031 -0.892 -18.418 1.00 79.94 342 GLU A C 1
ATOM 2732 O O . GLU A 1 342 ? -6.980 -0.693 -19.186 1.00 79.94 342 GLU A O 1
ATOM 2737 N N . TYR A 1 343 ? -6.194 -1.496 -17.234 1.00 76.88 343 TYR A N 1
ATOM 2738 C CA . TYR A 1 343 ? -7.498 -1.926 -16.724 1.00 76.88 343 TYR A CA 1
ATOM 2739 C C . TYR A 1 343 ? -8.480 -0.753 -16.623 1.00 76.88 343 TYR A C 1
ATOM 2741 O O . TYR A 1 343 ? -9.608 -0.840 -17.115 1.00 76.88 343 TYR A O 1
ATOM 2749 N N . PHE A 1 344 ? -8.029 0.375 -16.073 1.00 74.88 344 PHE A N 1
ATOM 2750 C CA . PHE A 1 344 ? -8.827 1.598 -15.968 1.00 74.88 344 PHE A CA 1
ATOM 2751 C C . PHE A 1 344 ? -8.947 2.380 -17.284 1.00 74.88 344 PHE A C 1
ATOM 2753 O O . PHE A 1 344 ? -9.592 3.425 -17.307 1.00 74.88 344 PHE A O 1
ATOM 2760 N N . LYS A 1 345 ? -8.368 1.882 -18.387 1.00 83.88 345 LYS A N 1
ATOM 2761 C CA . LYS A 1 345 ? -8.303 2.578 -19.685 1.00 83.88 345 LYS A CA 1
ATOM 2762 C C . LYS A 1 345 ? -7.675 3.969 -19.575 1.00 83.88 345 LYS A C 1
ATOM 2764 O O . LYS A 1 345 ? -7.975 4.845 -20.384 1.00 83.88 345 LYS A O 1
ATOM 2769 N N . ILE A 1 346 ? -6.786 4.157 -18.601 1.00 75.62 346 ILE A N 1
ATOM 2770 C CA . ILE A 1 346 ? -5.967 5.357 -18.496 1.00 75.62 346 ILE A CA 1
ATOM 2771 C C . ILE A 1 346 ? -4.972 5.276 -19.654 1.00 75.62 346 ILE A C 1
ATOM 2773 O O . ILE A 1 346 ? -4.196 4.316 -19.707 1.00 75.62 346 ILE A O 1
ATOM 2777 N N . PRO A 1 347 ? -5.004 6.221 -20.612 1.00 70.44 347 PRO A N 1
ATOM 2778 C CA . PRO A 1 347 ? -4.066 6.219 -21.717 1.00 70.44 347 PRO A CA 1
ATOM 2779 C C . PRO A 1 347 ? -2.670 6.464 -21.148 1.00 70.44 347 PRO A C 1
ATOM 2781 O O . PRO A 1 347 ? -2.265 7.598 -20.893 1.00 70.44 347 PRO A O 1
ATOM 2784 N N . VAL A 1 348 ? -1.924 5.384 -20.927 1.00 70.88 348 VAL A N 1
ATOM 2785 C CA . VAL A 1 348 ? -0.484 5.468 -20.731 1.00 70.88 348 VAL A CA 1
ATOM 2786 C C . VAL A 1 348 ? 0.036 5.955 -22.070 1.00 70.88 348 VAL A C 1
ATOM 2788 O O . VAL A 1 348 ? -0.058 5.214 -23.051 1.00 70.88 348 VAL A O 1
ATOM 2791 N N . LYS A 1 349 ? 0.478 7.223 -22.132 1.00 69.69 349 LYS A N 1
ATOM 2792 C CA . LYS A 1 349 ? 1.114 7.774 -23.335 1.00 69.69 349 LYS A CA 1
ATOM 2793 C C . LYS A 1 349 ? 2.091 6.721 -23.821 1.00 69.69 349 LYS A C 1
ATOM 2795 O O . LYS A 1 349 ? 2.874 6.221 -23.008 1.00 69.69 349 LYS A O 1
ATOM 2800 N N . GLU A 1 350 ? 1.887 6.324 -25.075 1.00 58.56 350 GLU A N 1
ATOM 2801 C CA . GLU A 1 350 ? 2.490 5.166 -25.717 1.00 58.56 350 GLU A CA 1
ATOM 2802 C C . GLU A 1 350 ? 3.904 4.983 -25.197 1.00 58.56 350 GLU A C 1
ATOM 2804 O O . GLU A 1 350 ? 4.655 5.961 -25.162 1.00 58.56 350 GLU A O 1
ATOM 2809 N N . LYS A 1 351 ? 4.206 3.775 -24.690 1.00 51.56 351 LYS A N 1
ATOM 2810 C CA . LYS A 1 351 ? 5.530 3.426 -24.178 1.00 51.56 351 LYS A CA 1
ATOM 2811 C C . LYS A 1 351 ? 6.522 3.918 -25.222 1.00 51.56 351 LYS A C 1
ATOM 2813 O O . LYS A 1 351 ? 6.711 3.245 -26.231 1.00 51.56 351 LYS A O 1
ATOM 2818 N N . GLN A 1 352 ? 7.149 5.069 -24.986 1.00 48.22 352 GLN A N 1
ATOM 2819 C CA . GLN A 1 352 ? 8.397 5.370 -25.643 1.00 48.22 352 GLN A CA 1
ATOM 2820 C C . GLN A 1 352 ? 9.293 4.271 -25.111 1.00 48.22 352 GLN A C 1
ATOM 2822 O O . GLN A 1 352 ? 9.751 4.308 -23.967 1.00 48.22 352 GLN A O 1
ATOM 2827 N N . VAL A 1 353 ? 9.404 3.203 -25.901 1.00 46.06 353 VAL A N 1
ATOM 2828 C CA . VAL A 1 353 ? 10.528 2.296 -25.831 1.00 46.06 353 VAL A CA 1
ATOM 2829 C C . VAL A 1 353 ? 11.689 3.262 -25.872 1.00 46.06 353 VAL A C 1
ATOM 2831 O O . VAL A 1 353 ? 11.885 3.900 -26.903 1.00 46.06 353 VAL A O 1
ATOM 2834 N N . GLN A 1 354 ? 12.338 3.482 -24.725 1.00 43.00 354 GLN A N 1
ATOM 2835 C CA . GLN A 1 354 ? 13.579 4.232 -24.680 1.00 43.00 354 GLN A CA 1
ATOM 2836 C C . GLN A 1 354 ? 14.510 3.439 -25.575 1.00 43.00 354 GLN A C 1
ATOM 2838 O O . GLN A 1 354 ? 15.078 2.421 -25.178 1.00 43.00 354 GLN A O 1
ATOM 2843 N N . THR A 1 355 ? 14.537 3.830 -26.840 1.00 45.53 355 THR A N 1
ATOM 2844 C CA . THR A 1 355 ? 15.455 3.254 -27.793 1.00 45.53 355 THR A CA 1
ATOM 2845 C C . THR A 1 355 ? 16.825 3.733 -27.357 1.00 45.53 355 THR A C 1
ATOM 2847 O O . THR A 1 355 ? 16.966 4.772 -26.714 1.00 45.53 355 THR A O 1
ATOM 2850 N N . VAL A 1 356 ? 17.867 2.976 -27.683 1.00 46.47 356 VAL A N 1
ATOM 2851 C CA . VAL A 1 356 ? 19.254 3.327 -27.336 1.00 46.47 356 VAL A CA 1
ATOM 2852 C C . VAL A 1 356 ? 19.604 4.773 -27.769 1.00 46.47 356 VAL A C 1
ATOM 2854 O O . VAL A 1 356 ? 20.431 5.428 -27.140 1.00 46.47 356 VAL A O 1
ATOM 2857 N N . LYS A 1 357 ? 18.877 5.319 -28.757 1.00 43.84 357 LYS A N 1
ATOM 2858 C CA . LYS A 1 357 ? 18.875 6.728 -29.184 1.00 43.84 357 LYS A CA 1
ATOM 2859 C C . LYS A 1 357 ? 18.513 7.744 -28.088 1.00 43.84 357 LYS A C 1
ATOM 2861 O O . LYS A 1 357 ? 19.171 8.773 -27.996 1.00 43.84 357 LYS A O 1
ATOM 2866 N N . ASP A 1 358 ? 17.527 7.455 -27.241 1.00 44.69 358 ASP A N 1
ATOM 2867 C CA . ASP A 1 358 ? 17.085 8.355 -26.161 1.00 44.69 358 ASP A CA 1
ATOM 2868 C C . ASP A 1 358 ? 18.079 8.386 -24.987 1.00 44.69 358 ASP A C 1
ATOM 2870 O O . ASP A 1 358 ? 18.071 9.311 -24.176 1.00 44.69 358 ASP A O 1
ATOM 2874 N N . VAL A 1 359 ? 18.966 7.387 -24.911 1.00 48.62 359 VAL A N 1
ATOM 2875 C CA . VAL A 1 359 ? 20.048 7.296 -23.918 1.00 48.62 359 VAL A CA 1
ATOM 2876 C C . VAL A 1 359 ? 21.355 7.913 -24.442 1.00 48.62 359 VAL A C 1
ATOM 2878 O O . VAL A 1 359 ? 22.163 8.374 -23.640 1.00 48.62 359 VAL A O 1
ATOM 2881 N N . LEU A 1 360 ? 21.558 7.973 -25.766 1.00 42.62 360 LEU A N 1
ATOM 2882 C CA . LEU A 1 360 ? 22.813 8.429 -26.392 1.00 42.62 360 LEU A CA 1
ATOM 2883 C C . LEU A 1 360 ? 22.827 9.881 -26.891 1.00 42.62 360 LEU A C 1
ATOM 2885 O O . LEU A 1 360 ? 23.865 10.345 -27.354 1.00 42.62 360 LEU A O 1
ATOM 2889 N N . GLY A 1 361 ? 21.736 10.628 -26.740 1.00 37.75 361 GLY A N 1
ATOM 2890 C CA . GLY A 1 361 ? 21.699 12.032 -27.138 1.00 37.75 361 GLY A CA 1
ATOM 2891 C C . GLY A 1 361 ? 21.556 12.216 -28.651 1.00 37.75 361 GLY A C 1
ATOM 2892 O O . GLY A 1 361 ? 22.016 11.430 -29.476 1.00 37.75 361 GLY A O 1
ATOM 2893 N N . ILE A 1 362 ? 20.841 13.274 -29.010 1.00 40.72 362 ILE A N 1
ATOM 2894 C CA . ILE A 1 362 ? 20.501 13.629 -30.384 1.00 40.72 362 ILE A CA 1
ATOM 2895 C C . ILE A 1 362 ? 21.798 13.917 -31.155 1.00 40.72 362 ILE A C 1
ATOM 2897 O O . ILE A 1 362 ? 22.454 14.930 -30.923 1.00 40.72 362 ILE A O 1
ATOM 2901 N N . ILE A 1 363 ? 22.161 13.036 -32.089 1.00 41.94 363 ILE A N 1
ATOM 2902 C CA . ILE A 1 363 ? 23.144 13.350 -33.128 1.00 41.94 363 ILE A CA 1
ATOM 2903 C C . ILE A 1 363 ? 22.456 14.327 -34.079 1.00 41.94 363 ILE A C 1
ATOM 2905 O O . ILE A 1 363 ? 21.544 13.948 -34.816 1.00 41.94 363 ILE A O 1
ATOM 2909 N N . ASN A 1 364 ? 22.869 15.593 -34.012 1.00 41.75 364 ASN A N 1
ATOM 2910 C CA . ASN A 1 364 ? 22.441 16.649 -34.921 1.00 41.75 364 ASN A CA 1
ATOM 2911 C C . ASN A 1 364 ? 22.717 16.217 -36.364 1.00 41.75 364 ASN A C 1
ATOM 2913 O O . ASN A 1 364 ? 23.864 16.217 -36.810 1.00 41.75 364 ASN A O 1
ATOM 2917 N N . GLN A 1 365 ? 21.668 15.856 -37.101 1.00 41.78 365 GLN A N 1
ATOM 2918 C CA . GLN A 1 365 ? 21.767 15.774 -38.550 1.00 41.78 365 GLN A CA 1
ATOM 2919 C C . GLN A 1 365 ? 21.760 17.199 -39.099 1.00 41.78 365 GLN A C 1
ATOM 2921 O O . GLN A 1 365 ? 20.833 17.975 -38.869 1.00 41.78 365 GLN A O 1
ATOM 2926 N N . VAL A 1 366 ? 22.855 17.532 -39.775 1.00 40.84 366 VAL A N 1
ATOM 2927 C CA . VAL A 1 366 ? 23.082 18.789 -40.482 1.00 40.84 366 VAL A CA 1
ATOM 2928 C C . VAL A 1 366 ? 21.994 18.955 -41.542 1.00 40.84 366 VAL A C 1
ATOM 2930 O O . VAL A 1 366 ? 21.903 18.170 -42.483 1.00 40.84 366 VAL A O 1
ATOM 2933 N N . VAL A 1 367 ? 21.157 19.977 -41.373 1.00 44.22 367 VAL A N 1
ATOM 2934 C CA . VAL A 1 367 ? 20.161 20.382 -42.368 1.00 44.22 367 VAL A CA 1
ATOM 2935 C C . VAL A 1 367 ? 20.875 21.180 -43.458 1.00 44.22 367 VAL A C 1
ATOM 2937 O O . VAL A 1 367 ? 21.416 22.253 -43.193 1.00 44.22 367 VAL A O 1
ATOM 2940 N N . VAL A 1 368 ? 20.876 20.653 -44.682 1.00 43.53 368 VAL A N 1
ATOM 2941 C CA . VAL A 1 368 ? 21.329 21.364 -45.887 1.00 43.53 368 VAL A CA 1
ATOM 2942 C C . VAL A 1 368 ? 20.198 22.283 -46.370 1.00 43.53 368 VAL A C 1
ATOM 2944 O O . VAL A 1 368 ? 19.075 21.806 -46.545 1.00 43.53 368 VAL A O 1
ATOM 2947 N N . PRO A 1 369 ? 20.446 23.585 -46.602 1.00 49.66 369 PRO A N 1
ATOM 2948 C CA . PRO A 1 369 ? 19.417 24.496 -47.076 1.00 49.66 369 PRO A CA 1
ATOM 2949 C C . PRO A 1 369 ? 19.317 24.460 -48.606 1.00 49.66 369 PRO A C 1
ATOM 2951 O O . PRO A 1 369 ? 20.242 24.860 -49.309 1.00 49.66 369 PRO A O 1
ATOM 2954 N N . THR A 1 370 ? 18.163 24.054 -49.135 1.00 45.44 370 THR A N 1
ATOM 2955 C CA . THR A 1 370 ? 17.770 24.351 -50.522 1.00 45.44 370 THR A CA 1
ATOM 2956 C C . THR A 1 370 ? 16.739 25.480 -50.536 1.00 45.44 370 THR A C 1
ATOM 2958 O O . THR A 1 370 ? 15.662 25.309 -49.959 1.00 45.44 370 THR A O 1
ATOM 2961 N N . PRO A 1 371 ? 17.007 26.621 -51.194 1.00 49.81 371 PRO A N 1
ATOM 2962 C CA . PRO A 1 371 ? 16.038 27.697 -51.316 1.00 49.81 371 PRO A CA 1
ATOM 2963 C C . PRO A 1 371 ? 15.115 27.422 -52.513 1.00 49.81 371 PRO A C 1
ATOM 2965 O O . PRO A 1 371 ? 15.530 27.542 -53.663 1.00 49.81 371 PRO A O 1
ATOM 2968 N N . ARG A 1 372 ? 13.845 27.079 -52.265 1.00 53.28 372 ARG A N 1
ATOM 2969 C CA . ARG A 1 372 ? 12.786 27.156 -53.286 1.00 53.28 372 ARG A CA 1
ATOM 2970 C C . ARG A 1 372 ? 11.937 28.397 -53.035 1.00 53.28 372 ARG A C 1
ATOM 2972 O O . ARG A 1 372 ? 11.278 28.537 -52.011 1.00 53.28 372 ARG A O 1
ATOM 2979 N N . ARG A 1 373 ? 11.987 29.331 -53.986 1.00 53.69 373 ARG A N 1
ATOM 2980 C CA . ARG A 1 373 ? 11.457 30.704 -53.896 1.00 53.69 373 ARG A CA 1
ATOM 2981 C C . ARG A 1 373 ? 9.929 30.810 -54.089 1.00 53.69 373 ARG A C 1
ATOM 2983 O O . ARG A 1 373 ? 9.449 31.877 -54.444 1.00 53.69 373 ARG A O 1
ATOM 2990 N N . GLY A 1 374 ? 9.173 29.735 -53.849 1.00 60.06 374 GLY A N 1
ATOM 2991 C CA . GLY A 1 374 ? 7.710 29.680 -54.032 1.00 60.06 374 GLY A CA 1
ATOM 2992 C C . GLY A 1 374 ? 6.905 29.247 -52.798 1.00 60.06 374 GLY A C 1
ATOM 2993 O O . GLY A 1 374 ? 5.715 29.532 -52.725 1.00 60.06 374 GLY A O 1
ATOM 2994 N N . ASP A 1 375 ? 7.539 28.644 -51.785 1.00 62.09 375 ASP A N 1
ATOM 2995 C CA . ASP A 1 375 ? 6.827 28.011 -50.655 1.00 62.09 375 ASP A CA 1
ATOM 2996 C C . ASP A 1 375 ? 6.507 28.974 -49.490 1.00 62.09 375 ASP A C 1
ATOM 2998 O O . ASP A 1 375 ? 5.932 28.586 -48.468 1.00 62.09 375 ASP A O 1
ATOM 3002 N N . ASN A 1 376 ? 6.857 30.257 -49.626 1.00 74.50 376 ASN A N 1
ATOM 3003 C CA . ASN A 1 376 ? 6.750 31.231 -48.536 1.00 74.50 376 ASN A CA 1
ATOM 3004 C C . ASN A 1 376 ? 5.303 31.559 -48.139 1.00 74.50 376 ASN A C 1
ATOM 3006 O O . ASN A 1 376 ? 5.047 31.780 -46.957 1.00 74.50 376 ASN A O 1
ATOM 3010 N N . ALA A 1 377 ? 4.350 31.554 -49.076 1.00 79.56 377 ALA A N 1
ATOM 3011 C CA . ALA A 1 377 ? 2.960 31.909 -48.773 1.00 79.56 377 ALA A CA 1
ATOM 3012 C C . ALA A 1 377 ? 2.261 30.847 -47.901 1.00 79.56 377 ALA A C 1
ATOM 3014 O O . ALA A 1 377 ? 1.602 31.176 -46.913 1.00 79.56 377 ALA A O 1
ATOM 3015 N N . SER A 1 378 ? 2.455 29.562 -48.211 1.00 83.94 378 SER A N 1
ATOM 3016 C CA . SER A 1 378 ? 1.919 28.447 -47.417 1.00 83.94 378 SER A CA 1
ATOM 3017 C C . SER A 1 378 ? 2.535 28.410 -46.017 1.00 83.94 378 SER A C 1
ATOM 3019 O O . SER A 1 378 ? 1.824 28.245 -45.026 1.00 83.94 378 SER A O 1
ATOM 3021 N N . MET A 1 379 ? 3.846 28.650 -45.919 1.00 82.31 379 MET A N 1
ATOM 3022 C CA . MET A 1 379 ? 4.551 28.734 -44.638 1.00 82.31 379 MET A CA 1
ATOM 3023 C C . MET A 1 379 ? 4.084 29.918 -43.783 1.00 82.31 379 MET A C 1
ATOM 3025 O O . MET A 1 379 ? 3.952 29.777 -42.570 1.00 82.31 379 MET A O 1
ATOM 3029 N N . GLN A 1 380 ? 3.798 31.073 -44.388 1.00 87.12 380 GLN A N 1
ATOM 3030 C CA . GLN A 1 380 ? 3.248 32.224 -43.665 1.00 87.12 380 GLN A CA 1
ATOM 3031 C C . GLN A 1 380 ? 1.833 31.953 -43.137 1.00 87.12 380 GLN A C 1
ATOM 3033 O O . GLN A 1 380 ? 1.555 32.276 -41.984 1.00 87.12 380 GLN A O 1
ATOM 3038 N N . ARG A 1 381 ? 0.966 31.288 -43.916 1.00 88.88 381 ARG A N 1
ATOM 3039 C CA . ARG A 1 381 ? -0.373 30.880 -43.445 1.00 88.88 381 ARG A CA 1
ATOM 3040 C C . ARG A 1 381 ? -0.302 29.919 -42.258 1.00 88.88 381 ARG A C 1
ATOM 3042 O O . ARG A 1 381 ? -1.060 30.077 -41.307 1.00 88.88 381 ARG A O 1
ATOM 3049 N N . LEU A 1 382 ? 0.618 28.954 -42.293 1.00 91.38 382 LEU A N 1
ATOM 3050 C CA . LEU A 1 382 ? 0.819 28.021 -41.179 1.00 91.38 382 LEU A CA 1
ATOM 3051 C C . LEU A 1 382 ? 1.326 28.725 -39.916 1.00 91.38 382 LEU A C 1
ATOM 3053 O O . LEU A 1 382 ? 0.878 28.391 -38.824 1.00 91.38 382 LEU A O 1
ATOM 3057 N N . ARG A 1 383 ? 2.217 29.715 -40.054 1.00 92.12 383 ARG A N 1
ATOM 3058 C CA . ARG A 1 383 ? 2.680 30.530 -38.918 1.00 92.12 383 ARG A CA 1
ATOM 3059 C C . ARG A 1 383 ? 1.535 31.319 -38.286 1.00 92.12 383 ARG A C 1
ATOM 3061 O O . ARG A 1 383 ? 1.339 31.210 -37.087 1.00 92.12 383 ARG A O 1
ATOM 3068 N N . ALA A 1 384 ? 0.708 31.982 -39.094 1.00 92.56 384 ALA A N 1
ATOM 3069 C CA . ALA A 1 384 ? -0.460 32.703 -38.585 1.00 92.56 384 ALA A CA 1
ATOM 3070 C C . ALA A 1 384 ? -1.476 31.778 -37.878 1.00 92.56 384 ALA A C 1
ATOM 3072 O O . ALA A 1 384 ? -2.078 32.162 -36.879 1.00 92.56 384 ALA A O 1
ATOM 3073 N N . GLN A 1 385 ? -1.663 30.542 -38.364 1.00 95.00 385 GLN A N 1
ATOM 3074 C CA . GLN A 1 385 ? -2.511 29.553 -37.682 1.00 95.00 385 GLN A CA 1
ATOM 3075 C C . GLN A 1 385 ? -1.917 29.068 -36.356 1.00 95.00 385 GLN A C 1
ATOM 3077 O O . GLN A 1 385 ? -2.671 28.799 -35.423 1.00 95.00 385 GLN A O 1
ATOM 3082 N N . LEU A 1 386 ? -0.591 28.933 -36.277 1.00 94.94 386 LEU A N 1
ATOM 3083 C CA . LEU A 1 386 ? 0.110 28.601 -35.038 1.00 94.94 386 LEU A CA 1
ATOM 3084 C C . LEU A 1 386 ? -0.070 29.704 -33.997 1.00 94.94 386 LEU A C 1
ATOM 3086 O O . LEU A 1 386 ? -0.482 29.394 -32.884 1.00 94.94 386 LEU A O 1
ATOM 3090 N N . ASP A 1 387 ? 0.124 30.964 -34.386 1.00 93.94 387 ASP A N 1
ATOM 3091 C CA . ASP A 1 387 ? -0.041 32.110 -33.487 1.00 93.94 387 ASP A CA 1
ATOM 3092 C C . ASP A 1 387 ? -1.476 32.167 -32.921 1.00 93.94 387 ASP A C 1
ATOM 3094 O O . ASP A 1 387 ? -1.674 32.258 -31.711 1.00 93.94 387 ASP A O 1
ATOM 3098 N N . LEU A 1 388 ? -2.492 31.966 -33.772 1.00 95.94 388 LEU A N 1
ATOM 3099 C CA . LEU A 1 388 ? -3.895 31.917 -33.338 1.00 95.94 388 LEU A CA 1
ATOM 3100 C C . LEU A 1 388 ? -4.185 30.750 -32.376 1.00 95.94 388 LEU A C 1
ATOM 3102 O O . LEU A 1 388 ? -5.016 30.867 -31.473 1.00 95.94 388 LEU A O 1
ATOM 3106 N N . LYS A 1 389 ? -3.513 29.607 -32.555 1.00 96.62 389 LYS A N 1
ATOM 3107 C CA . LYS A 1 389 ? -3.642 28.457 -31.648 1.00 96.62 389 LYS A CA 1
ATOM 3108 C C . LYS A 1 389 ? -2.929 28.686 -30.321 1.00 96.62 389 LYS A C 1
ATOM 3110 O O . LYS A 1 389 ? -3.428 28.223 -29.295 1.00 96.62 389 LYS A O 1
ATOM 3115 N N . ASP A 1 390 ? -1.810 29.398 -30.324 1.00 95.12 390 ASP A N 1
ATOM 3116 C CA . ASP A 1 390 ? -1.107 29.774 -29.101 1.00 95.12 390 ASP A CA 1
ATOM 3117 C C . ASP A 1 390 ? -1.936 30.759 -28.263 1.00 95.12 390 ASP A C 1
ATOM 3119 O O . ASP A 1 390 ? -2.037 30.577 -27.045 1.00 95.12 390 ASP A O 1
ATOM 3123 N N . ASP A 1 391 ? -2.636 31.701 -28.903 1.00 95.62 391 ASP A N 1
ATOM 3124 C CA . ASP A 1 391 ? -3.594 32.590 -28.235 1.00 95.62 391 ASP A CA 1
ATOM 3125 C C . ASP A 1 391 ? -4.780 31.815 -27.630 1.00 95.62 391 ASP A C 1
ATOM 3127 O O . ASP A 1 391 ? -5.161 32.044 -26.478 1.00 95.62 391 ASP A O 1
ATOM 3131 N N . GLU A 1 392 ? -5.331 30.832 -28.354 1.00 97.44 392 GLU A N 1
ATOM 3132 C CA . GLU A 1 392 ? -6.393 29.949 -27.842 1.00 97.44 392 GLU A CA 1
ATOM 3133 C C . GLU A 1 392 ? -5.914 29.142 -26.619 1.00 97.44 392 GLU A C 1
ATOM 3135 O O . GLU A 1 392 ? -6.618 29.033 -25.610 1.00 97.44 392 GLU A O 1
ATOM 3140 N N . ILE A 1 393 ? -4.688 28.609 -26.663 1.00 93.06 393 ILE A N 1
ATOM 3141 C CA . ILE A 1 393 ? -4.077 27.894 -25.535 1.00 93.06 393 ILE A CA 1
ATOM 3142 C C . ILE A 1 393 ? -3.857 28.837 -24.347 1.00 93.06 393 ILE A C 1
ATOM 3144 O O . ILE A 1 393 ? -4.091 28.437 -23.202 1.00 93.06 393 ILE A O 1
ATOM 3148 N N . ALA A 1 394 ? -3.416 30.073 -24.588 1.00 96.94 394 ALA A N 1
ATOM 3149 C CA . ALA A 1 394 ? -3.242 31.074 -23.542 1.00 96.94 394 ALA A CA 1
ATOM 3150 C C . ALA A 1 394 ? -4.583 31.409 -22.868 1.00 96.94 394 ALA A C 1
ATOM 3152 O O . ALA A 1 394 ? -4.674 31.360 -21.638 1.00 96.94 394 ALA A O 1
ATOM 3153 N N . ALA A 1 395 ? -5.641 31.635 -23.652 1.00 97.12 395 ALA A N 1
ATOM 3154 C CA . ALA A 1 395 ? -6.990 31.885 -23.146 1.00 97.12 395 ALA A CA 1
ATOM 3155 C C . ALA A 1 395 ? -7.535 30.701 -22.325 1.00 97.12 395 ALA A C 1
ATOM 3157 O O . ALA A 1 395 ? -8.051 30.890 -21.220 1.00 97.12 395 ALA A O 1
ATOM 3158 N N . LEU A 1 396 ? -7.354 29.465 -22.806 1.00 95.81 396 LEU A N 1
ATOM 3159 C CA . LEU A 1 396 ? -7.761 28.257 -22.079 1.00 95.81 396 LEU A CA 1
ATOM 3160 C C . LEU A 1 396 ? -7.007 28.086 -20.757 1.00 95.81 396 LEU A C 1
ATOM 3162 O O . LEU A 1 396 ? -7.604 27.664 -19.767 1.00 95.81 396 LEU A O 1
ATOM 3166 N N . ARG A 1 397 ? -5.715 28.429 -20.705 1.00 96.31 397 ARG A N 1
ATOM 3167 C CA . ARG A 1 397 ? -4.941 28.399 -19.454 1.00 96.31 397 ARG A CA 1
ATOM 3168 C C . ARG A 1 397 ? -5.476 29.408 -18.446 1.00 96.31 397 ARG A C 1
ATOM 3170 O O . ARG A 1 397 ? -5.679 29.035 -17.295 1.00 96.31 397 ARG A O 1
ATOM 3177 N N . VAL A 1 398 ? -5.744 30.645 -18.869 1.00 97.69 398 VAL A N 1
ATOM 3178 C CA . VAL A 1 398 ? -6.323 31.682 -17.996 1.00 97.69 398 VAL A CA 1
ATOM 3179 C C . VAL A 1 398 ? -7.688 31.240 -17.460 1.00 97.69 398 VAL A C 1
ATOM 3181 O O . VAL A 1 398 ? -7.913 31.289 -16.253 1.00 97.69 398 VAL A O 1
ATOM 3184 N N . SER A 1 399 ? -8.563 30.721 -18.328 1.00 97.69 399 SER A N 1
ATOM 3185 C CA . SER A 1 399 ? -9.871 30.185 -17.927 1.00 97.69 399 SER A CA 1
ATOM 3186 C C . SER A 1 399 ? -9.749 29.007 -16.950 1.00 97.69 399 SER A C 1
ATOM 3188 O O . SER A 1 399 ? -10.460 28.957 -15.946 1.00 97.69 399 SER A O 1
ATOM 3190 N N . HIS A 1 400 ? -8.810 28.086 -17.190 1.00 96.88 400 HIS A N 1
ATOM 3191 C CA . HIS A 1 400 ? -8.555 26.959 -16.295 1.00 96.88 400 HIS A CA 1
ATOM 3192 C C . HIS A 1 400 ? -8.096 27.416 -14.905 1.00 96.88 400 HIS A C 1
ATOM 3194 O O . HIS A 1 400 ? -8.620 26.920 -13.910 1.00 96.88 400 HIS A O 1
ATOM 3200 N N . TYR A 1 401 ? -7.170 28.377 -14.822 1.00 96.25 401 TYR A N 1
ATOM 3201 C CA . TYR A 1 401 ? -6.723 28.918 -13.536 1.00 96.25 401 TYR A CA 1
ATOM 3202 C C . TYR A 1 401 ? -7.859 29.615 -12.782 1.00 96.25 401 TYR A C 1
ATOM 3204 O O . TYR A 1 401 ? -8.048 29.332 -11.603 1.00 96.25 401 TYR A O 1
ATOM 3212 N N . ALA A 1 402 ? -8.681 30.416 -13.467 1.00 97.81 402 ALA A N 1
ATOM 3213 C CA . ALA A 1 402 ? -9.847 31.049 -12.851 1.00 97.81 402 ALA A CA 1
ATOM 3214 C C . ALA A 1 402 ? -10.841 30.017 -12.279 1.00 97.81 402 ALA A C 1
ATOM 3216 O O . ALA A 1 402 ? -11.335 30.179 -11.164 1.00 97.81 402 ALA A O 1
ATOM 3217 N N . ALA A 1 403 ? -11.093 28.919 -13.001 1.00 96.00 403 ALA A N 1
ATOM 3218 C CA . ALA A 1 403 ? -11.960 27.841 -12.524 1.00 96.00 403 ALA A CA 1
ATOM 3219 C C . ALA A 1 403 ? -11.365 27.090 -11.317 1.00 96.00 403 ALA A C 1
ATOM 3221 O O . ALA A 1 403 ? -12.092 26.724 -10.390 1.00 96.00 403 ALA A O 1
ATOM 3222 N N . VAL A 1 404 ? -10.046 26.869 -11.305 1.00 92.69 404 VAL A N 1
ATOM 3223 C CA . VAL A 1 404 ? -9.342 26.253 -10.168 1.00 92.69 404 VAL A CA 1
ATOM 3224 C C . VAL A 1 404 ? -9.404 27.152 -8.933 1.00 92.69 404 VAL A C 1
ATOM 3226 O O . VAL A 1 404 ? -9.668 26.651 -7.839 1.00 92.69 404 VAL A O 1
ATOM 3229 N N . ASP A 1 405 ? -9.226 28.462 -9.097 1.00 96.50 405 ASP A N 1
ATOM 3230 C CA . ASP A 1 405 ? -9.326 29.428 -8.001 1.00 96.50 405 ASP A CA 1
ATOM 3231 C C . ASP A 1 405 ? -10.751 29.488 -7.440 1.00 96.50 405 ASP A C 1
ATOM 3233 O O . ASP A 1 405 ? -10.937 29.427 -6.223 1.00 96.50 405 ASP A O 1
ATOM 3237 N N . GLN A 1 406 ? -11.768 29.496 -8.308 1.00 97.19 406 GLN A N 1
ATOM 3238 C CA . GLN A 1 406 ? -13.171 29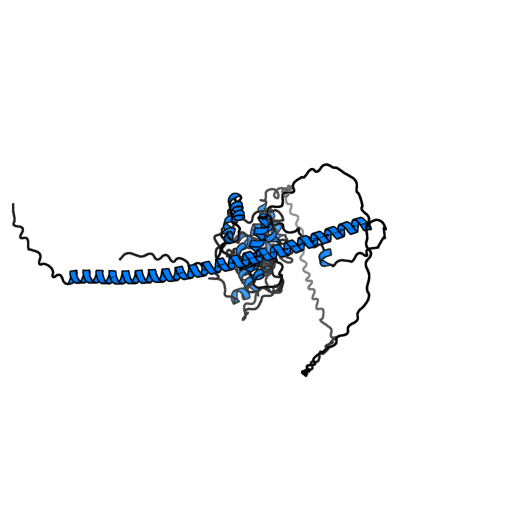.444 -7.893 1.00 97.19 406 GLN A CA 1
ATOM 3239 C C . GLN A 1 406 ? -13.478 28.175 -7.083 1.00 97.19 406 GLN A C 1
ATOM 3241 O O . GLN A 1 406 ? -14.097 28.262 -6.021 1.00 97.19 406 GLN A O 1
ATOM 3246 N N . LEU A 1 407 ? -13.001 27.011 -7.539 1.00 96.56 407 LEU A N 1
ATOM 3247 C CA . LEU A 1 407 ? -13.155 25.742 -6.822 1.00 96.56 407 LEU A CA 1
ATOM 3248 C C . LEU A 1 407 ? -12.427 25.761 -5.470 1.00 96.56 407 LEU A C 1
ATOM 3250 O O . LEU A 1 407 ? -12.918 25.220 -4.480 1.00 96.56 407 LEU A O 1
ATOM 3254 N N . HIS A 1 408 ? -11.246 26.376 -5.412 1.00 95.94 408 HIS A N 1
ATOM 3255 C CA . HIS A 1 408 ? -10.492 26.487 -4.171 1.00 95.94 408 HIS A CA 1
ATOM 3256 C C . HIS A 1 408 ? -11.217 27.367 -3.149 1.00 95.94 408 HIS A C 1
ATOM 3258 O O . HIS A 1 408 ? -11.293 27.003 -1.974 1.00 95.94 408 HIS A O 1
ATOM 3264 N N . VAL A 1 409 ? -11.780 28.494 -3.592 1.00 97.56 409 VAL A N 1
ATOM 3265 C CA . VAL A 1 409 ? -12.585 29.384 -2.748 1.00 97.56 409 VAL A CA 1
ATOM 3266 C C . VAL A 1 409 ? -13.844 28.670 -2.259 1.00 97.56 409 VAL A C 1
ATOM 3268 O O . VAL A 1 409 ? -14.075 28.644 -1.050 1.00 97.56 409 VAL A O 1
ATOM 3271 N N . SER A 1 410 ? -14.611 28.024 -3.146 1.00 96.69 410 SER A N 1
ATOM 3272 C CA . SER A 1 410 ? -15.837 27.315 -2.754 1.00 96.69 410 SER A CA 1
ATOM 3273 C C . SER A 1 410 ? -15.549 26.195 -1.753 1.00 96.69 410 SER A C 1
ATOM 3275 O O . SER A 1 410 ? -16.218 26.101 -0.728 1.00 96.69 410 SER A O 1
ATOM 3277 N N . TYR A 1 411 ? -14.495 25.407 -1.988 1.00 96.62 411 TYR A N 1
ATOM 3278 C CA . TYR A 1 411 ? -14.078 24.340 -1.080 1.00 96.62 411 TYR A CA 1
ATOM 3279 C C . TYR A 1 411 ? -13.659 24.873 0.296 1.00 96.62 411 TYR A C 1
ATOM 3281 O O . TYR A 1 411 ? -13.988 24.277 1.319 1.00 96.62 411 TYR A O 1
ATOM 3289 N N . ARG A 1 412 ? -12.924 25.995 0.354 1.00 95.94 412 ARG A N 1
ATOM 3290 C CA . ARG A 1 412 ? -12.522 26.596 1.638 1.00 95.94 412 ARG A CA 1
ATOM 3291 C C . ARG A 1 412 ? -13.723 27.102 2.430 1.00 95.94 412 ARG A C 1
ATOM 3293 O O . ARG A 1 412 ? -13.730 26.925 3.645 1.00 95.94 412 ARG A O 1
ATOM 3300 N N . LEU A 1 413 ? -14.705 27.701 1.759 1.00 97.81 413 LEU A N 1
ATOM 3301 C CA . LEU A 1 413 ? -15.933 28.176 2.398 1.00 97.81 413 LEU A CA 1
ATOM 3302 C C . LEU A 1 413 ? -16.781 27.012 2.923 1.00 97.81 413 LEU A C 1
ATOM 3304 O O . LEU A 1 413 ? -17.176 27.028 4.085 1.00 97.81 413 LEU A O 1
ATOM 3308 N N . GLU A 1 414 ? -16.982 25.969 2.115 1.00 97.56 414 GLU A N 1
ATOM 3309 C CA . GLU A 1 414 ? -17.711 24.762 2.528 1.00 97.56 414 GLU A CA 1
ATOM 3310 C C . GLU A 1 414 ? -17.026 24.077 3.719 1.00 97.56 414 GLU A C 1
ATOM 3312 O O . GLU A 1 414 ? -17.666 23.758 4.719 1.00 97.56 414 GLU A O 1
ATOM 3317 N N . HIS A 1 415 ? -15.700 23.931 3.672 1.00 96.81 415 HIS A N 1
ATOM 3318 C CA . HIS A 1 415 ? -14.938 23.361 4.779 1.00 96.81 415 HIS A CA 1
ATOM 3319 C C . HIS A 1 415 ? -15.038 24.212 6.053 1.00 96.81 415 HIS A C 1
ATOM 3321 O O . HIS A 1 415 ? -15.147 23.660 7.145 1.00 96.81 415 HIS A O 1
ATOM 3327 N N . ALA A 1 416 ? -14.989 25.543 5.948 1.00 97.69 416 ALA A N 1
ATOM 3328 C CA . ALA A 1 416 ? -15.162 26.423 7.104 1.00 97.69 416 ALA A CA 1
ATOM 3329 C C . ALA A 1 416 ? -16.562 26.273 7.726 1.00 97.69 416 ALA A C 1
ATOM 3331 O O . ALA A 1 416 ? -16.666 26.147 8.946 1.00 97.69 416 ALA A O 1
ATOM 3332 N N . SER A 1 417 ? -17.609 26.190 6.897 1.00 98.31 417 SER A N 1
ATOM 3333 C CA . SER A 1 417 ? -18.987 25.942 7.346 1.00 98.31 417 SER A CA 1
ATOM 3334 C C . SER A 1 417 ? -19.114 24.606 8.081 1.00 98.31 417 SER A C 1
ATOM 3336 O O . SER A 1 417 ? -19.676 24.554 9.170 1.00 98.31 417 SER A O 1
ATOM 3338 N N . LEU A 1 418 ? -18.537 23.530 7.534 1.00 97.38 418 LEU A N 1
ATOM 3339 C CA . LEU A 1 418 ? -18.580 22.203 8.159 1.00 97.38 418 LEU A CA 1
ATOM 3340 C C . LEU A 1 418 ? -17.809 22.156 9.483 1.00 97.38 418 LEU A C 1
ATOM 3342 O O . LEU A 1 418 ? -18.211 21.456 10.409 1.00 97.38 418 LEU A O 1
ATOM 3346 N N . VAL A 1 419 ? -16.697 22.886 9.600 1.00 97.38 419 VAL A N 1
ATOM 3347 C CA . VAL A 1 419 ? -15.957 22.999 10.867 1.00 97.38 419 VAL A CA 1
ATOM 3348 C C . VAL A 1 419 ? -16.791 23.735 11.916 1.00 97.38 419 VAL A C 1
ATOM 3350 O O . VAL A 1 419 ? -16.852 23.287 13.060 1.00 97.38 419 VAL A O 1
ATOM 3353 N N . GLN A 1 420 ? -17.465 24.819 11.530 1.00 98.38 420 GLN A N 1
ATOM 3354 C CA . GLN A 1 420 ? -18.350 25.566 12.422 1.00 98.38 420 GLN A CA 1
ATOM 3355 C C . GLN A 1 420 ? -19.540 24.715 12.886 1.00 98.38 420 GLN A C 1
ATOM 3357 O O . GLN A 1 420 ? -19.836 24.673 14.079 1.00 98.38 420 GLN A O 1
ATOM 3362 N N . GLU A 1 421 ? -20.191 23.995 11.971 1.00 98.19 421 GLU A N 1
ATOM 3363 C CA . GLU A 1 421 ? -21.308 23.106 12.299 1.00 98.19 421 GLU A CA 1
ATOM 3364 C C . GLU A 1 421 ? -20.878 21.961 13.225 1.00 98.19 421 GLU A C 1
ATOM 3366 O O . GLU A 1 421 ? -21.553 21.694 14.216 1.00 98.19 421 GLU A O 1
ATOM 3371 N N . ASN A 1 422 ? -19.717 21.348 12.975 1.00 96.88 422 ASN A N 1
ATOM 3372 C CA . ASN A 1 422 ? -19.158 20.334 13.872 1.00 96.88 422 ASN A CA 1
ATOM 3373 C C . ASN A 1 422 ? -18.852 20.886 15.269 1.00 96.88 422 ASN A C 1
ATOM 3375 O O . ASN A 1 422 ? -19.020 20.166 16.249 1.00 96.88 422 ASN A O 1
ATOM 3379 N N . SER A 1 423 ? -18.400 22.140 15.379 1.00 98.12 423 SER A N 1
ATOM 3380 C CA . SER A 1 423 ? -18.210 22.785 16.684 1.00 98.12 423 SER A CA 1
ATOM 3381 C C . SER A 1 423 ? -19.544 22.946 17.408 1.00 98.12 423 SER A C 1
ATOM 3383 O O . SER A 1 423 ? -19.662 22.529 18.553 1.00 98.12 423 SER A O 1
ATOM 3385 N N . ARG A 1 424 ? -20.568 23.459 16.713 1.00 98.62 424 ARG A N 1
ATOM 3386 C CA . ARG A 1 424 ? -21.914 23.632 17.276 1.00 98.62 424 ARG A CA 1
ATOM 3387 C C . ARG A 1 424 ? -22.501 22.306 17.765 1.00 98.62 424 ARG A C 1
ATOM 3389 O O . ARG A 1 424 ? -22.984 22.236 18.885 1.00 98.62 424 ARG A O 1
ATOM 3396 N N . LEU A 1 425 ? -22.420 21.250 16.952 1.00 97.94 425 LEU A N 1
ATOM 3397 C CA . LEU A 1 425 ? -22.939 19.928 17.317 1.00 97.94 425 LEU A CA 1
ATOM 3398 C C . LEU A 1 425 ? -22.216 19.329 18.530 1.00 97.94 425 LEU A C 1
ATOM 3400 O O . LEU A 1 425 ? -22.845 18.647 19.332 1.00 97.94 425 LEU A O 1
ATOM 3404 N N . LYS A 1 426 ? -20.911 19.585 18.686 1.00 97.94 426 LYS A N 1
ATOM 3405 C CA . LYS A 1 426 ? -20.169 19.172 19.886 1.00 97.94 426 LYS A CA 1
ATOM 3406 C C . LYS A 1 426 ? -20.638 19.921 21.128 1.00 97.94 426 LYS A C 1
ATOM 3408 O O . LYS A 1 426 ? -20.826 19.288 22.160 1.00 97.94 426 LYS A O 1
ATOM 3413 N N . ASP A 1 427 ? -20.849 21.229 21.020 1.00 98.31 427 ASP A N 1
ATOM 3414 C CA . ASP A 1 427 ? -21.343 22.038 22.136 1.00 98.31 427 ASP A CA 1
ATOM 3415 C C . ASP A 1 427 ? -22.752 21.600 22.555 1.00 98.31 427 ASP A C 1
ATOM 3417 O O . ASP A 1 427 ? -23.044 21.503 23.745 1.00 98.31 427 ASP A O 1
ATOM 3421 N N . ASP A 1 428 ? -23.618 21.292 21.588 1.00 98.25 428 ASP A N 1
ATOM 3422 C CA . ASP A 1 428 ? -24.969 20.798 21.860 1.00 98.25 428 ASP A CA 1
ATOM 3423 C C . ASP A 1 428 ? -24.947 19.394 22.486 1.00 98.25 428 ASP A C 1
ATOM 3425 O O . ASP A 1 428 ? -25.675 19.151 23.444 1.00 98.25 428 ASP A O 1
ATOM 3429 N N . LEU A 1 429 ? -24.048 18.504 22.048 1.00 98.19 429 LEU A N 1
ATOM 3430 C CA . LEU A 1 429 ? -23.864 17.186 22.670 1.00 98.19 429 LEU A CA 1
ATOM 3431 C C . LEU A 1 429 ? -23.441 17.303 24.142 1.00 98.19 429 LEU A C 1
ATOM 3433 O O . LEU A 1 429 ? -24.004 16.617 24.989 1.00 98.19 429 LEU A O 1
ATOM 3437 N N . VAL A 1 430 ? -22.504 18.202 24.463 1.00 98.38 430 VAL A N 1
ATOM 3438 C CA . VAL A 1 430 ? -22.068 18.442 25.852 1.00 98.38 430 VAL A CA 1
ATOM 3439 C C . VAL A 1 430 ? -23.212 18.988 26.716 1.00 98.38 430 VAL A C 1
ATOM 3441 O O . VAL A 1 430 ? -23.330 18.615 27.883 1.00 98.38 430 VAL A O 1
ATOM 3444 N N . LYS A 1 431 ? -24.082 19.847 26.164 1.00 98.50 431 LYS A N 1
ATOM 3445 C CA . LYS A 1 431 ? -25.271 20.343 26.882 1.00 98.50 431 LYS A CA 1
ATOM 3446 C C . LYS A 1 431 ? -26.271 19.226 27.173 1.00 98.50 431 LYS A C 1
ATOM 3448 O O . LYS A 1 431 ? -26.762 19.152 28.296 1.00 98.50 431 LYS A O 1
ATOM 3453 N N . GLU A 1 432 ? -26.554 18.373 26.191 1.00 98.44 432 GLU A N 1
ATOM 3454 C CA . GLU A 1 432 ? -27.453 17.222 26.358 1.00 98.44 432 GLU A CA 1
ATOM 3455 C C . GLU A 1 432 ? -26.895 16.221 27.380 1.00 98.44 432 GLU A C 1
ATOM 3457 O O . GLU A 1 432 ? -27.627 15.736 28.239 1.00 98.44 432 GLU A O 1
ATOM 3462 N N . GLU A 1 433 ? -25.583 15.962 27.362 1.00 98.44 433 GLU A N 1
ATOM 3463 C CA . GLU A 1 433 ? -24.923 15.104 28.353 1.00 98.44 433 GLU A CA 1
ATOM 3464 C C . GLU A 1 433 ? -25.046 15.680 29.775 1.00 98.44 433 GLU A C 1
ATOM 3466 O O . GLU A 1 433 ? -25.395 14.960 30.712 1.00 98.44 433 GLU A O 1
ATOM 3471 N N . ALA A 1 434 ? -24.853 16.993 29.941 1.00 98.44 434 ALA A N 1
ATOM 3472 C CA . ALA A 1 434 ? -25.036 17.666 31.227 1.00 98.44 434 ALA A CA 1
ATOM 3473 C C . ALA A 1 434 ? -26.499 17.644 31.714 1.00 98.44 434 ALA A C 1
ATOM 3475 O O . ALA A 1 434 ? -26.755 17.450 32.908 1.00 98.44 434 ALA A O 1
ATOM 3476 N N . ALA A 1 435 ? -27.465 17.819 30.806 1.00 98.44 435 ALA A N 1
ATOM 3477 C CA . ALA A 1 435 ? -28.889 17.714 31.121 1.00 98.44 435 ALA A CA 1
ATOM 3478 C C . ALA A 1 435 ? -29.252 16.290 31.576 1.00 98.44 435 ALA A C 1
ATOM 3480 O O . ALA A 1 435 ? -29.899 16.121 32.611 1.00 98.44 435 ALA A O 1
ATOM 3481 N N . LEU A 1 436 ? -28.752 15.274 30.869 1.00 98.38 436 LEU A N 1
ATOM 3482 C CA . LEU A 1 436 ? -28.973 13.867 31.195 1.00 98.38 436 LEU A CA 1
ATOM 3483 C C . LEU A 1 436 ? -28.377 13.482 32.559 1.00 98.38 436 LEU A C 1
ATOM 3485 O O . LEU A 1 436 ? -29.029 12.792 33.340 1.00 98.38 436 LEU A O 1
ATOM 3489 N N . GLU A 1 437 ? -27.158 13.922 32.881 1.00 98.38 437 GLU A N 1
ATOM 3490 C CA . GLU A 1 437 ? -26.545 13.661 34.195 1.00 98.38 437 GLU A CA 1
ATOM 3491 C C . GLU A 1 437 ? -27.280 14.370 35.342 1.00 98.38 437 GLU A C 1
ATOM 3493 O O . GLU A 1 437 ? -27.413 13.824 36.446 1.00 98.38 437 GLU A O 1
ATOM 3498 N N . THR A 1 438 ? -27.832 15.555 35.074 1.00 98.62 438 THR A N 1
ATOM 3499 C CA . THR A 1 438 ? -28.701 16.261 36.024 1.00 98.62 438 THR A CA 1
ATOM 3500 C C . THR A 1 438 ? -29.981 15.462 36.276 1.00 98.62 438 THR A C 1
ATOM 3502 O O . THR A 1 438 ? -30.328 15.211 37.430 1.00 98.62 438 THR A O 1
ATOM 3505 N N . GLU A 1 439 ? -30.640 14.980 35.218 1.00 98.56 439 GLU A N 1
ATOM 3506 C CA . GLU A 1 439 ? -31.853 14.161 35.325 1.00 98.56 439 GLU A CA 1
ATOM 3507 C C . GLU A 1 439 ? -31.592 12.843 36.069 1.00 98.56 439 GLU A C 1
ATOM 3509 O O . GLU A 1 439 ? -32.341 12.481 36.979 1.00 98.56 439 GLU A O 1
ATOM 3514 N N . LYS A 1 440 ? -30.490 12.145 35.755 1.00 98.31 440 LYS A N 1
ATOM 3515 C CA . LYS A 1 440 ? -30.067 10.935 36.481 1.00 98.31 440 LYS A CA 1
ATOM 3516 C C . LYS A 1 440 ? -29.891 11.208 37.972 1.00 98.31 440 LYS A C 1
ATOM 3518 O O . LYS A 1 440 ? -30.346 10.410 38.791 1.00 98.31 440 LYS A O 1
ATOM 3523 N N . SER A 1 441 ? -29.266 12.330 38.327 1.00 98.31 441 SER A N 1
ATOM 3524 C CA . SER A 1 441 ? -29.049 12.726 39.722 1.00 98.31 441 SER A CA 1
ATOM 3525 C C . SER A 1 441 ? -30.368 13.027 40.444 1.00 98.31 441 SER A C 1
ATOM 3527 O O . SER A 1 441 ? -30.570 12.568 41.570 1.00 98.31 441 SER A O 1
ATOM 3529 N N . THR A 1 442 ? -31.301 13.727 39.790 1.00 98.56 442 THR A N 1
ATOM 3530 C CA . THR A 1 442 ? -32.651 13.987 40.320 1.00 98.56 442 THR A CA 1
ATOM 3531 C C . THR A 1 442 ? -33.444 12.693 40.505 1.00 98.56 442 THR A C 1
ATOM 3533 O O . THR A 1 442 ? -34.028 12.471 41.566 1.00 98.56 442 THR A O 1
ATOM 3536 N N . ASN A 1 443 ? -33.420 11.796 39.518 1.00 98.25 443 ASN A N 1
ATOM 3537 C CA . ASN A 1 443 ? -34.099 10.503 39.589 1.00 98.25 443 ASN A CA 1
ATOM 3538 C C . ASN A 1 443 ? -33.525 9.621 40.705 1.00 98.25 443 ASN A C 1
ATOM 3540 O O . ASN A 1 443 ? -34.281 9.002 41.454 1.00 98.25 443 ASN A O 1
ATOM 3544 N N . LEU A 1 444 ? -32.200 9.609 40.873 1.00 98.38 444 LEU A N 1
ATOM 3545 C CA . LEU A 1 444 ? -31.538 8.901 41.967 1.00 98.38 444 LEU A CA 1
ATOM 3546 C C . LEU A 1 444 ? -31.963 9.448 43.339 1.00 98.38 444 LEU A C 1
ATOM 3548 O O . LEU A 1 444 ? -32.248 8.668 44.249 1.00 98.38 444 LEU A O 1
ATOM 3552 N N . ALA A 1 445 ? -32.039 10.774 43.487 1.00 98.06 445 ALA A N 1
ATOM 3553 C CA . ALA A 1 445 ? -32.501 11.416 44.716 1.00 98.06 445 ALA A CA 1
ATOM 3554 C C . ALA A 1 445 ? -33.966 11.064 45.033 1.00 98.06 445 ALA A C 1
ATOM 3556 O O . ALA A 1 445 ? -34.278 10.716 46.174 1.00 98.06 445 ALA A O 1
ATOM 3557 N N . ASN A 1 446 ? -34.841 11.063 44.023 1.00 98.00 446 ASN A N 1
ATOM 3558 C CA . ASN A 1 446 ? -36.246 10.672 44.165 1.00 98.00 446 ASN A CA 1
ATOM 3559 C C . ASN A 1 446 ? -36.392 9.205 44.598 1.00 98.00 446 ASN A C 1
ATOM 3561 O O . ASN A 1 446 ? -37.130 8.902 45.536 1.00 98.00 446 ASN A O 1
ATOM 3565 N N . LEU A 1 447 ? -35.646 8.293 43.964 1.00 97.88 447 LEU A N 1
ATOM 3566 C CA . LEU A 1 447 ? -35.631 6.872 44.327 1.00 97.88 447 LEU A CA 1
ATOM 3567 C C . LEU A 1 447 ? -35.142 6.645 45.759 1.00 97.88 447 LEU A C 1
ATOM 3569 O O . LEU A 1 447 ? -35.711 5.828 46.484 1.00 97.88 447 LEU A O 1
ATOM 3573 N N . LYS A 1 448 ? -34.115 7.386 46.185 1.00 97.81 448 LYS A N 1
ATOM 3574 C CA . LYS A 1 448 ? -33.624 7.339 47.564 1.00 97.81 448 LYS A CA 1
ATOM 3575 C C . LYS A 1 448 ? -34.700 7.795 48.554 1.00 97.81 448 LYS A C 1
ATOM 3577 O O . LYS A 1 448 ? -34.925 7.106 49.543 1.00 97.81 448 LYS A O 1
ATOM 3582 N N . GLY A 1 449 ? -35.412 8.882 48.249 1.00 97.19 449 GLY A N 1
ATOM 3583 C CA . GLY A 1 449 ? -36.532 9.358 49.066 1.00 97.19 449 GLY A CA 1
ATOM 3584 C C . GLY A 1 449 ? -37.640 8.312 49.226 1.00 97.19 449 GLY A C 1
ATOM 3585 O O . GLY A 1 449 ? -38.094 8.062 50.339 1.00 97.19 449 GLY A O 1
ATOM 3586 N N . ILE A 1 450 ? -38.022 7.632 48.139 1.00 97.25 450 ILE A N 1
ATOM 3587 C CA . ILE A 1 450 ? -39.004 6.534 48.180 1.00 97.25 450 ILE A CA 1
ATOM 3588 C C . ILE A 1 450 ? -38.504 5.384 49.066 1.00 97.25 450 ILE A C 1
ATOM 3590 O O . ILE A 1 450 ? -39.248 4.856 49.892 1.00 97.25 450 ILE A O 1
ATOM 3594 N N . PHE A 1 451 ? -37.237 4.998 48.923 1.00 96.88 451 PHE A N 1
ATOM 3595 C CA . PHE A 1 451 ? -36.645 3.922 49.715 1.00 96.88 451 PHE A CA 1
ATOM 3596 C C . PHE A 1 451 ? -36.597 4.245 51.217 1.00 96.88 451 PHE A C 1
ATOM 3598 O O . PHE A 1 451 ? -36.857 3.371 52.047 1.00 96.88 451 PHE A O 1
ATOM 3605 N N . ASP A 1 452 ? -36.322 5.499 51.576 1.00 96.50 452 ASP A N 1
ATOM 3606 C CA . ASP A 1 452 ? -36.312 5.949 52.969 1.00 96.50 452 ASP A CA 1
ATOM 3607 C C . ASP A 1 452 ? -37.729 5.957 53.589 1.00 96.50 452 ASP A C 1
ATOM 3609 O O . ASP A 1 452 ? -37.883 5.611 54.763 1.00 96.50 452 ASP A O 1
ATOM 3613 N N . ILE A 1 453 ? -38.785 6.234 52.807 1.00 96.19 453 ILE A N 1
ATOM 3614 C CA . ILE A 1 453 ? -40.192 6.071 53.237 1.00 96.19 453 ILE A CA 1
ATOM 3615 C C . ILE A 1 453 ? -40.499 4.600 53.571 1.00 96.19 453 ILE A C 1
ATOM 3617 O O . ILE A 1 453 ? -41.076 4.299 54.618 1.00 96.19 453 ILE A O 1
ATOM 3621 N N . PHE A 1 454 ? -40.064 3.658 52.728 1.00 93.75 454 PHE A N 1
ATOM 3622 C CA . PHE A 1 454 ? -40.264 2.228 52.993 1.00 93.75 454 PHE A CA 1
ATOM 3623 C C . PHE A 1 454 ? -39.505 1.734 54.228 1.00 93.75 454 PHE A C 1
ATOM 3625 O O . PHE A 1 454 ? -39.997 0.863 54.938 1.00 93.75 454 PHE A O 1
ATOM 3632 N N . LYS A 1 455 ? -38.329 2.301 54.519 1.00 94.00 455 LYS A N 1
ATOM 3633 C CA . LYS A 1 455 ? -37.562 1.974 55.731 1.00 94.00 455 LYS A CA 1
ATOM 3634 C C . LYS A 1 455 ? -38.178 2.518 57.014 1.00 94.00 455 LYS A C 1
ATOM 3636 O O . LYS A 1 455 ? -38.008 1.913 58.067 1.00 94.00 455 LYS A O 1
ATOM 3641 N N . THR A 1 456 ? -38.813 3.682 56.944 1.00 93.25 456 THR A N 1
ATOM 3642 C CA . THR A 1 456 ? -39.364 4.371 58.120 1.00 93.25 456 THR A CA 1
ATOM 3643 C C . THR A 1 456 ? -40.780 3.929 58.457 1.00 93.25 456 THR A C 1
ATOM 3645 O O . THR A 1 456 ? -41.234 4.178 59.570 1.00 93.25 456 THR A O 1
ATOM 3648 N N . THR A 1 457 ? -41.461 3.237 57.542 1.00 89.06 457 THR A N 1
ATOM 3649 C CA . THR A 1 457 ? -42.776 2.656 57.808 1.00 89.06 457 THR A CA 1
ATOM 3650 C C . THR A 1 457 ? -42.604 1.482 58.781 1.00 89.06 457 THR A C 1
ATOM 3652 O O . THR A 1 457 ? -42.008 0.471 58.401 1.00 89.06 457 THR A O 1
ATOM 3655 N N . PRO A 1 458 ? -43.070 1.586 60.042 1.00 81.50 458 PRO A N 1
ATOM 3656 C CA . PRO A 1 458 ? -42.956 0.487 60.987 1.00 81.50 458 PRO A CA 1
ATOM 3657 C C . PRO A 1 458 ? -43.711 -0.731 60.439 1.00 81.50 458 PRO A C 1
ATOM 3659 O O . PRO A 1 458 ? -44.750 -0.559 59.792 1.00 81.50 458 PRO A O 1
ATOM 3662 N 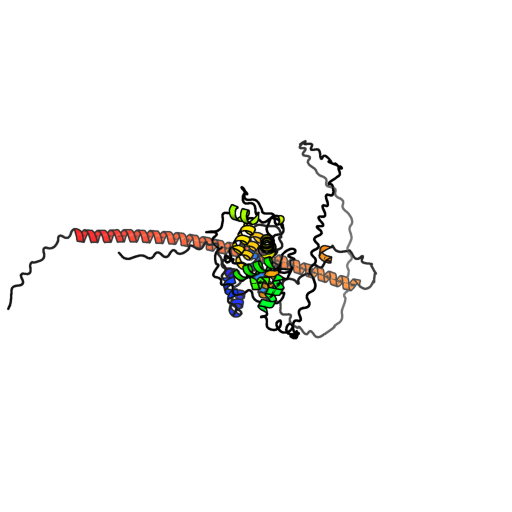N . PRO A 1 459 ? -43.218 -1.960 60.677 1.00 79.81 459 PRO A N 1
ATOM 3663 C CA . PRO A 1 459 ? -43.925 -3.161 60.264 1.00 79.81 459 PRO A CA 1
ATOM 3664 C C . PRO A 1 459 ? -45.297 -3.145 60.933 1.00 79.81 459 PRO A C 1
ATOM 3666 O O . PRO A 1 459 ? -45.407 -3.269 62.153 1.00 79.81 459 PRO A O 1
ATOM 3669 N N . VAL A 1 460 ? -46.345 -2.934 60.135 1.00 73.94 460 VAL A N 1
ATOM 3670 C CA . VAL A 1 460 ? -47.726 -3.041 60.599 1.00 73.94 460 VAL A CA 1
ATOM 3671 C C . VAL A 1 460 ? -47.874 -4.464 61.115 1.00 73.94 460 VAL A C 1
ATOM 3673 O O . VAL A 1 460 ? -47.787 -5.417 60.338 1.00 73.94 460 VAL A O 1
ATOM 3676 N N . ALA A 1 461 ? -48.003 -4.601 62.437 1.00 67.81 461 ALA A N 1
ATOM 3677 C CA . ALA A 1 461 ? -48.217 -5.879 63.091 1.00 67.81 461 ALA A CA 1
ATOM 3678 C C . ALA A 1 461 ? -49.384 -6.567 62.382 1.00 67.81 461 ALA A C 1
ATOM 3680 O O . ALA A 1 461 ? -50.493 -6.032 62.332 1.00 67.81 461 ALA A O 1
ATOM 3681 N N . SER A 1 462 ? -49.102 -7.704 61.748 1.00 66.50 462 SER A N 1
ATOM 3682 C CA . SER A 1 462 ? -50.105 -8.440 60.993 1.00 66.50 462 SER A CA 1
ATOM 3683 C C . SER A 1 462 ? -51.284 -8.750 61.919 1.00 66.50 462 SER A C 1
ATOM 3685 O O . SER A 1 462 ? -51.051 -9.242 63.027 1.00 66.50 462 SER A O 1
ATOM 3687 N N . PRO A 1 463 ? -52.538 -8.476 61.515 1.00 63.34 463 PRO A N 1
ATOM 3688 C CA . PRO A 1 463 ? -53.679 -8.918 62.292 1.00 63.34 463 PRO A CA 1
ATOM 3689 C C . PRO A 1 463 ? -53.632 -10.445 62.314 1.00 63.34 463 PRO A C 1
ATOM 3691 O O . PRO A 1 463 ? -53.702 -11.099 61.274 1.00 63.34 463 PRO A O 1
ATOM 3694 N N . VAL A 1 464 ? -53.440 -11.004 63.507 1.00 63.41 464 VAL A N 1
ATOM 3695 C CA . VAL A 1 464 ? -53.552 -12.435 63.774 1.00 63.41 464 VAL A CA 1
ATOM 3696 C C . VAL A 1 464 ? -54.992 -12.826 63.451 1.00 63.41 464 VAL A C 1
ATOM 3698 O O . VAL A 1 464 ? -55.896 -12.657 64.265 1.00 63.41 464 VAL A O 1
ATOM 3701 N N . VAL A 1 465 ? -55.223 -13.290 62.223 1.00 61.09 465 VAL A N 1
ATOM 3702 C CA . VAL A 1 465 ? -56.487 -13.907 61.830 1.00 61.09 465 VAL A CA 1
ATOM 3703 C C . VAL A 1 465 ? -56.501 -15.287 62.472 1.00 61.09 465 VAL A C 1
ATOM 3705 O O . VAL A 1 465 ? -55.904 -16.239 61.973 1.00 61.09 465 VAL A O 1
ATOM 3708 N N . ALA A 1 466 ? -57.148 -15.369 63.632 1.00 53.84 466 ALA A N 1
ATOM 3709 C CA . ALA A 1 466 ? -57.563 -16.624 64.227 1.00 53.84 466 ALA A CA 1
ATOM 3710 C C . ALA A 1 466 ? -58.593 -17.275 63.291 1.00 53.84 466 ALA A C 1
ATOM 3712 O O . ALA A 1 466 ? -59.780 -16.964 63.343 1.00 53.84 466 ALA A O 1
ATOM 3713 N N . ASN A 1 467 ? -58.128 -18.149 62.395 1.00 54.41 467 ASN A N 1
ATOM 3714 C CA . ASN A 1 467 ? -59.011 -19.040 61.655 1.00 54.41 467 ASN A CA 1
ATOM 3715 C C . ASN A 1 467 ? -59.486 -20.138 62.604 1.00 54.41 467 ASN A C 1
ATOM 3717 O O . ASN A 1 467 ? -58.789 -21.116 62.878 1.00 54.41 467 ASN A O 1
ATOM 3721 N N . SER A 1 468 ? -60.687 -19.914 63.122 1.00 54.22 468 SER A N 1
ATOM 3722 C CA . SER A 1 468 ? -61.523 -20.886 63.802 1.00 54.22 468 SER A CA 1
ATOM 3723 C C . SER A 1 468 ? -61.719 -22.123 62.928 1.00 54.22 468 SER A C 1
ATOM 3725 O O . SER A 1 468 ? -62.053 -22.024 61.747 1.00 54.22 468 SER A O 1
ATOM 3727 N N . GLN A 1 469 ? -61.530 -23.281 63.550 1.00 52.62 469 GLN A N 1
ATOM 3728 C CA . GLN A 1 469 ? -61.935 -24.590 63.058 1.00 52.62 469 GLN A CA 1
ATOM 3729 C C . GLN A 1 469 ? -63.400 -24.584 62.601 1.00 52.62 469 GLN A C 1
ATOM 3731 O O . GLN A 1 469 ? -64.270 -24.095 63.322 1.00 52.62 469 GLN A O 1
ATOM 3736 N N . LEU A 1 470 ? -63.676 -25.201 61.453 1.00 53.66 470 LEU A N 1
ATOM 3737 C CA . LEU A 1 470 ? -64.995 -25.734 61.135 1.00 53.66 470 LEU A CA 1
ATOM 3738 C C . LEU A 1 470 ? -64.842 -26.985 60.258 1.00 53.66 470 LEU A C 1
ATOM 3740 O O . LEU A 1 470 ? -64.336 -26.897 59.141 1.00 53.66 470 LEU A O 1
ATOM 3744 N N . SER A 1 471 ? -65.296 -28.090 60.868 1.00 52.38 471 SER A N 1
ATOM 3745 C CA . SER A 1 471 ? -65.548 -29.470 60.405 1.00 52.38 471 SER A CA 1
ATOM 3746 C C . SER A 1 471 ? -64.393 -30.290 59.847 1.00 52.38 471 SER A C 1
ATOM 3748 O O . SER A 1 471 ? -63.987 -30.029 58.694 1.00 52.38 471 SER A O 1
#

Organism: NCBI:txid50273

Radius of gyration: 40.7 Å; chains: 1; bounding box: 121×120×121 Å

Foldseek 3Di:
DDDDDDDPDPPDDPQFDFQLVLAPPVNSVVCVVPDPPCVVVLNRRQGDRAPPQNSVVSNVLNVVVPPDDPPPDPDDDDDDDDDDDDDDDDDDDDDDDDDDDDDDDDDDDDDDDDDDDDDDDDDDDDDDDDDDDDDDDDDDDDDDDDDDDDDDDDPPDPDPPPPPPVPPPPPVVVLLQVQLVDQDWPRRGNPDAHSVLSNVLCVLCVLQLNNCVGSDDVDDDDSPPPPSPCSDFPDCVVPDDLVRLQCQQQVHPPDPDNDWHFLVSGDRSLVVLLCCCDQPQQPDDPDSGTDDSVSSVVSSCSNVSPHDPSVVSLVVNVSCCSPVDPDPDDRSNCPVVVSVCVVVVPPPPPPPPCDVDVVPDDPDDDDDDDDDPPCVVVVVVVVVVVVVVVVVVVVVVVVVVVVVVVVVVVVVVVVVVVVVVVVVVVVVVVVVVVVVVVVVVVVVVVVVVVVVVVVPPPPPDPPPPPPDDDD